Protein 7PLD (pdb70)

Foldseek 3Di:
DDKDQLFLPQAAAWAAWEQDPQWIWTFRQVQQKIKIAHVVVRDIDIDHAPAGWAYWFAAPPDDFTFTWGQQATWTQDRVPGTGHDDGDDDCVQCKTKHYWAADPVQKIWTKIANPVLPFQAMFIWIAAQVGIDTQGGRAHDKEAWEAFPVRQKIWIFRWVQQWIWIWGADPVGHTDDIDTQEHDDQDPQWTWAYWYAFNQRWIWTWIQQCQWIFTADSSRHTDDTDGHLARFWHYWYQGDPQSQKIKTAFHPHPPDPVSCVSRVSGRTIMIDGHDTHGDHGDHHNHD/DPDAKDFLFLPQAAAWAAWEADPQWIWTFRQQQQKIKIAHVVVRDIDIDHHPAGWAYWFAAPPRPATFIWGQQATWGADPVPGTGHDDRPDDNVQCKTKHYWAADPVQKIKTKIARPVLPWQAMFIWIAAPVGIDTQGGRAHDKEAWEAFLVRQKIWIDRWVQQWIWIFGADPVGHTHDIDTQEHDDPDDPKTWAYWYAFNQRWIWTWIQQCQWIFTADNNRHTDDTHGHLARFWHYWYQHDPQSQKIKTAFHPHPPDPVSCVSRVSGRGIIIDGHDGHGDHGDHHYPD

Secondary structure (DSSP, 8-state):
---EEEE----SBEEEEEEETTEEEEEETTTTEEEEE-TTT--EEEEE-SS-EEEEEEBTTSSSEEEEETTEEEEEETTTEEEEEE--S-GGG-EEEEEEEE-TTSPEEEEEEETTS-SS-EEEEEEETTEEEEEEEEESBEEEEEE-TTS-EEEEEETTTTEEEEEEE-TTS-EEEEEEEEE--S-TT-EEEEEEEBTTSPEEEEEETTTEEEEE-TTS-EEEEEE-S-SEEEEEEEESTTS-EEEEEEE-TT--HHHHHHSTTTT-EEEEE-SS-BPPPP-B---/--S--EEEE----SSEEEEEEETTEEEEEETTTTEEEEE-TTT--EEEEE-SS-EEEEEEBTTS--EEEEETTEEEEEETTTEEEEEE--S-GGG-EEEEEEEE-TTS-EEEEEEETTS-SS-EEEEEEETTEEEEEEEEESBEEEEEE-TTS-EEEEEETTTTEEEEEEE-TTS-EEEEEEEEEPPSSSS-EEEEEEEBTTSPEEEEEETTTEEEEE-TTS-EEEEEE-SSS-EEEEEEESTTS-EEEEEE--TT--HHHHHHSTTTT-EEEEE-SS-BPPPP-B---

Solvent-accessible surface area: 22977 Å² total; per-residue (Å²): 106,98,49,66,40,38,18,72,39,82,1,41,10,2,7,3,4,17,34,58,59,117,18,0,30,1,0,1,0,63,70,107,62,0,5,6,19,44,46,106,96,34,82,140,83,65,51,116,10,86,21,18,0,2,2,6,1,2,12,44,21,29,77,20,9,0,0,0,0,63,69,4,0,16,20,3,28,74,101,113,25,46,41,99,54,32,108,34,35,102,84,91,79,70,12,6,4,7,3,11,28,8,3,63,115,6,20,0,0,0,0,1,4,19,24,42,52,137,79,102,27,0,1,0,16,30,16,17,52,102,11,52,29,121,38,25,132,88,12,8,18,0,4,0,1,6,10,12,65,96,27,132,26,0,8,5,0,17,10,72,112,44,9,0,57,1,9,54,14,48,169,104,0,104,32,59,102,100,100,88,31,15,130,9,97,73,35,126,102,14,54,0,8,0,1,29,7,0,54,99,8,52,0,7,0,0,0,59,23,3,63,0,0,4,30,10,10,59,142,15,93,68,78,59,100,32,109,6,60,0,6,3,0,0,11,0,7,14,0,8,138,95,32,94,36,0,10,0,1,1,0,53,60,75,36,56,114,133,38,28,81,120,57,66,53,0,1,0,1,2,9,1,80,25,135,32,24,4,44,87,65,53,73,0,52,39,36,119,146,42,142,20,79,34,42,14,71,40,82,1,42,9,2,8,3,5,16,36,52,59,111,14,0,26,1,0,1,1,62,80,104,56,0,4,9,26,44,50,101,95,38,83,136,92,63,55,108,11,89,22,17,0,2,3,7,1,2,5,71,58,88,66,9,13,0,0,0,0,60,79,5,0,16,68,3,56,67,86,108,27,43,56,104,69,60,102,34,30,91,82,89,76,64,11,8,5,7,3,10,28,8,4,70,117,5,23,0,0,0,1,1,4,16,22,38,54,139,78,99,25,0,0,0,13,18,15,23,93,120,33,62,30,141,40,30,144,80,15,7,15,1,5,1,2,5,13,11,64,104,29,105,26,0,11,5,1,15,10,68,102,5,6,0,48,2,9,52,7,43,153,98,0,101,32,59,100,99,101,88,29,8,77,10,24,118,63,43,109,32,54,0,10,0,0,30,6,0,52,94,9,54,1,13,0,0,6,57,24,5,50,0,0,2,30,0,9,54,143,15,82,9,60,54,60,22,52,6,54,0,6,4,0,0,9,0,8,13,0,7,137,98,32,95,34,0,9,0,1,1,0,52,60,76,36,62,125,102,40,27,80,130,53,67,58,0,1,0,1,1,7,7,92,24,132,36,24,4,46,85,58,52,63,0,104,68,156

Radius of gyration: 27.48 Å; Cα contacts (8 Å, |Δi|>4): 1736; chains: 2; bounding box: 44×86×48 Å

B-factor: mean 27.46, std 8.26, range [12.68, 69.6]

Organism: Caulobacter vibrioides (strain ATCC 19089 / CIP 103742 / CB 15) (NCBI:txid190650)

InterPro domains:
  IPR005511 Senescence marker protein-30 (SMP-30) [PR01790] (16-33)
  IPR005511 Senescence marker protein-30 (SMP-30) [PR01790] (90-111)
  IPR005511 Senescence marker protein-30 (SMP-30) [PR01790] (153-173)
  IPR005511 Senescence marker protein-30 (SMP-30) [PR01790] (193-210)
  IPR005511 Senescence marker protein-30 (SMP-30) [PR01790] (235-253)
  IPR011042 Six-bladed beta-propeller, TolB-like [G3DSA:2.120.10.30] (1-288)
  IPR013658 SMP-30/Gluconolactonase/LRE-like region [PF08450] (15-254)

Sequence (576 aa):
AQVTCVWDLKATLGEGPIWHGDTLWFVDIKQRKIHNYHPATGERFSFDAPDQVTFLAPIVGATGFVVVVGLKTGIHRFHPATGFSLLLEVVEDAALNNRPNDATVDAQGRLWFGTMHDGEENNSGSLYRMDLTGVARMDRDICITNGPCVSPDGKTFYHTDTLEKTIYAFDLAEDGLLSNKRVFVQFALGDDVYPDGSVVDSEGYLWTALWGGFGAVRFSPQGDAVTTRIELPAPNVTKPCFGGPDLKTLYFTTARKGLSDETLAQYPLAGGVFAVPVDVAGQPQHEVRLVATAQVTCVWDLKATLGEGPIWHGDTLWFVDIKQRKIHNYHPATGERFSFDAPDQVTFLAPIVGATGFVVGLKTGIHRFHPATGFSLLLEVEDAALNNRPNDATVDAQGRLWFGTMHDGEENNSGSLYRMDLTGVARMDRDICITNGPCVVSPDGKTFYHTDTLEKTIYAFDLAEDGLLSNNKRVFVQFALGDDVYPDGSVVDSEGYLWTALWGGFGAVRFSPQGDAVTRIELPAPNVTKPCFGGPDLKTLYFTTARKGLSDETLAQYPLAGGVFAVPVDVAGQPQHEVRLV

Structure (mmCIF, N/CA/C/O backbone):
data_7PLD
#
_entry.id   7PLD
#
_cell.length_a   87.747
_cell.length_b   171.729
_cell.length_c   79.254
_cell.angle_alpha   90.000
_cell.angle_beta   90.000
_cell.angle_gamma   90.000
#
_symmetry.space_group_name_H-M   'C 2 2 21'
#
loop_
_entity.id
_entity.type
_entity.pdbx_description
1 polymer 'Smp-30/Cgr1 family protein'
2 non-polymer (R)-4-hydroxy-2-pyrrolidone
3 non-polymer 'FE (II) ION'
4 water water
#
loop_
_atom_site.group_PDB
_atom_site.id
_atom_site.type_symbol
_atom_site.label_atom_id
_atom_site.label_alt_id
_atom_site.label_comp_id
_atom_site.label_asym_id
_atom_site.label_entity_id
_atom_site.label_seq_id
_atom_site.pdbx_PDB_ins_code
_atom_site.Cartn_x
_atom_site.Cartn_y
_atom_site.Cartn_z
_atom_site.occupancy
_atom_site.B_iso_or_equiv
_atom_site.auth_seq_id
_atom_site.auth_comp_id
_atom_site.auth_asym_id
_atom_site.auth_atom_id
_atom_site.pdbx_PDB_model_num
ATOM 1 N N . ALA A 1 4 ? 11.92436 51.73506 28.09737 1.000 53.68934 4 ALA A N 1
ATOM 2 C CA . ALA A 1 4 ? 12.21159 50.75536 29.14283 1.000 43.62682 4 ALA A CA 1
ATOM 3 C C . ALA A 1 4 ? 13.62900 50.93546 29.65618 1.000 44.73535 4 ALA A C 1
ATOM 4 O O . ALA A 1 4 ? 14.51461 51.35785 28.91071 1.000 41.76612 4 ALA A O 1
ATOM 6 N N . GLN A 1 5 ? 13.86688 50.57037 30.91250 1.000 49.61815 5 GLN A N 1
ATOM 7 C CA . GLN A 1 5 ? 15.20173 50.68926 31.47579 1.000 37.87815 5 GLN A CA 1
ATOM 8 C C . GLN A 1 5 ? 15.98315 49.40395 31.22047 1.000 32.56630 5 GLN A C 1
ATOM 9 O O . GLN A 1 5 ? 15.44032 48.29986 31.32421 1.000 32.78124 5 GLN A O 1
ATOM 12 N N . VAL A 1 6 ? 17.22936 49.56480 30.81362 1.000 27.77896 6 VAL A N 1
ATOM 13 C CA . VAL A 1 6 ? 18.13612 48.44777 30.61235 1.000 28.06367 6 VAL A CA 1
ATOM 14 C C . VAL A 1 6 ? 18.74194 48.06962 31.95251 1.000 26.95254 6 VAL A C 1
ATOM 15 O O . VAL A 1 6 ? 19.10414 48.93929 32.75220 1.000 29.14385 6 VAL A O 1
ATOM 19 N N . THR A 1 7 ? 18.86099 46.77316 32.22137 1.000 24.69261 7 THR A N 1
ATOM 20 C CA . THR A 1 7 ? 19.50934 46.32499 33.44446 1.000 21.96634 7 THR A CA 1
ATOM 21 C C . THR A 1 7 ? 20.74088 45.50362 33.09879 1.000 22.14749 7 THR A C 1
ATOM 22 O O . THR A 1 7 ? 20.68083 44.61712 32.24249 1.000 19.74426 7 THR A O 1
ATOM 26 N N . CYS A 1 8 ? 21.84672 45.77105 33.78620 1.000 19.96812 8 CYS A N 1
ATOM 27 C CA . CYS A 1 8 ? 22.99579 44.87993 33.70276 1.000 18.18373 8 CYS A CA 1
ATOM 28 C C . CYS A 1 8 ? 22.73999 43.81652 34.76195 1.000 20.40788 8 CYS A C 1
ATOM 29 O O . CYS A 1 8 ? 22.94228 44.05256 35.95722 1.000 19.70187 8 CYS A O 1
ATOM 32 N N . VAL A 1 9 ? 22.29056 42.63565 34.32430 1.000 15.79599 9 VAL A N 1
ATOM 33 C CA . VAL A 1 9 ? 21.92892 41.58319 35.27249 1.000 18.34999 9 VAL A CA 1
ATOM 34 C C . VAL A 1 9 ? 23.10968 40.72315 35.68310 1.000 21.10608 9 VAL A C 1
ATOM 35 O O . VAL A 1 9 ? 23.00643 39.98900 36.68183 1.000 20.36376 9 VAL A O 1
ATOM 39 N N . TRP A 1 10 ? 24.24297 40.82245 34.98605 1.000 19.73403 10 TRP A N 1
ATOM 40 C CA . TRP A 1 10 ? 25.43330 40.05930 35.35612 1.000 19.25407 10 TRP A CA 1
ATOM 41 C C . TRP A 1 10 ? 26.65205 40.83055 34.85809 1.000 21.53557 10 TRP A C 1
ATOM 42 O O . TRP A 1 10 ? 26.93916 40.84838 33.65466 1.000 22.05313 10 TRP A O 1
ATOM 53 N N . ASP A 1 11 ? 27.34890 41.48072 35.79638 1.000 18.42093 11 ASP A N 1
ATOM 54 C CA . ASP A 1 11 ? 28.56444 42.24297 35.51434 1.000 20.25612 11 ASP A CA 1
ATOM 55 C C . ASP A 1 11 ? 29.73349 41.26916 35.33459 1.000 22.47615 11 ASP A C 1
ATOM 56 O O . ASP A 1 11 ? 30.70228 41.24048 36.09419 1.000 20.61402 11 ASP A O 1
ATOM 61 N N . LEU A 1 12 ? 29.60205 40.44187 34.29142 1.000 18.03675 12 LEU A N 1
ATOM 62 C CA . LEU A 1 12 ? 30.48675 39.30366 34.06595 1.000 19.13081 12 LEU A CA 1
ATOM 63 C C . LEU A 1 12 ? 31.84407 39.70908 33.50370 1.000 19.03967 12 LEU A C 1
ATOM 64 O O . LEU A 1 12 ? 32.83386 38.99005 33.70195 1.000 19.00088 12 LEU A O 1
ATOM 69 N N . LYS A 1 13 ? 31.90147 40.82323 32.76849 1.000 19.45299 13 LYS A N 1
ATOM 70 C CA . LYS A 1 13 ? 33.13356 41.27210 32.12561 1.000 19.71929 13 LYS A CA 1
ATOM 71 C C . LYS A 1 13 ? 33.70898 40.16471 31.23528 1.000 20.79580 13 LYS A C 1
ATOM 72 O O . LYS A 1 13 ? 34.90440 39.87020 31.25651 1.000 19.37360 13 LYS A O 1
ATOM 78 N N . ALA A 1 14 ? 32.83062 39.51772 30.47347 1.000 19.51779 14 ALA A N 1
ATOM 79 C CA . ALA A 1 14 ? 33.25296 38.48735 29.52907 1.000 18.56857 14 ALA A CA 1
ATOM 80 C C . ALA A 1 14 ? 34.15116 39.07087 28.44387 1.000 22.74012 14 ALA A C 1
ATOM 81 O O . ALA A 1 14 ? 33.95616 40.19782 27.98702 1.000 22.39087 14 ALA A O 1
ATOM 83 N N . THR A 1 15 ? 35.13406 38.27894 28.00359 1.000 20.99628 15 THR A N 1
ATOM 84 C CA . THR A 1 15 ? 35.96218 38.69873 26.87273 1.000 22.95496 15 THR A CA 1
ATOM 85 C C . THR A 1 15 ? 35.15579 38.74971 25.57617 1.000 22.89004 15 THR A C 1
ATOM 86 O O . THR A 1 15 ? 35.20934 39.74052 24.82977 1.000 22.01274 15 THR A O 1
ATOM 90 N N . LEU A 1 16 ? 34.38793 37.68948 25.29612 1.000 20.06125 16 LEU A N 1
ATOM 91 C CA . LEU A 1 16 ? 33.60544 37.57843 24.08196 1.000 19.30604 16 LEU A CA 1
ATOM 92 C C . LEU A 1 16 ? 32.33945 36.79368 24.43091 1.000 21.69513 16 LEU A C 1
ATOM 93 O O . LEU A 1 16 ? 32.14684 35.63531 24.04798 1.000 21.23980 16 LEU A O 1
ATOM 98 N N . GLY A 1 17 ? 31.46718 37.42940 25.20870 1.000 21.44148 17 GLY A N 1
ATOM 99 C CA . GLY A 1 17 ? 30.16153 36.84549 25.45132 1.000 16.59967 17 GLY A CA 1
ATOM 100 C C . GLY A 1 17 ? 29.40563 36.71078 24.14319 1.000 22.69770 17 GLY A C 1
ATOM 101 O O . GLY A 1 17 ? 29.38051 37.62967 23.32331 1.000 21.34672 17 GLY A O 1
ATOM 102 N N . GLU A 1 18 ? 28.78477 35.55250 23.95009 1.000 17.59143 18 GLU A N 1
ATOM 103 C CA . GLU A 1 18 ? 28.19573 35.21689 22.66103 1.000 20.01482 18 GLU A CA 1
ATOM 104 C C . GLU A 1 18 ? 27.18133 34.09411 22.85323 1.000 21.26084 18 GLU A C 1
ATOM 105 O O . GLU A 1 18 ? 27.06007 33.51459 23.93109 1.000 20.26583 18 GLU A O 1
ATOM 111 N N . GLY A 1 19 ? 26.44701 33.80318 21.77437 1.000 22.18553 19 GLY A N 1
ATOM 112 C CA . GLY A 1 19 ? 25.62568 32.61934 21.66082 1.000 24.09148 19 GLY A CA 1
ATOM 113 C C . GLY A 1 19 ? 24.56506 32.39599 22.72162 1.000 20.53582 19 GLY A C 1
ATOM 114 O O . GLY A 1 19 ? 24.32546 31.25242 23.13094 1.000 19.59320 19 GLY A O 1
ATOM 115 N N . PRO A 1 20 ? 23.87045 33.45111 23.15856 1.000 21.23403 20 PRO A N 1
ATOM 116 C CA . PRO A 1 20 ? 22.83438 33.25579 24.18355 1.000 20.35326 20 PRO A CA 1
ATOM 117 C C . PRO A 1 20 ? 21.63608 32.50098 23.62857 1.000 21.30470 20 PRO A C 1
ATOM 118 O O . PRO A 1 20 ? 21.20462 32.73157 22.49601 1.000 18.70076 20 PRO A O 1
ATOM 122 N N . ILE A 1 21 ? 21.10135 31.58900 24.44907 1.000 16.57660 21 ILE A N 1
ATOM 123 C CA . ILE A 1 21 ? 19.83878 30.90709 24.18494 1.000 18.92747 21 ILE A CA 1
ATOM 124 C C . ILE A 1 21 ? 19.01319 30.87675 25.46565 1.000 18.53193 21 ILE A C 1
ATOM 125 O O . ILE A 1 21 ? 19.54167 30.95201 26.57463 1.000 19.00959 21 ILE A O 1
ATOM 130 N N . TRP A 1 22 ? 17.69619 30.75502 25.29524 1.000 17.42328 22 TRP A N 1
ATOM 131 C CA . TRP A 1 22 ? 16.76495 30.61105 26.40740 1.000 20.01380 22 TRP A CA 1
ATOM 132 C C . TRP A 1 22 ? 16.33071 29.15277 26.46797 1.000 23.31328 22 TRP A C 1
ATOM 133 O O . TRP A 1 22 ? 15.70858 28.64557 25.52350 1.000 24.29964 22 TRP A O 1
ATOM 144 N N . HIS A 1 23 ? 16.68145 28.47146 27.55913 1.000 21.62479 23 HIS A N 1
ATOM 145 C CA . HIS A 1 23 ? 16.42480 27.04138 27.64592 1.000 28.03430 23 HIS A CA 1
ATOM 146 C C . HIS A 1 23 ? 16.18633 26.64802 29.09369 1.000 27.21263 23 HIS A C 1
ATOM 147 O O . HIS A 1 23 ? 16.90499 27.09585 29.98890 1.000 28.46849 23 HIS A O 1
ATOM 154 N N . GLY A 1 24 ? 15.19648 25.78917 29.31084 1.000 27.73232 24 GLY A N 1
ATOM 155 C CA . GLY A 1 24 ? 14.86000 25.41274 30.66968 1.000 29.67266 24 GLY A CA 1
ATOM 156 C C . GLY A 1 24 ? 14.53512 26.60706 31.53150 1.000 30.12649 24 GLY A C 1
ATOM 157 O O . GLY A 1 24 ? 14.84454 26.60739 32.72917 1.000 30.28362 24 GLY A O 1
ATOM 158 N N . ASP A 1 25 ? 13.94590 27.64822 30.94119 1.000 28.42460 25 ASP A N 1
ATOM 159 C CA . ASP A 1 25 ? 13.55099 28.84451 31.67557 1.000 30.75900 25 ASP A CA 1
ATOM 160 C C . ASP A 1 25 ? 14.75148 29.57516 32.27063 1.000 27.30960 25 ASP A C 1
ATOM 161 O O . ASP A 1 25 ? 14.62750 30.26917 33.28409 1.000 26.00437 25 ASP A O 1
ATOM 166 N N . THR A 1 26 ? 15.92748 29.40747 31.66728 1.000 22.70836 26 THR A N 1
ATOM 167 C CA . THR A 1 26 ? 17.12390 30.12085 32.08928 1.000 24.36623 26 THR A CA 1
ATOM 168 C C . THR A 1 26 ? 17.94015 30.49182 30.85766 1.000 20.40022 26 THR A C 1
ATOM 169 O O . THR A 1 26 ? 17.68600 30.01353 29.74912 1.000 20.41232 26 THR A O 1
ATOM 173 N N . LEU A 1 27 ? 18.93586 31.35118 31.07285 1.000 18.87267 27 LEU A N 1
ATOM 174 C CA . LEU A 1 27 ? 19.77482 31.88724 30.00548 1.000 15.85493 27 LEU A CA 1
ATOM 175 C C . LEU A 1 27 ? 21.08996 31.12281 29.97605 1.000 18.54961 27 LEU A C 1
ATOM 176 O O . LEU A 1 27 ? 21.78929 31.04510 30.99327 1.000 17.93210 27 LEU A O 1
ATOM 181 N N . TRP A 1 28 ? 21.40011 30.52957 28.82903 1.000 17.49655 28 TRP A N 1
ATOM 182 C CA . TRP A 1 28 ? 22.67642 29.87583 28.58297 1.000 16.88099 28 TRP A CA 1
ATOM 183 C C . TRP A 1 28 ? 23.43779 30.67447 27.54335 1.000 17.21544 28 TRP A C 1
ATOM 184 O O . TRP A 1 28 ? 22.84096 31.19523 26.59891 1.000 20.40278 28 TRP A O 1
ATOM 195 N N . PHE A 1 29 ? 24.74984 30.78787 27.71388 1.000 17.35069 29 PHE A N 1
ATOM 196 C CA . PHE A 1 29 ? 25.55184 31.49047 26.72074 1.000 15.11527 29 PHE A CA 1
ATOM 197 C C . PHE A 1 29 ? 27.00027 31.08394 26.92662 1.000 17.03730 29 PHE A C 1
ATOM 198 O O . PHE A 1 29 ? 27.31572 30.25208 27.77749 1.000 16.66791 29 PHE A O 1
ATOM 206 N N . VAL A 1 30 ? 27.88245 31.66299 26.12489 1.000 16.59078 30 VAL A N 1
ATOM 207 C CA . VAL A 1 30 ? 29.29165 31.30228 26.12453 1.000 17.22670 30 VAL A CA 1
ATOM 208 C C . VAL A 1 30 ? 30.13380 32.55785 26.28630 1.000 20.42274 30 VAL A C 1
ATOM 209 O O . VAL A 1 30 ? 29.69320 33.67788 26.01920 1.000 18.61101 30 VAL A O 1
ATOM 213 N N . ASP A 1 31 ? 31.36266 32.34643 26.73222 1.000 21.55835 31 ASP A N 1
ATOM 214 C CA . ASP A 1 31 ? 32.45252 33.29317 26.53835 1.000 21.33051 31 ASP A CA 1
ATOM 215 C C . ASP A 1 31 ? 33.46339 32.57524 25.65890 1.000 22.39545 31 ASP A C 1
ATOM 216 O O . ASP A 1 31 ? 34.15315 31.66464 26.12640 1.000 20.27977 31 ASP A O 1
ATOM 221 N N . ILE A 1 32 ? 33.51934 32.96148 24.37864 1.000 17.59483 32 ILE A N 1
ATOM 222 C CA . ILE A 1 32 ? 34.30124 32.21164 23.39878 1.000 20.30813 32 ILE A CA 1
ATOM 223 C C . ILE A 1 32 ? 35.76767 32.16015 23.80024 1.000 24.27775 32 ILE A C 1
ATOM 224 O O . ILE A 1 32 ? 36.40097 31.09383 23.78383 1.000 22.34775 32 ILE A O 1
ATOM 229 N N . LYS A 1 33 ? 36.34113 33.32315 24.12381 1.000 21.27005 33 LYS A N 1
ATOM 230 C CA . LYS A 1 33 ? 37.78335 33.42994 24.31961 1.000 23.13433 33 LYS A CA 1
ATOM 231 C C . LYS A 1 33 ? 38.22766 32.95638 25.69972 1.000 26.15904 33 LYS A C 1
ATOM 232 O O . LYS A 1 33 ? 39.37455 32.52857 25.85999 1.000 29.92415 33 LYS A O 1
ATOM 238 N N . GLN A 1 34 ? 37.36546 33.04794 26.70906 1.000 24.48989 34 GLN A N 1
ATOM 239 C CA . GLN A 1 34 ? 37.68523 32.47200 28.00487 1.000 24.41197 34 GLN A CA 1
ATOM 240 C C . GLN A 1 34 ? 37.32400 30.99480 28.07466 1.000 23.58613 34 GLN A C 1
ATOM 241 O O . GLN A 1 34 ? 37.55721 30.35425 29.10646 1.000 23.72028 34 GLN A O 1
ATOM 247 N N . ARG A 1 35 ? 36.73712 30.45225 27.00994 1.000 24.25332 35 ARG A N 1
ATOM 248 C CA . ARG A 1 35 ? 36.44971 29.02330 26.90423 1.000 22.69614 35 ARG A CA 1
ATOM 249 C C . ARG A 1 35 ? 35.51338 28.58428 28.02968 1.000 23.50560 35 ARG A C 1
ATOM 250 O O . ARG A 1 35 ? 35.81177 27.67927 28.81140 1.000 26.07099 35 ARG A O 1
ATOM 258 N N . LYS A 1 36 ? 34.36778 29.25392 28.10958 1.000 21.76281 36 LYS A N 1
ATOM 259 C CA . LYS A 1 36 ? 33.41956 28.98128 29.17088 1.000 19.91877 36 LYS A CA 1
ATOM 260 C C . LYS A 1 36 ? 32.00007 28.91878 28.63431 1.000 18.03027 36 LYS A C 1
ATOM 261 O O . LYS A 1 36 ? 31.62145 29.66547 27.72801 1.000 19.64180 36 LYS A O 1
ATOM 267 N N . ILE A 1 37 ? 31.22071 28.01207 29.20155 1.000 19.22117 37 ILE A N 1
ATOM 268 C CA . ILE A 1 37 ? 29.77190 28.02303 29.08071 1.000 16.79035 37 ILE A CA 1
ATOM 269 C C . ILE A 1 37 ? 29.21256 28.61725 30.36522 1.000 21.95573 37 ILE A C 1
ATOM 270 O O . ILE A 1 37 ? 29.62663 28.22694 31.46633 1.000 21.87305 37 ILE A O 1
ATOM 275 N N . HIS A 1 38 ? 28.27470 29.55491 30.23312 1.000 19.00812 38 HIS A N 1
ATOM 276 C CA . HIS A 1 38 ? 27.66971 30.21013 31.37904 1.000 18.25524 38 HIS A CA 1
ATOM 277 C C . HIS A 1 38 ? 26.16719 29.96229 31.37025 1.000 19.23107 38 HIS A C 1
ATOM 278 O O . HIS A 1 38 ? 25.55675 29.76325 30.31863 1.000 18.37959 38 HIS A O 1
ATOM 285 N N . ASN A 1 39 ? 25.57685 29.99543 32.55924 1.000 18.40170 39 ASN A N 1
ATOM 286 C CA . ASN A 1 39 ? 24.14415 29.81079 32.77075 1.000 19.94103 39 ASN A CA 1
ATOM 287 C C . ASN A 1 39 ? 23.71346 30.81155 33.83096 1.000 22.85401 39 ASN A C 1
ATOM 288 O O . ASN A 1 39 ? 24.33914 30.88487 34.89245 1.000 22.20035 39 ASN A O 1
ATOM 293 N N . TYR A 1 40 ? 22.66978 31.58202 33.53835 1.000 20.64112 40 TYR A N 1
ATOM 294 C CA . TYR A 1 40 ? 22.14056 32.58902 34.45126 1.000 18.85812 40 TYR A CA 1
ATOM 295 C C . TYR A 1 40 ? 20.66705 32.30577 34.69831 1.000 19.88450 40 TYR A C 1
ATOM 296 O O . TYR A 1 40 ? 19.90023 32.12870 33.75062 1.000 17.94968 40 TYR A O 1
ATOM 305 N N . HIS A 1 41 ? 20.27340 32.23907 35.97232 1.000 17.98573 41 HIS A N 1
ATOM 306 C CA . HIS A 1 41 ? 18.88126 31.99892 36.33831 1.000 21.56232 41 HIS A CA 1
ATOM 307 C C . HIS A 1 41 ? 18.25265 33.31652 36.76158 1.000 24.16710 41 HIS A C 1
ATOM 308 O O . HIS A 1 41 ? 18.51676 33.78560 37.87828 1.000 24.31194 41 HIS A O 1
ATOM 315 N N . PRO A 1 42 ? 17.41617 33.95228 35.93359 1.000 23.39780 42 PRO A N 1
ATOM 316 C CA . PRO A 1 42 ? 16.89845 35.27659 36.31553 1.000 21.82083 42 PRO A CA 1
ATOM 317 C C . PRO A 1 42 ? 16.00434 35.26907 37.54671 1.000 24.20580 42 PRO A C 1
ATOM 318 O O . PRO A 1 42 ? 15.91798 36.28997 38.24432 1.000 24.01465 42 PRO A O 1
ATOM 322 N N . ALA A 1 43 ? 15.31253 34.16223 37.82054 1.000 26.28902 43 ALA A N 1
ATOM 323 C CA . ALA A 1 43 ? 14.36523 34.14620 38.93155 1.000 25.35426 43 ALA A CA 1
ATOM 324 C C . ALA A 1 43 ? 15.07058 34.21245 40.27970 1.000 29.80617 43 ALA A C 1
ATOM 325 O O . ALA A 1 43 ? 14.50995 34.73541 41.25287 1.000 29.16135 43 ALA A O 1
ATOM 327 N N . THR A 1 44 ? 16.30201 33.72018 40.35034 1.000 24.08117 44 THR A N 1
ATOM 328 C CA . THR A 1 44 ? 17.04986 33.66151 41.59674 1.000 28.23078 44 THR A CA 1
ATOM 329 C C . THR A 1 44 ? 18.37289 34.39119 41.53866 1.000 25.43445 44 THR A C 1
ATOM 330 O O . THR A 1 44 ? 18.96279 34.64942 42.59776 1.000 23.75037 44 THR A O 1
ATOM 334 N N . GLY A 1 45 ? 18.87570 34.68892 40.34207 1.000 20.37820 45 GLY A N 1
ATOM 335 C CA . GLY A 1 45 ? 20.18289 35.28104 40.18144 1.000 20.67760 45 GLY A CA 1
ATOM 336 C C . GLY A 1 45 ? 21.32354 34.29748 40.20519 1.000 18.87296 45 GLY A C 1
ATOM 337 O O . GLY A 1 45 ? 22.48151 34.72285 40.12210 1.000 20.85578 45 GLY A O 1
ATOM 338 N N . GLU A 1 46 ? 21.04140 32.99791 40.31836 1.000 21.51119 46 GLU A N 1
ATOM 339 C CA . GLU A 1 46 ? 22.11502 32.02025 40.38387 1.000 24.24460 46 GLU A CA 1
ATOM 340 C C . GLU A 1 46 ? 22.90256 31.99348 39.08999 1.000 21.47375 46 GLU A C 1
ATOM 341 O O . GLU A 1 46 ? 22.34052 32.08897 37.99583 1.000 22.58169 46 GLU A O 1
ATOM 347 N N . ARG A 1 47 ? 24.21282 31.84027 39.22658 1.000 22.76220 47 ARG A N 1
ATOM 348 C CA . ARG A 1 47 ? 25.13025 31.80326 38.09776 1.000 21.64337 47 ARG A CA 1
ATOM 349 C C . ARG A 1 47 ? 25.93297 30.51317 38.13728 1.000 23.89687 47 ARG A C 1
ATOM 350 O O . ARG A 1 47 ? 26.36735 30.07035 39.20615 1.000 22.69354 47 ARG A O 1
ATOM 358 N N . PHE A 1 48 ? 26.13151 29.91483 36.96430 1.000 22.08587 48 PHE A N 1
ATOM 359 C CA . PHE A 1 48 ? 26.92044 28.70107 36.82770 1.000 23.66875 48 PHE A CA 1
ATOM 360 C C . PHE A 1 48 ? 27.86996 28.87537 35.65345 1.000 26.67938 48 PHE A C 1
ATOM 361 O O . PHE A 1 48 ? 27.55624 29.57424 34.69140 1.000 25.48294 48 PHE A O 1
ATOM 369 N N . SER A 1 49 ? 29.03961 28.24687 35.74474 1.000 26.72271 49 SER A N 1
ATOM 370 C CA . SER A 1 49 ? 30.03957 28.34728 34.69367 1.000 22.94959 49 SER A CA 1
ATOM 371 C C . SER A 1 49 ? 30.71922 26.99787 34.51254 1.000 26.56576 49 SER A C 1
ATOM 372 O O . SER A 1 49 ? 30.95517 26.27511 35.48637 1.000 26.70759 49 SER A O 1
ATOM 375 N N . PHE A 1 50 ? 31.01661 26.66133 33.25804 1.000 24.78061 50 PHE A N 1
ATOM 376 C CA . PHE A 1 50 ? 31.65560 25.40452 32.88880 1.000 22.48701 50 PHE A CA 1
ATOM 377 C C . PHE A 1 50 ? 32.82969 25.68428 31.96223 1.000 28.33809 50 PHE A C 1
ATOM 378 O O . PHE A 1 50 ? 32.69507 26.44984 31.00232 1.000 26.33957 50 PHE A O 1
ATOM 386 N N . ASP A 1 51 ? 33.97478 25.07181 32.25257 1.000 25.62826 51 ASP A N 1
ATOM 387 C CA . ASP A 1 51 ? 35.16314 25.22481 31.42619 1.000 25.24137 51 ASP A CA 1
ATOM 388 C C . ASP A 1 51 ? 35.09681 24.31776 30.20414 1.000 25.81838 51 ASP A C 1
ATOM 389 O O . ASP A 1 51 ? 34.76324 23.13410 30.31251 1.000 28.01811 51 ASP A O 1
ATOM 394 N N . ALA A 1 52 ? 35.42863 24.87249 29.04613 1.000 23.07455 52 ALA A N 1
ATOM 395 C CA . ALA A 1 52 ? 35.48603 24.10982 27.81175 1.000 22.97497 52 ALA A CA 1
ATOM 396 C C . ALA A 1 52 ? 36.93468 23.87390 27.40775 1.000 25.87006 52 ALA A C 1
ATOM 397 O O . ALA A 1 52 ? 37.80754 24.70834 27.67783 1.000 26.37257 52 ALA A O 1
ATOM 399 N N . PRO A 1 53 ? 37.21871 22.74626 26.75083 1.000 22.96950 53 PRO A N 1
ATOM 400 C CA . PRO A 1 53 ? 38.60161 22.42824 26.37171 1.000 23.56142 53 PRO A CA 1
ATOM 401 C C . PRO A 1 53 ? 39.10731 23.22848 25.18524 1.000 27.77825 53 PRO A C 1
ATOM 402 O O . PRO A 1 53 ? 40.29799 23.14322 24.85462 1.000 29.78240 53 PRO A O 1
ATOM 406 N N . ASP A 1 54 ? 38.24246 23.98911 24.53125 1.000 24.14632 54 ASP A N 1
ATOM 407 C CA . ASP A 1 54 ? 38.65200 24.87334 23.45288 1.000 28.27607 54 ASP A CA 1
ATOM 408 C C . ASP A 1 54 ? 37.66388 26.02681 23.40526 1.000 24.85030 54 ASP A C 1
ATOM 409 O O . ASP A 1 54 ? 36.71788 26.09188 24.19634 1.000 25.11648 54 ASP A O 1
ATOM 414 N N . GLN A 1 55 ? 37.89468 26.95852 22.48983 1.000 23.47918 55 GLN A N 1
ATOM 415 C CA . GLN A 1 55 ? 36.89833 27.99048 22.26756 1.000 21.37801 55 GLN A CA 1
ATOM 416 C C . GLN A 1 55 ? 35.55606 27.32504 22.01083 1.000 22.37502 55 GLN A C 1
ATOM 417 O O . GLN A 1 55 ? 35.47653 26.33098 21.28148 1.000 23.46290 55 GLN A O 1
ATOM 423 N N . VAL A 1 56 ? 34.51637 27.83747 22.66708 1.000 20.12131 56 VAL A N 1
ATOM 424 C CA . VAL A 1 56 ? 33.15243 27.33518 22.54364 1.000 23.19554 56 VAL A CA 1
ATOM 425 C C . VAL A 1 56 ? 32.27615 28.49127 22.07657 1.000 21.37519 56 VAL A C 1
ATOM 426 O O . VAL A 1 56 ? 32.35742 29.59649 22.62578 1.000 20.57828 56 VAL A O 1
ATOM 430 N N . THR A 1 57 ? 31.46806 28.25819 21.03287 1.000 17.48731 57 THR A N 1
ATOM 431 C CA . THR A 1 57 ? 30.91154 29.37525 20.27900 1.000 21.57902 57 THR A CA 1
ATOM 432 C C . THR A 1 57 ? 29.39589 29.38345 20.14776 1.000 21.47635 57 THR A C 1
ATOM 433 O O . THR A 1 57 ? 28.84153 30.44414 19.83380 1.000 24.06586 57 THR A O 1
ATOM 437 N N . PHE A 1 58 ? 28.71806 28.24580 20.30533 1.000 17.89453 58 PHE A N 1
ATOM 438 C CA . PHE A 1 58 ? 27.26099 28.21550 20.27332 1.000 16.15574 58 PHE A CA 1
ATOM 439 C C . PHE A 1 58 ? 26.75585 27.02603 21.08263 1.000 18.11901 58 PHE A C 1
ATOM 440 O O . PHE A 1 58 ? 27.47728 26.05186 21.31571 1.000 18.28079 58 PHE A O 1
ATOM 448 N N . LEU A 1 59 ? 25.48380 27.11158 21.47582 1.000 17.98890 59 LEU A N 1
ATOM 449 C CA . LEU A 1 59 ? 24.78902 26.08189 22.23527 1.000 21.05380 59 LEU A CA 1
ATOM 450 C C . LEU A 1 59 ? 23.41437 25.83488 21.63809 1.000 19.00404 59 LEU A C 1
ATOM 451 O O . LEU A 1 59 ? 22.74305 26.77298 21.19770 1.000 21.03570 59 LEU A O 1
ATOM 456 N N . ALA A 1 60 ? 22.99986 24.56599 21.61688 1.000 20.51862 60 ALA A N 1
ATOM 457 C CA . ALA A 1 60 ? 21.68098 24.19691 21.13071 1.000 20.95252 60 ALA A CA 1
ATOM 458 C C . ALA A 1 60 ? 21.14523 22.94039 21.81468 1.000 20.93582 60 ALA A C 1
ATOM 459 O O . ALA A 1 60 ? 21.87378 21.94035 21.90364 1.000 24.19431 60 ALA A O 1
ATOM 461 N N . PRO A 1 61 ? 19.91802 22.96663 22.32240 1.000 24.11033 61 PRO A N 1
ATOM 462 C CA . PRO A 1 61 ? 19.33515 21.76575 22.94100 1.000 24.37534 61 PRO A CA 1
ATOM 463 C C . PRO A 1 61 ? 18.96386 20.73271 21.88003 1.000 27.92522 61 PRO A C 1
ATOM 464 O O . PRO A 1 61 ? 18.85922 21.03949 20.69085 1.000 23.62643 61 PRO A O 1
ATOM 468 N N . ILE A 1 62 ? 18.86520 19.47015 22.31015 1.000 22.60785 62 ILE A N 1
ATOM 469 C CA . ILE A 1 62 ? 18.66680 18.33070 21.41452 1.000 26.81683 62 ILE A CA 1
ATOM 470 C C . ILE A 1 62 ? 17.27817 17.72091 21.59357 1.000 25.67849 62 ILE A C 1
ATOM 471 O O . ILE A 1 62 ? 16.79532 17.56934 22.72133 1.000 30.49840 62 ILE A O 1
ATOM 476 N N . VAL A 1 63 ? 16.64289 17.35407 20.47557 1.000 31.16312 63 VAL A N 1
ATOM 477 C CA . VAL A 1 63 ? 15.37084 16.64033 20.53094 1.000 26.71946 63 VAL A CA 1
ATOM 478 C C . VAL A 1 63 ? 15.57032 15.25708 21.13678 1.000 33.33351 63 VAL A C 1
ATOM 479 O O . VAL A 1 63 ? 16.44548 14.49529 20.70662 1.000 31.01849 63 VAL A O 1
ATOM 483 N N . GLY A 1 64 ? 14.72726 14.90135 22.09712 1.000 29.96272 64 GLY A N 1
ATOM 484 C CA . GLY A 1 64 ? 14.77169 13.53373 22.58489 1.000 35.65351 64 GLY A CA 1
ATOM 485 C C . GLY A 1 64 ? 16.02156 13.16570 23.34971 1.000 36.95553 64 GLY A C 1
ATOM 486 O O . GLY A 1 64 ? 16.34608 11.97816 23.44382 1.000 34.52397 64 GLY A O 1
ATOM 487 N N . ALA A 1 65 ? 16.76084 14.14491 23.86559 1.000 34.59779 65 ALA A N 1
ATOM 488 C CA . ALA A 1 65 ? 17.97196 13.83705 24.60788 1.000 33.29045 65 ALA A CA 1
ATOM 489 C C . ALA A 1 65 ? 18.33588 15.00433 25.50579 1.000 30.48407 65 ALA A C 1
ATOM 490 O O . ALA A 1 65 ? 17.84762 16.12359 25.33249 1.000 35.11596 65 ALA A O 1
ATOM 492 N N . THR A 1 66 ? 19.19572 14.72402 26.47837 1.000 31.04632 66 THR A N 1
ATOM 493 C CA . THR A 1 66 ? 19.69128 15.75905 27.37104 1.000 29.85470 66 THR A CA 1
ATOM 494 C C . THR A 1 66 ? 20.98517 16.35027 26.81918 1.000 31.41315 66 THR A C 1
ATOM 495 O O . THR A 1 66 ? 21.59519 15.82416 25.88000 1.000 35.00874 66 THR A O 1
ATOM 499 N N . GLY A 1 67 ? 21.35367 17.49540 27.36079 1.000 28.37029 67 GLY A N 1
ATOM 500 C CA . GLY A 1 67 ? 22.60894 18.11722 27.00448 1.000 32.37433 67 GLY A CA 1
ATOM 501 C C . GLY A 1 67 ? 22.44889 19.11986 25.88248 1.000 27.20261 67 GLY A C 1
ATOM 502 O O . GLY A 1 67 ? 21.35318 19.40936 25.39577 1.000 27.95781 67 GLY A O 1
ATOM 503 N N . PHE A 1 68 ? 23.58768 19.61494 25.42705 1.000 18.35150 68 PHE A N 1
ATOM 504 C CA . PHE A 1 68 ? 23.62913 20.53213 24.29494 1.000 23.21874 68 PHE A CA 1
ATOM 505 C C . PHE A 1 68 ? 24.55451 20.02176 23.20477 1.000 22.84093 68 PHE A C 1
ATOM 506 O O . PHE A 1 68 ? 25.52503 19.30981 23.47198 1.000 24.61232 68 PHE A O 1
ATOM 514 N N . VAL A 1 69 ? 24.25225 20.40560 21.96934 1.000 19.06624 69 VAL A N 1
ATOM 515 C CA A VAL A 1 69 ? 25.22096 20.35682 20.88251 0.353 21.17324 69 VAL A CA 1
ATOM 516 C CA B VAL A 1 69 ? 25.22392 20.35504 20.88649 0.223 21.09118 69 VAL A CA 1
ATOM 517 C CA C VAL A 1 69 ? 25.23308 20.34939 20.89679 0.423 21.30769 69 VAL A CA 1
ATOM 518 C C . VAL A 1 69 ? 25.93554 21.69863 20.85239 1.000 19.40617 69 VAL A C 1
ATOM 519 O O . VAL A 1 69 ? 25.29072 22.75316 20.87841 1.000 21.89045 69 VAL A O 1
ATOM 529 N N . VAL A 1 70 ? 27.25641 21.67132 20.82603 1.000 19.86255 70 VAL A N 1
ATOM 530 C CA . VAL A 1 70 ? 28.00340 22.91260 20.93799 1.000 18.78126 70 VAL A CA 1
ATOM 531 C C . VAL A 1 70 ? 29.08180 22.97691 19.87079 1.000 22.74271 70 VAL A C 1
ATOM 532 O O . VAL A 1 70 ? 29.58459 21.95354 19.39336 1.000 23.13457 70 VAL A O 1
ATOM 536 N N . GLY A 1 71 ? 29.43456 24.20200 19.50306 1.000 16.28654 71 GLY A N 1
ATOM 537 C CA . GLY A 1 71 ? 30.54073 24.41268 18.59873 1.000 19.92575 71 GLY A CA 1
ATOM 538 C C . GLY A 1 71 ? 31.82474 24.66868 19.35776 1.000 19.77514 71 GLY A C 1
ATOM 539 O O . GLY A 1 71 ? 31.92815 25.63737 20.11502 1.000 24.10567 71 GLY A O 1
ATOM 540 N N . LEU A 1 72 ? 32.79356 23.77892 19.19597 1.000 19.56471 72 LEU A N 1
ATOM 541 C CA . LEU A 1 72 ? 34.15449 23.98771 19.65875 1.000 22.85087 72 LEU A CA 1
ATOM 542 C C . LEU A 1 72 ? 35.04546 24.21291 18.45095 1.000 25.22017 72 LEU A C 1
ATOM 543 O O . LEU A 1 72 ? 34.72092 23.79840 17.33421 1.000 23.10574 72 LEU A O 1
ATOM 548 N N . LYS A 1 73 ? 36.18164 24.87439 18.67661 1.000 22.52794 73 LYS A N 1
ATOM 549 C CA . LYS A 1 73 ? 37.10141 25.07450 17.56301 1.000 25.78326 73 LYS A CA 1
ATOM 550 C C . LYS A 1 73 ? 37.47903 23.74556 16.91264 1.000 28.50952 73 LYS A C 1
ATOM 551 O O . LYS A 1 73 ? 37.71437 23.68512 15.69788 1.000 25.53306 73 LYS A O 1
ATOM 557 N N . THR A 1 74 ? 37.50867 22.67420 17.69153 1.000 26.22597 74 THR A N 1
ATOM 558 C CA . THR A 1 74 ? 37.92016 21.36407 17.21384 1.000 27.81191 74 THR A CA 1
ATOM 559 C C . THR A 1 74 ? 36.77722 20.56695 16.60065 1.000 27.31868 74 THR A C 1
ATOM 560 O O . THR A 1 74 ? 36.99341 19.42199 16.18704 1.000 32.49231 74 THR A O 1
ATOM 564 N N . GLY A 1 75 ? 35.56749 21.12035 16.55420 1.000 26.17765 75 GLY A N 1
ATOM 565 C CA . GLY A 1 75 ? 34.46077 20.41325 15.93842 1.000 26.00257 75 GLY A CA 1
ATOM 566 C C . GLY A 1 75 ? 33.16627 20.51736 16.71296 1.000 26.65801 75 GLY A C 1
ATOM 567 O O . GLY A 1 75 ? 33.11506 21.13007 17.78464 1.000 23.81551 75 GLY A O 1
ATOM 568 N N . ILE A 1 76 ? 32.10853 19.92878 16.17975 1.000 18.79217 76 ILE A N 1
ATOM 569 C CA . ILE A 1 76 ? 30.82494 19.94090 16.86338 1.000 21.34525 76 ILE A CA 1
ATOM 570 C C . ILE A 1 76 ? 30.81505 18.83892 17.91444 1.000 21.82817 76 ILE A C 1
ATOM 571 O O . ILE A 1 76 ? 31.09896 17.67247 17.61485 1.000 21.49247 76 ILE A O 1
ATOM 576 N N . HIS A 1 77 ? 30.52597 19.21376 19.15846 1.000 21.06645 77 HIS A N 1
ATOM 577 C CA . HIS A 1 77 ? 30.57636 18.30472 20.29488 1.000 22.72126 77 HIS A CA 1
ATOM 578 C C . HIS A 1 77 ? 29.21843 18.23267 20.97970 1.000 23.05994 77 HIS A C 1
ATOM 579 O O . HIS A 1 77 ? 28.39556 19.13740 20.86242 1.000 22.64982 77 HIS A O 1
ATOM 586 N N . ARG A 1 78 ? 29.00755 17.15858 21.73536 1.000 23.21354 78 ARG A N 1
ATOM 587 C CA . ARG A 1 78 ? 27.95293 17.10499 22.74016 1.000 26.64973 78 ARG A CA 1
ATOM 588 C C . ARG A 1 78 ? 28.51274 17.55930 24.08920 1.000 29.75307 78 ARG A C 1
ATOM 589 O O . ARG A 1 78 ? 29.64488 17.22168 24.45067 1.000 30.15067 78 ARG A O 1
ATOM 592 N N . PHE A 1 79 ? 27.72262 18.33842 24.82741 1.000 26.99653 79 PHE A N 1
ATOM 593 C CA . PHE A 1 79 ? 28.09337 18.79270 26.16390 1.000 24.45334 79 PHE A CA 1
ATOM 594 C C . PHE A 1 79 ? 27.03852 18.38489 27.17973 1.000 27.61699 79 PHE A C 1
ATOM 595 O O . PHE A 1 79 ? 25.83812 18.52802 26.92300 1.000 21.12292 79 PHE A O 1
ATOM 603 N N . HIS A 1 80 ? 27.49730 17.83123 28.31154 1.000 23.12070 80 HIS A N 1
ATOM 604 C CA . HIS A 1 80 ? 26.69103 17.59841 29.49846 1.000 27.31257 80 HIS A CA 1
ATOM 605 C C . HIS A 1 80 ? 27.48550 18.14837 30.67674 1.000 26.76005 80 HIS A C 1
ATOM 606 O O . HIS A 1 80 ? 28.68308 17.84075 30.80724 1.000 25.41766 80 HIS A O 1
ATOM 613 N N . PRO A 1 81 ? 26.87525 18.95303 31.55116 1.000 28.68374 81 PRO A N 1
ATOM 614 C CA . PRO A 1 81 ? 27.60771 19.42073 32.74116 1.000 28.81684 81 PRO A CA 1
ATOM 615 C C . PRO A 1 81 ? 28.28457 18.29968 33.51704 1.000 28.51677 81 PRO A C 1
ATOM 616 O O . PRO A 1 81 ? 29.40210 18.48226 34.00772 1.000 33.66778 81 PRO A O 1
ATOM 620 N N . ALA A 1 82 ? 27.65827 17.12948 33.61481 1.000 30.80710 82 ALA A N 1
ATOM 621 C CA . ALA A 1 82 ? 28.23167 16.07788 34.44960 1.000 29.20191 82 ALA A CA 1
ATOM 622 C C . ALA A 1 82 ? 29.42404 15.39795 33.79642 1.000 35.56684 82 ALA A C 1
ATOM 623 O O . ALA A 1 82 ? 30.36761 15.01888 34.50042 1.000 38.01172 82 ALA A O 1
ATOM 625 N N . THR A 1 83 ? 29.41528 15.24314 32.46695 1.000 30.72721 83 THR A N 1
ATOM 626 C CA . THR A 1 83 ? 30.40455 14.42106 31.78314 1.000 30.02793 83 THR A CA 1
ATOM 627 C C . THR A 1 83 ? 31.29695 15.18506 30.81450 1.000 32.36718 83 THR A C 1
ATOM 628 O O . THR A 1 83 ? 32.21302 14.58636 30.23855 1.000 32.91009 83 THR A O 1
ATOM 632 N N . GLY A 1 84 ? 31.06831 16.47180 30.61259 1.000 27.32403 84 GLY A N 1
ATOM 633 C CA . GLY A 1 84 ? 31.94220 17.23327 29.74693 1.000 29.02207 84 GLY A CA 1
ATOM 634 C C . GLY A 1 84 ? 31.62127 17.13156 28.27232 1.000 24.70049 84 GLY A C 1
ATOM 635 O O . GLY A 1 84 ? 30.44988 17.10382 27.88304 1.000 25.42306 84 GLY A O 1
ATOM 636 N N . PHE A 1 85 ? 32.65775 17.07300 27.44368 1.000 24.15424 85 PHE A N 1
ATOM 637 C CA . PHE A 1 85 ? 32.52263 17.24531 26.00271 1.000 27.35354 85 PHE A CA 1
ATOM 638 C C . PHE A 1 85 ? 32.90032 15.97990 25.25456 1.000 27.02459 85 PHE A C 1
ATOM 639 O O . PHE A 1 85 ? 33.89688 15.32732 25.57989 1.000 32.71182 85 PHE A O 1
ATOM 647 N N . SER A 1 86 ? 32.11429 15.65956 24.22803 1.000 22.89601 86 SER A N 1
ATOM 648 C CA . SER A 1 86 ? 32.34009 14.48015 23.40900 1.000 26.35885 86 SER A CA 1
ATOM 649 C C . SER A 1 86 ? 32.14561 14.86734 21.95003 1.000 24.07484 86 SER A C 1
ATOM 650 O O . SER A 1 86 ? 31.15173 15.51228 21.60299 1.000 26.81008 86 SER A O 1
ATOM 653 N N . LEU A 1 87 ? 33.09847 14.48373 21.10687 1.000 24.23246 87 LEU A N 1
ATOM 654 C CA . LEU A 1 87 ? 33.08255 14.89906 19.70813 1.000 25.49809 87 LEU A CA 1
ATOM 655 C C . LEU A 1 87 ? 31.94092 14.23418 18.95632 1.000 28.69265 87 LEU A C 1
ATOM 656 O O . LEU A 1 87 ? 31.78281 13.01201 19.00911 1.000 29.82707 87 LEU A O 1
ATOM 661 N N . LEU A 1 88 ? 31.11892 15.04272 18.28333 1.000 23.68018 88 LEU A N 1
ATOM 662 C CA . LEU A 1 88 ? 30.11804 14.49223 17.37976 1.000 25.76214 88 LEU A CA 1
ATOM 663 C C . LEU A 1 88 ? 30.62007 14.45724 15.94502 1.000 32.85465 88 LEU A C 1
ATOM 664 O O . LEU A 1 88 ? 30.48772 13.44088 15.26205 1.000 33.37888 88 LEU A O 1
ATOM 669 N N . LEU A 1 89 ? 31.19311 15.55837 15.47552 1.000 27.25423 89 LEU A N 1
ATOM 670 C CA . LEU A 1 89 ? 31.56220 15.63980 14.07647 1.000 32.23065 89 LEU A CA 1
ATOM 671 C C . LEU A 1 89 ? 32.56920 16.75742 13.88771 1.000 32.90968 89 LEU A C 1
ATOM 672 O O . LEU A 1 89 ? 32.41863 17.83928 14.45709 1.000 30.77917 89 LEU A O 1
ATOM 677 N N . GLU A 1 90 ? 33.60155 16.47052 13.10924 1.000 27.16240 90 GLU A N 1
ATOM 678 C CA . GLU A 1 90 ? 34.54636 17.47326 12.64528 1.000 30.56776 90 GLU A CA 1
ATOM 679 C C . GLU A 1 90 ? 34.05411 17.93997 11.28096 1.000 28.18192 90 GLU A C 1
ATOM 680 O O . GLU A 1 90 ? 33.86353 17.12102 10.37954 1.000 32.45062 90 GLU A O 1
ATOM 686 N N . VAL A 1 91 ? 33.80267 19.23946 11.13633 1.000 29.03504 91 VAL A N 1
ATOM 687 C CA A VAL A 1 91 ? 33.15825 19.76284 9.93711 0.584 31.62981 91 VAL A CA 1
ATOM 688 C CA B VAL A 1 91 ? 33.16553 19.73285 9.92265 0.416 31.62115 91 VAL A CA 1
ATOM 689 C C . VAL A 1 91 ? 34.14681 20.35828 8.93759 1.000 31.17687 91 VAL A C 1
ATOM 690 O O . VAL A 1 91 ? 33.81882 20.46161 7.74658 1.000 34.48429 91 VAL A O 1
ATOM 697 N N . GLU A 1 92 ? 35.33667 20.75399 9.38334 1.000 29.45618 92 GLU A N 1
ATOM 698 C CA . GLU A 1 92 ? 36.31049 21.40822 8.52731 1.000 32.79382 92 GLU A CA 1
ATOM 699 C C . GLU A 1 92 ? 37.70894 20.90021 8.83840 1.000 33.59893 92 GLU A C 1
ATOM 700 O O . GLU A 1 92 ? 37.99590 20.41026 9.93310 1.000 36.70748 92 GLU A O 1
ATOM 706 N N . ASP A 1 93 ? 38.57385 21.02342 7.84038 1.000 39.05553 93 ASP A N 1
ATOM 707 C CA . ASP A 1 93 ? 39.98222 20.70580 8.00620 1.000 42.46237 93 ASP A CA 1
ATOM 708 C C . ASP A 1 93 ? 40.63709 21.68505 8.97541 1.000 39.41405 93 ASP A C 1
ATOM 709 O O . ASP A 1 93 ? 40.56589 22.90715 8.79229 1.000 35.89344 93 ASP A O 1
ATOM 714 N N . ALA A 1 94 ? 41.30320 21.14076 9.99420 1.000 39.23427 94 ALA A N 1
ATOM 715 C CA . ALA A 1 94 ? 41.91686 21.97118 11.02345 1.000 37.89430 94 ALA A CA 1
ATOM 716 C C . ALA A 1 94 ? 42.94351 22.94887 10.46042 1.000 42.07701 94 ALA A C 1
ATOM 717 O O . ALA A 1 94 ? 43.24018 23.95926 11.10889 1.000 36.26260 94 ALA A O 1
ATOM 719 N N . ALA A 1 95 ? 43.50582 22.67196 9.27997 1.000 35.44389 95 ALA A N 1
ATOM 720 C CA . ALA A 1 95 ? 44.56724 23.52224 8.75167 1.000 33.76812 95 ALA A CA 1
ATOM 721 C C . ALA A 1 95 ? 44.08641 24.91983 8.39084 1.000 35.89032 95 ALA A C 1
ATOM 722 O O . ALA A 1 95 ? 44.90934 25.83787 8.30273 1.000 40.19680 95 ALA A O 1
ATOM 724 N N . LEU A 1 96 ? 42.78059 25.10845 8.19078 1.000 28.09105 96 LEU A N 1
ATOM 725 C CA . LEU A 1 96 ? 42.25381 26.43514 7.89450 1.000 32.59861 96 LEU A CA 1
ATOM 726 C C . LEU A 1 96 ? 42.38721 27.40425 9.06570 1.000 29.90889 96 LEU A C 1
ATOM 727 O O . LEU A 1 96 ? 42.26386 28.61648 8.86298 1.000 35.84731 96 LEU A O 1
ATOM 732 N N . ASN A 1 97 ? 42.63218 26.90646 10.27695 1.000 31.52204 97 ASN A N 1
ATOM 733 C CA . ASN A 1 97 ? 42.56412 27.73580 11.48646 1.000 33.92791 97 ASN A CA 1
ATOM 734 C C . ASN A 1 97 ? 41.20183 28.41393 11.59661 1.000 25.12534 97 ASN A C 1
ATOM 735 O O . ASN A 1 97 ? 41.09381 29.58524 11.97489 1.000 31.48253 97 ASN A O 1
ATOM 740 N N . ASN A 1 98 ? 40.15795 27.68362 11.22505 1.000 30.10207 98 ASN A N 1
ATOM 741 C CA . ASN A 1 98 ? 38.78835 28.13621 11.39915 1.000 27.22512 98 ASN A CA 1
ATOM 742 C C . ASN A 1 98 ? 38.24864 27.72265 12.76857 1.000 26.91205 98 ASN A C 1
ATOM 743 O O . ASN A 1 98 ? 38.78576 26.83972 13.44502 1.000 27.18486 98 ASN A O 1
ATOM 748 N N . ARG A 1 99 ? 37.14481 28.34794 13.14730 1.000 23.98303 99 ARG A N 1
ATOM 749 C CA . ARG A 1 99 ? 36.34271 27.88810 14.26910 1.000 22.93572 99 ARG A CA 1
ATOM 750 C C . ARG A 1 99 ? 34.88290 28.11461 13.92042 1.000 23.68430 99 ARG A C 1
ATOM 751 O O . ARG A 1 99 ? 34.56821 28.94040 13.05716 1.000 23.06715 99 ARG A O 1
ATOM 759 N N . PRO A 1 100 ? 33.97333 27.35543 14.52253 1.000 20.61791 100 PRO A N 1
ATOM 760 C CA . PRO A 1 100 ? 32.55432 27.70142 14.41167 1.000 18.10098 100 PRO A CA 1
ATOM 761 C C . PRO A 1 100 ? 32.30440 29.07400 15.01636 1.000 20.40742 100 PRO A C 1
ATOM 762 O O . PRO A 1 100 ? 33.12747 29.61578 15.75794 1.000 26.36549 100 PRO A O 1
ATOM 766 N N . ASN A 1 101 ? 31.14987 29.63674 14.69011 1.000 21.38238 101 ASN A N 1
ATOM 767 C CA . ASN A 1 101 ? 30.74163 30.87903 15.33308 1.000 18.57157 101 ASN A CA 1
ATOM 768 C C . ASN A 1 101 ? 29.27763 30.77960 15.73385 1.000 21.14548 101 ASN A C 1
ATOM 769 O O . ASN A 1 101 ? 28.94091 30.02442 16.65326 1.000 25.30567 101 ASN A O 1
ATOM 774 N N . ASP A 1 102 ? 28.39606 31.48826 15.03783 1.000 18.75429 102 ASP A N 1
ATOM 775 C CA . ASP A 1 102 ? 27.01371 31.60906 15.47465 1.000 21.56479 102 ASP A CA 1
ATOM 776 C C . ASP A 1 102 ? 26.17673 30.44106 14.95641 1.000 23.11511 102 ASP A C 1
ATOM 777 O O . ASP A 1 102 ? 26.57070 29.71676 14.03606 1.000 21.49366 102 ASP A O 1
ATOM 782 N N . ALA A 1 103 ? 25.01689 30.24535 15.58418 1.000 21.55717 103 ALA A N 1
ATOM 783 C CA . ALA A 1 103 ? 24.14469 29.14819 15.19533 1.000 16.04692 103 ALA A CA 1
ATOM 784 C C . ALA A 1 103 ? 22.69850 29.47381 15.54411 1.000 19.50708 103 ALA A C 1
ATOM 785 O O . ALA A 1 103 ? 22.41225 30.33273 16.38242 1.000 23.34043 103 ALA A O 1
ATOM 787 N N . THR A 1 104 ? 21.78357 28.76782 14.88231 1.000 16.27722 104 THR A N 1
ATOM 788 C CA . THR A 1 104 ? 20.36592 28.81239 15.20708 1.000 16.50381 104 THR A CA 1
ATOM 789 C C . THR A 1 104 ? 19.77810 27.43931 14.94253 1.000 18.13331 104 THR A C 1
ATOM 790 O O . THR A 1 104 ? 20.37343 26.61600 14.24280 1.000 20.80070 104 THR A O 1
ATOM 794 N N . VAL A 1 105 ? 18.58839 27.20374 15.49133 1.000 19.72189 105 VAL A N 1
ATOM 795 C CA . VAL A 1 105 ? 17.84594 25.97467 15.23356 1.000 21.51328 105 VAL A CA 1
ATOM 796 C C . VAL A 1 105 ? 16.51735 26.36567 14.60883 1.000 21.87095 105 VAL A C 1
ATOM 797 O O . VAL A 1 105 ? 15.75796 27.13790 15.20310 1.000 22.12535 105 VAL A O 1
ATOM 801 N N . ASP A 1 106 ? 16.22513 25.82310 13.42482 1.000 21.97064 106 ASP A N 1
ATOM 802 C CA . ASP A 1 106 ? 14.97461 26.17388 12.77192 1.000 20.84883 106 ASP A CA 1
ATOM 803 C C . ASP A 1 106 ? 13.84918 25.27565 13.28171 1.000 27.47247 106 ASP A C 1
ATOM 804 O O . ASP A 1 106 ? 14.05916 24.35336 14.07172 1.000 27.13836 106 ASP A O 1
ATOM 809 N N . ALA A 1 107 ? 12.62984 25.58224 12.84636 1.000 28.16322 107 ALA A N 1
ATOM 810 C CA . ALA A 1 107 ? 11.46190 24.89663 13.37610 1.000 27.24010 107 ALA A CA 1
ATOM 811 C C . ALA A 1 107 ? 11.40091 23.42383 12.97450 1.000 29.42802 107 ALA A C 1
ATOM 812 O O . ALA A 1 107 ? 10.60009 22.68640 13.55281 1.000 30.27645 107 ALA A O 1
ATOM 814 N N . GLN A 1 108 ? 12.21773 22.97995 12.01870 1.000 26.19832 108 GLN A N 1
ATOM 815 C CA . GLN A 1 108 ? 12.29356 21.56913 11.66436 1.000 30.62153 108 GLN A CA 1
ATOM 816 C C . GLN A 1 108 ? 13.38073 20.83811 12.42952 1.000 29.15057 108 GLN A C 1
ATOM 817 O O . GLN A 1 108 ? 13.66401 19.67693 12.12247 1.000 29.95308 108 GLN A O 1
ATOM 823 N N . GLY A 1 109 ? 14.01774 21.49816 13.38881 1.000 27.01294 109 GLY A N 1
ATOM 824 C CA . GLY A 1 109 ? 15.08893 20.87607 14.13283 1.000 24.91389 109 GLY A CA 1
ATOM 825 C C . GLY A 1 109 ? 16.43108 20.87218 13.44674 1.000 22.99794 109 GLY A C 1
ATOM 826 O O . GLY A 1 109 ? 17.31658 20.13095 13.86966 1.000 26.43202 109 GLY A O 1
ATOM 827 N N . ARG A 1 110 ? 16.62364 21.67507 12.39952 1.000 19.75313 110 ARG A N 1
ATOM 828 C CA . ARG A 1 110 ? 17.92566 21.75473 11.76214 1.000 17.58233 110 ARG A CA 1
ATOM 829 C C . ARG A 1 110 ? 18.80796 22.77967 12.46588 1.000 21.87704 110 ARG A C 1
ATOM 830 O O . ARG A 1 110 ? 18.34717 23.85513 12.85822 1.000 22.78282 110 ARG A O 1
ATOM 838 N N . LEU A 1 111 ? 20.08443 22.44594 12.60480 1.000 18.67544 111 LEU A N 1
ATOM 839 C CA . LEU A 1 111 ? 21.06464 23.34365 13.19331 1.000 19.74053 111 LEU A CA 1
ATOM 840 C C . LEU A 1 111 ? 21.79791 24.04330 12.05951 1.000 19.17992 111 LEU A C 1
ATOM 841 O O . LEU A 1 111 ? 22.47263 23.39467 11.24741 1.000 20.33496 111 LEU A O 1
ATOM 846 N N . TRP A 1 112 ? 21.66259 25.35700 12.00207 1.000 18.45327 112 TRP A N 1
ATOM 847 C CA . TRP A 1 112 ? 22.38678 26.17463 11.04209 1.000 20.25982 112 TRP A CA 1
ATOM 848 C C . TRP A 1 112 ? 23.50677 26.85040 11.81311 1.000 19.68004 112 TRP A C 1
ATOM 849 O O . TRP A 1 112 ? 23.24927 27.48837 12.83991 1.000 20.54609 112 TRP A O 1
ATOM 860 N N . PHE A 1 113 ? 24.74652 26.66456 11.36959 1.000 19.21971 113 PHE A N 1
ATOM 861 C CA . PHE A 1 113 ? 25.85677 27.30570 12.06130 1.000 21.12301 113 PHE A CA 1
ATOM 862 C C . PHE A 1 113 ? 26.89500 27.73726 11.04503 1.000 22.83229 113 PHE A C 1
ATOM 863 O O . PHE A 1 113 ? 27.03133 27.13803 9.97567 1.000 18.15552 113 PHE A O 1
ATOM 871 N N . GLY A 1 114 ? 27.62478 28.79166 11.38632 1.000 20.88665 114 GLY A N 1
ATOM 872 C CA . GLY A 1 114 ? 28.68679 29.24910 10.52419 1.000 17.78234 114 GLY A CA 1
ATOM 873 C C . GLY A 1 114 ? 30.06103 28.94834 11.08072 1.000 24.27776 114 GLY A C 1
ATOM 874 O O . GLY A 1 114 ? 30.20665 28.59479 12.25811 1.000 21.47779 114 GLY A O 1
ATOM 875 N N . THR A 1 115 ? 31.07168 29.02210 10.22139 1.000 19.01225 115 THR A N 1
ATOM 876 C CA . THR A 1 115 ? 32.46175 28.97902 10.63943 1.000 20.23429 115 THR A CA 1
ATOM 877 C C . THR A 1 115 ? 33.13322 30.26196 10.18588 1.000 21.39270 115 THR A C 1
ATOM 878 O O . THR A 1 115 ? 32.56535 31.06592 9.43884 1.000 25.00489 115 THR A O 1
ATOM 882 N N . MET A 1 116 ? 34.35716 30.44585 10.65878 1.000 17.24337 116 MET A N 1
ATOM 883 C CA . MET A 1 116 ? 35.06501 31.69612 10.44322 1.000 18.32405 116 MET A CA 1
ATOM 884 C C . MET A 1 116 ? 36.55281 31.45294 10.60481 1.000 23.05425 116 MET A C 1
ATOM 885 O O . MET A 1 116 ? 36.97777 30.51097 11.27386 1.000 26.91884 116 MET A O 1
ATOM 890 N N . HIS A 1 117 ? 37.34170 32.30781 9.97177 1.000 26.55353 117 HIS A N 1
ATOM 891 C CA . HIS A 1 117 ? 38.76572 32.29682 10.24846 1.000 26.22810 117 HIS A CA 1
ATOM 892 C C . HIS A 1 117 ? 38.97549 32.83743 11.65633 1.000 25.32281 117 HIS A C 1
ATOM 893 O O . HIS A 1 117 ? 38.56096 33.96208 11.95398 1.000 28.94218 117 HIS A O 1
ATOM 900 N N . ASP A 1 118 ? 39.58160 32.03172 12.52779 1.000 26.29381 118 ASP A N 1
ATOM 901 C CA . ASP A 1 118 ? 39.80332 32.49299 13.89548 1.000 31.19597 118 ASP A CA 1
ATOM 902 C C . ASP A 1 118 ? 40.69197 33.72565 13.92296 1.000 28.67635 118 ASP A C 1
ATOM 903 O O . ASP A 1 118 ? 40.55390 34.57264 14.81497 1.000 28.60436 118 ASP A O 1
ATOM 908 N N . GLY A 1 119 ? 41.59324 33.85275 12.94712 1.000 34.66090 119 GLY A N 1
ATOM 909 C CA . GLY A 1 119 ? 42.38958 35.05296 12.77066 1.000 31.09032 119 GLY A CA 1
ATOM 910 C C . GLY A 1 119 ? 41.65807 36.23373 12.16331 1.000 36.12369 119 GLY A C 1
ATOM 911 O O . GLY A 1 119 ? 42.24815 37.31106 12.04582 1.000 35.49408 119 GLY A O 1
ATOM 912 N N . GLU A 1 120 ? 40.40546 36.04903 11.74005 1.000 38.49949 120 GLU A N 1
ATOM 913 C CA . GLU A 1 120 ? 39.55331 37.14595 11.26967 1.000 32.89538 120 GLU A CA 1
ATOM 914 C C . GLU A 1 120 ? 40.18353 37.88829 10.09174 1.000 40.21030 120 GLU A C 1
ATOM 915 O O . GLU A 1 120 ? 40.04082 39.10765 9.95439 1.000 36.65198 120 GLU A O 1
ATOM 921 N N . GLU A 1 121 ? 40.86123 37.14439 9.21716 1.000 35.72153 121 GLU A N 1
ATOM 922 C CA . GLU A 1 121 ? 41.51682 37.74238 8.05854 1.000 37.21360 121 GLU A CA 1
ATOM 923 C C . GLU A 1 121 ? 41.12389 37.06824 6.74622 1.000 36.03605 121 GLU A C 1
ATOM 924 O O . GLU A 1 121 ? 40.84512 37.75170 5.75414 1.000 36.81576 121 GLU A O 1
ATOM 930 N N . ASN A 1 122 ? 41.11059 35.73844 6.71822 1.000 30.64653 122 ASN A N 1
ATOM 931 C CA . ASN A 1 122 ? 40.84714 34.98899 5.49526 1.000 31.24313 122 ASN A CA 1
ATOM 932 C C . ASN A 1 122 ? 39.35195 34.80853 5.26865 1.000 32.96536 122 ASN A C 1
ATOM 933 O O . ASN A 1 122 ? 38.56491 34.72495 6.21181 1.000 28.56288 122 ASN A O 1
ATOM 938 N N . ASN A 1 123 ? 38.96225 34.75043 3.99937 1.000 26.36490 123 ASN A N 1
ATOM 939 C CA . ASN A 1 123 ? 37.56190 34.51539 3.64002 1.000 27.49736 123 ASN A CA 1
ATOM 940 C C . ASN A 1 123 ? 37.26563 33.01011 3.57080 1.000 28.76646 123 ASN A C 1
ATOM 941 O O . ASN A 1 123 ? 36.75774 32.49221 2.57519 1.000 32.19250 123 ASN A O 1
ATOM 946 N N . SER A 1 124 ? 37.54876 32.30528 4.67550 1.000 29.10900 124 SER A N 1
ATOM 947 C CA . SER A 1 124 ? 37.49525 30.84526 4.67928 1.000 25.50991 124 SER A CA 1
ATOM 948 C C . SER A 1 124 ? 36.26208 30.27593 5.35936 1.000 27.48698 124 SER A C 1
ATOM 949 O O . SER A 1 124 ? 36.10541 29.04937 5.38223 1.000 29.21390 124 SER A O 1
ATOM 952 N N . GLY A 1 125 ? 35.37823 31.11916 5.89940 1.000 23.66324 125 GLY A N 1
ATOM 953 C CA . GLY A 1 125 ? 34.24058 30.61816 6.63849 1.000 19.41153 125 GLY A CA 1
ATOM 954 C C . GLY A 1 125 ? 33.09324 30.21370 5.73958 1.000 26.08399 125 GLY A C 1
ATOM 955 O O . GLY A 1 125 ? 32.99007 30.64377 4.59273 1.000 23.50428 125 GLY A O 1
ATOM 956 N N . SER A 1 126 ? 32.21596 29.36500 6.27676 1.000 20.03167 126 SER A N 1
ATOM 957 C CA . SER A 1 126 ? 31.09077 28.85045 5.51286 1.000 19.81017 126 SER A CA 1
ATOM 958 C C . SER A 1 126 ? 29.84517 28.83499 6.37870 1.000 20.86872 126 SER A C 1
ATOM 959 O O . SER A 1 126 ? 29.90907 28.97528 7.60551 1.000 20.69451 126 SER A O 1
ATOM 962 N N . LEU A 1 127 ? 28.70361 28.63007 5.72545 1.000 18.90943 127 LEU A N 1
ATOM 963 C CA . LEU A 1 127 ? 27.44731 28.35695 6.40988 1.000 21.65157 127 LEU A CA 1
ATOM 964 C C . LEU A 1 127 ? 27.10750 26.88064 6.24634 1.000 20.85156 127 LEU A C 1
ATOM 965 O O . LEU A 1 127 ? 27.24477 26.32949 5.14940 1.000 19.14979 127 LEU A O 1
ATOM 970 N N . TYR A 1 128 ? 26.67216 26.24029 7.33616 1.000 19.68240 128 TYR A N 1
ATOM 971 C CA . TYR A 1 128 ? 26.36187 24.81743 7.34042 1.000 20.36828 128 TYR A CA 1
ATOM 972 C C . TYR A 1 128 ? 24.95225 24.55430 7.85369 1.000 21.06180 128 TYR A C 1
ATOM 973 O O . TYR A 1 128 ? 24.43423 25.26673 8.71285 1.000 18.32591 128 TYR A O 1
ATOM 982 N N . ARG A 1 129 ? 24.34086 23.50004 7.33004 1.000 19.96287 129 ARG A N 1
ATOM 983 C CA . ARG A 1 129 ? 23.04670 23.02497 7.79838 1.000 19.94264 129 ARG A CA 1
ATOM 984 C C . ARG A 1 129 ? 23.26827 21.59205 8.27061 1.000 21.15300 129 ARG A C 1
ATOM 985 O O . ARG A 1 129 ? 23.71940 20.74494 7.49613 1.000 21.38130 129 ARG A O 1
ATOM 993 N N . MET A 1 130 ? 23.04058 21.34573 9.55201 1.000 21.72574 130 MET A N 1
ATOM 994 C CA . MET A 1 130 ? 23.23930 20.03599 10.15530 1.000 20.44618 130 MET A CA 1
ATOM 995 C C . MET A 1 130 ? 21.89985 19.48114 10.61089 1.000 25.82386 130 MET A C 1
ATOM 996 O O . MET A 1 130 ? 21.18044 20.13783 11.36745 1.000 21.15689 130 MET A O 1
ATOM 1001 N N . ASP A 1 131 ? 21.54544 18.29157 10.14235 1.000 28.42815 131 ASP A N 1
ATOM 1002 C CA . ASP A 1 131 ? 20.41528 17.61099 10.76343 1.000 30.89261 131 ASP A CA 1
ATOM 1003 C C . ASP A 1 131 ? 20.61953 16.11024 10.57560 1.000 30.88787 131 ASP A C 1
ATOM 1004 O O . ASP A 1 131 ? 21.73237 15.65459 10.29373 1.000 26.21559 131 ASP A O 1
ATOM 1009 N N . LEU A 1 132 ? 19.53916 15.34629 10.71656 1.000 33.76358 132 LEU A N 1
ATOM 1010 C CA . LEU A 1 132 ? 19.64339 13.89134 10.66701 1.000 34.27881 132 LEU A CA 1
ATOM 1011 C C . LEU A 1 132 ? 19.94326 13.36955 9.26834 1.000 33.46605 132 LEU A C 1
ATOM 1012 O O . LEU A 1 132 ? 20.25691 12.18073 9.12532 1.000 31.95031 132 LEU A O 1
ATOM 1017 N N . THR A 1 133 ? 19.87509 14.21732 8.24176 1.000 27.91570 133 THR A N 1
ATOM 1018 C CA . THR A 1 133 ? 20.31915 13.82287 6.90786 1.000 33.52771 133 THR A CA 1
ATOM 1019 C C . THR A 1 133 ? 21.79100 14.13155 6.66971 1.000 33.39011 133 THR A C 1
ATOM 1020 O O . THR A 1 133 ? 22.32271 13.78686 5.61037 1.000 28.93311 133 THR A O 1
ATOM 1024 N N . GLY A 1 134 ? 22.46511 14.73271 7.64827 1.000 24.27414 134 GLY A N 1
ATOM 1025 C CA . GLY A 1 134 ? 23.88038 15.02653 7.56347 1.000 22.95537 134 GLY A CA 1
ATOM 1026 C C . GLY A 1 134 ? 24.20166 16.50451 7.64131 1.000 26.56083 134 GLY A C 1
ATOM 1027 O O . GLY A 1 134 ? 23.37271 17.30547 8.07875 1.000 28.68918 134 GLY A O 1
ATOM 1028 N N . VAL A 1 135 ? 25.40609 16.87909 7.22806 1.000 22.97870 135 VAL A N 1
ATOM 1029 C CA . VAL A 1 135 ? 25.85486 18.26366 7.26389 1.000 23.33661 135 VAL A CA 1
ATOM 1030 C C . VAL A 1 135 ? 26.05808 18.71438 5.83003 1.000 25.26173 135 VAL A C 1
ATOM 1031 O O . VAL A 1 135 ? 26.78181 18.06057 5.06907 1.000 25.77299 135 VAL A O 1
ATOM 1035 N N . ALA A 1 136 ? 25.42210 19.82345 5.46178 1.000 19.79136 136 ALA A N 1
ATOM 1036 C CA . ALA A 1 136 ? 25.53701 20.38597 4.12520 1.000 20.74267 136 ALA A CA 1
ATOM 1037 C C . ALA A 1 136 ? 26.11672 21.79008 4.20984 1.000 23.74302 136 ALA A C 1
ATOM 1038 O O . ALA A 1 136 ? 25.72488 22.58209 5.07067 1.000 22.08129 136 ALA A O 1
ATOM 1040 N N . ARG A 1 137 ? 27.06259 22.08037 3.32090 1.000 22.27298 137 ARG A N 1
ATOM 1041 C CA . ARG A 1 137 ? 27.60581 23.42426 3.17134 1.000 23.67385 137 ARG A CA 1
ATOM 1042 C C . ARG A 1 137 ? 26.66914 24.23911 2.28941 1.000 26.57286 137 ARG A C 1
ATOM 1043 O O . ARG A 1 137 ? 26.42989 23.88115 1.12823 1.000 23.95707 137 ARG A O 1
ATOM 1051 N N . MET A 1 138 ? 26.14400 25.33425 2.84010 1.000 22.18614 138 MET A N 1
ATOM 1052 C CA . MET A 1 138 ? 25.07319 26.11519 2.23182 1.000 22.17004 138 MET A CA 1
ATOM 1053 C C . MET A 1 138 ? 25.53596 27.43482 1.63666 1.000 27.38052 138 MET A C 1
ATOM 1054 O O . MET A 1 138 ? 24.87805 27.95058 0.73013 1.000 25.06900 138 MET A O 1
ATOM 1059 N N . ASP A 1 139 ? 26.63620 27.99743 2.13173 1.000 24.50580 139 ASP A N 1
ATOM 1060 C CA . ASP A 1 139 ? 27.22856 29.21526 1.59442 1.000 25.95786 139 ASP A CA 1
ATOM 1061 C C . ASP A 1 139 ? 28.69794 29.19376 1.97690 1.000 25.41191 139 ASP A C 1
ATOM 1062 O O . ASP A 1 139 ? 29.11496 28.43775 2.85883 1.000 28.70161 139 ASP A O 1
ATOM 1067 N N . ARG A 1 140 ? 29.48997 30.00340 1.28637 1.000 25.64277 140 ARG A N 1
ATOM 1068 C CA . ARG A 1 140 ? 30.93309 29.88040 1.41264 1.000 25.99889 140 ARG A CA 1
ATOM 1069 C C . ARG A 1 140 ? 31.59907 31.23372 1.20228 1.000 24.59787 140 ARG A C 1
ATOM 1070 O O . ARG A 1 140 ? 30.95548 32.22250 0.84126 1.000 26.52503 140 ARG A O 1
ATOM 1078 N N . ASP A 1 141 ? 32.90160 31.26762 1.49091 1.000 27.79018 141 ASP A N 1
ATOM 1079 C CA . ASP A 1 141 ? 33.77571 32.39763 1.16757 1.000 29.44233 141 ASP A CA 1
ATOM 1080 C C . ASP A 1 141 ? 33.44697 33.63407 2.00193 1.000 30.49750 141 ASP A C 1
ATOM 1081 O O . ASP A 1 141 ? 33.46165 34.75515 1.49788 1.000 24.17299 141 ASP A O 1
ATOM 1086 N N . ILE A 1 142 ? 33.19782 33.43865 3.29658 1.000 26.88650 142 ILE A N 1
ATOM 1087 C CA . ILE A 1 142 ? 32.85722 34.52273 4.21565 1.000 26.13511 142 ILE A CA 1
ATOM 1088 C C . ILE A 1 142 ? 33.89473 34.56763 5.32810 1.000 26.59467 142 ILE A C 1
ATOM 1089 O O . ILE A 1 142 ? 34.22711 33.52919 5.91014 1.000 25.87407 142 ILE A O 1
ATOM 1094 N N . CYS A 1 143 ? 34.41469 35.76386 5.62316 1.000 24.41853 143 CYS A N 1
ATOM 1095 C CA . CYS A 1 143 ? 35.42754 35.85858 6.66921 1.000 25.20509 143 CYS A CA 1
ATOM 1096 C C . CYS A 1 143 ? 34.81516 35.59152 8.03582 1.000 23.52684 143 CYS A C 1
ATOM 1097 O O . CYS A 1 143 ? 35.26871 34.71042 8.77386 1.000 23.21500 143 CYS A O 1
ATOM 1100 N N . ILE A 1 144 ? 33.77873 36.34591 8.39459 1.000 23.87944 144 ILE A N 1
ATOM 1101 C CA . ILE A 1 144 ? 33.11759 36.19205 9.68137 1.000 22.80244 144 ILE A CA 1
ATOM 1102 C C . ILE A 1 144 ? 31.63170 36.02506 9.41544 1.000 22.58417 144 ILE A C 1
ATOM 1103 O O . ILE A 1 144 ? 30.93815 36.99825 9.10008 1.000 20.22543 144 ILE A O 1
ATOM 1108 N N . THR A 1 145 ? 31.13847 34.80447 9.55839 1.000 19.47722 145 THR A N 1
ATOM 1109 C CA . THR A 1 145 ? 29.70859 34.55816 9.46553 1.000 19.86479 145 THR A CA 1
ATOM 1110 C C . THR A 1 145 ? 29.04522 34.94672 10.78049 1.000 19.29972 145 THR A C 1
ATOM 1111 O O . THR A 1 145 ? 29.70405 35.04258 11.81910 1.000 17.91273 145 THR A O 1
ATOM 1115 N N . ASN A 1 146 ? 27.73026 35.16792 10.73632 1.000 19.77989 146 ASN A N 1
ATOM 1116 C CA . ASN A 1 146 ? 27.02786 35.57159 11.95744 1.000 18.01683 146 ASN A CA 1
ATOM 1117 C C . ASN A 1 146 ? 25.52526 35.47491 11.74105 1.000 19.22699 146 ASN A C 1
ATOM 1118 O O . ASN A 1 146 ? 25.04224 35.51653 10.60463 1.000 17.50990 146 ASN A O 1
ATOM 1123 N N . GLY A 1 147 ? 24.80570 35.29977 12.84554 1.000 18.18473 147 GLY A N 1
ATOM 1124 C CA . GLY A 1 147 ? 23.38402 35.55287 12.92771 1.000 19.75438 147 GLY A CA 1
ATOM 1125 C C . GLY A 1 147 ? 22.47452 34.78477 11.97958 1.000 18.67129 147 GLY A C 1
ATOM 1126 O O . GLY A 1 147 ? 21.53336 35.35323 11.42245 1.000 20.11132 147 GLY A O 1
ATOM 1127 N N . PRO A 1 148 ? 22.67749 33.47736 11.81727 1.000 20.57573 148 PRO A N 1
ATOM 1128 C CA . PRO A 1 148 ? 21.68162 32.69928 11.06411 1.000 16.91309 148 PRO A CA 1
ATOM 1129 C C . PRO A 1 148 ? 20.36275 32.71923 11.82413 1.000 20.59754 148 PRO A C 1
ATOM 1130 O O . PRO A 1 148 ? 20.33208 32.55369 13.04555 1.000 20.68762 148 PRO A O 1
ATOM 1134 N N . CYS A 1 149 ? 19.26982 32.97359 11.11496 1.000 17.67736 149 CYS A N 1
ATOM 1135 C CA . CYS A 1 149 ? 17.97752 32.95202 11.79189 1.000 20.34574 149 CYS A CA 1
ATOM 1136 C C . CYS A 1 149 ? 16.87210 32.84000 10.75928 1.000 22.67476 149 CYS A C 1
ATOM 1137 O O . CYS A 1 149 ? 17.08777 33.07361 9.56497 1.000 22.44371 149 CYS A O 1
ATOM 1140 N N . VAL A 1 150 ? 15.68461 32.45384 11.22928 1.000 22.19007 150 VAL A N 1
ATOM 1141 C CA . VAL A 1 150 ? 14.57482 32.15353 10.33312 1.000 23.72139 150 VAL A CA 1
ATOM 1142 C C . VAL A 1 150 ? 13.33053 32.85980 10.83586 1.000 21.29300 150 VAL A C 1
ATOM 1143 O O . VAL A 1 150 ? 13.19487 33.15817 12.02606 1.000 24.57255 150 VAL A O 1
ATOM 1147 N N . SER A 1 151 ? 12.42989 33.14706 9.90184 1.000 24.94377 151 SER A N 1
ATOM 1148 C CA . SER A 1 151 ? 11.17973 33.81998 10.18976 1.000 22.62538 151 SER A CA 1
ATOM 1149 C C . SER A 1 151 ? 10.18567 32.85540 10.81869 1.000 23.74122 151 SER A C 1
ATOM 1150 O O . SER A 1 151 ? 10.28521 31.63469 10.63852 1.000 24.21219 151 SER A O 1
ATOM 1153 N N . PRO A 1 152 ? 9.19677 33.38439 11.54358 1.000 24.14365 152 PRO A N 1
ATOM 1154 C CA . PRO A 1 152 ? 8.19096 32.51030 12.15863 1.000 24.71648 152 PRO A CA 1
ATOM 1155 C C . PRO A 1 152 ? 7.46585 31.61670 11.16661 1.000 32.01498 152 PRO A C 1
ATOM 1156 O O . PRO A 1 152 ? 7.09489 30.49204 11.52749 1.000 27.26048 152 PRO A O 1
ATOM 1160 N N . ASP A 1 153 ? 7.22397 32.07861 9.93949 1.000 29.35622 153 ASP A N 1
ATOM 1161 C CA . ASP A 1 153 ? 6.55948 31.21803 8.97013 1.000 30.85589 153 ASP A CA 1
ATOM 1162 C C . ASP A 1 153 ? 7.51486 30.22921 8.32309 1.000 31.21196 153 ASP A C 1
ATOM 1163 O O . ASP A 1 153 ? 7.06900 29.36908 7.55550 1.000 31.05612 153 ASP A O 1
ATOM 1168 N N . GLY A 1 154 ? 8.80623 30.31834 8.63025 1.000 29.85820 154 GLY A N 1
ATOM 1169 C CA . GLY A 1 154 ? 9.78029 29.37197 8.13597 1.000 25.66322 154 GLY A CA 1
ATOM 1170 C C . GLY A 1 154 ? 10.18538 29.54115 6.69026 1.000 27.69341 154 GLY A C 1
ATOM 1171 O O . GLY A 1 154 ? 10.93014 28.70538 6.18078 1.000 29.31105 154 GLY A O 1
ATOM 1172 N N . LYS A 1 155 ? 9.77783 30.62306 6.02709 1.000 26.31510 155 LYS A N 1
ATOM 1173 C CA . LYS A 1 155 ? 10.02949 30.75634 4.59748 1.000 32.15693 155 LYS A CA 1
ATOM 1174 C C . LYS A 1 155 ? 11.19497 31.67902 4.26755 1.000 30.73454 155 LYS A C 1
ATOM 1175 O O . LYS A 1 155 ? 11.64580 31.69072 3.11552 1.000 27.69270 155 LYS A O 1
ATOM 1181 N N . THR A 1 156 ? 11.71367 32.42374 5.24175 1.000 25.43941 156 THR A N 1
ATOM 1182 C CA . THR A 1 156 ? 12.82542 33.33714 5.01982 1.000 23.44276 156 THR A CA 1
ATOM 1183 C C . THR A 1 156 ? 13.94493 33.03081 6.00489 1.000 25.10018 156 THR A C 1
ATOM 1184 O O . THR A 1 156 ? 13.69213 32.82933 7.19846 1.000 25.14015 156 THR A O 1
ATOM 1188 N N . PHE A 1 157 ? 15.16883 32.98691 5.49189 1.000 22.86643 157 PHE A N 1
ATOM 1189 C CA . PHE A 1 157 ? 16.37735 32.75006 6.25997 1.000 24.95583 157 PHE A CA 1
ATOM 1190 C C . PHE A 1 157 ? 17.30528 33.95165 6.12099 1.000 24.87495 157 PHE A C 1
ATOM 1191 O O . PHE A 1 157 ? 17.47597 34.48351 5.01946 1.000 25.42097 157 PHE A O 1
ATOM 1199 N N . TYR A 1 158 ? 17.88947 34.38793 7.23672 1.000 19.98329 158 TYR A N 1
ATOM 1200 C CA . TYR A 1 158 ? 18.82624 35.49780 7.24463 1.000 16.21971 158 TYR A CA 1
ATOM 1201 C C . TYR A 1 158 ? 20.20291 35.00875 7.65656 1.000 21.45164 158 TYR A C 1
ATOM 1202 O O . TYR A 1 158 ? 20.34008 34.09588 8.47774 1.000 20.19344 158 TYR A O 1
ATOM 1211 N N . HIS A 1 159 ? 21.22333 35.61916 7.06279 1.000 16.09651 159 HIS A N 1
ATOM 1212 C CA . HIS A 1 159 ? 22.60717 35.31812 7.38706 1.000 16.83541 159 HIS A CA 1
ATOM 1213 C C . HIS A 1 159 ? 23.44738 36.56843 7.17372 1.000 21.16151 159 HIS A C 1
ATOM 1214 O O . HIS A 1 159 ? 23.21708 37.32264 6.22566 1.000 18.34104 159 HIS A O 1
ATOM 1221 N N . THR A 1 160 ? 24.45544 36.75121 8.02220 1.000 18.57215 160 THR A N 1
ATOM 1222 C CA . THR A 1 160 ? 25.21691 37.98640 8.06940 1.000 18.29817 160 THR A CA 1
ATOM 1223 C C . THR A 1 160 ? 26.66162 37.72940 7.67633 1.000 23.85412 160 THR A C 1
ATOM 1224 O O . THR A 1 160 ? 27.27017 36.75282 8.12715 1.000 19.53449 160 THR A O 1
ATOM 1228 N N . ASP A 1 161 ? 27.21066 38.60525 6.82361 1.000 20.01819 161 ASP A N 1
ATOM 1229 C CA . ASP A 1 161 ? 28.64873 38.63892 6.56524 1.000 18.63332 161 ASP A CA 1
ATOM 1230 C C . ASP A 1 161 ? 29.12160 39.87699 7.32132 1.000 20.98698 161 ASP A C 1
ATOM 1231 O O . ASP A 1 161 ? 28.90099 41.01086 6.88205 1.000 21.96221 161 ASP A O 1
ATOM 1236 N N . THR A 1 162 ? 29.76307 39.66550 8.46595 1.000 19.90097 162 THR A N 1
ATOM 1237 C CA . THR A 1 162 ? 29.95556 40.77416 9.39610 1.000 19.27444 162 THR A CA 1
ATOM 1238 C C . THR A 1 162 ? 30.89291 41.83665 8.82524 1.000 20.77046 162 THR A C 1
ATOM 1239 O O . THR A 1 162 ? 30.59009 43.03618 8.87899 1.000 20.15320 162 THR A O 1
ATOM 1243 N N . LEU A 1 163 ? 32.02669 41.42341 8.25472 1.000 24.09522 163 LEU A N 1
ATOM 1244 C CA . LEU A 1 163 ? 32.99946 42.41479 7.82099 1.000 23.09027 163 LEU A CA 1
ATOM 1245 C C . LEU A 1 163 ? 32.54497 43.15649 6.57355 1.000 25.60693 163 LEU A C 1
ATOM 1246 O O . LEU A 1 163 ? 33.00727 44.27632 6.34465 1.000 25.38161 163 LEU A O 1
ATOM 1251 N N . GLU A 1 164 ? 31.66552 42.56044 5.76328 1.000 23.08708 164 GLU A N 1
ATOM 1252 C CA . GLU A 1 164 ? 31.01429 43.26731 4.65970 1.000 21.66155 164 GLU A CA 1
ATOM 1253 C C . GLU A 1 164 ? 29.82997 44.11376 5.11504 1.000 24.48328 164 GLU A C 1
ATOM 1254 O O . GLU A 1 164 ? 29.18171 44.74903 4.27825 1.000 19.65672 164 GLU A O 1
ATOM 1260 N N . LYS A 1 165 ? 29.50913 44.10748 6.41058 1.000 19.12650 165 LYS A N 1
ATOM 1261 C CA . LYS A 1 165 ? 28.42615 44.91944 6.96356 1.000 17.81329 165 LYS A CA 1
ATOM 1262 C C . LYS A 1 165 ? 27.09991 44.64367 6.26873 1.000 17.16901 165 LYS A C 1
ATOM 1263 O O . LYS A 1 165 ? 26.27894 45.54024 6.08533 1.000 22.28599 165 LYS A O 1
ATOM 1269 N N . THR A 1 166 ? 26.85830 43.37887 5.90714 1.000 18.57479 166 THR A N 1
ATOM 1270 C CA . THR A 1 166 ? 25.66786 43.03344 5.14148 1.000 20.06798 166 THR A CA 1
ATOM 1271 C C . THR A 1 166 ? 24.94588 41.83480 5.73493 1.000 19.91427 166 THR A C 1
ATOM 1272 O O . THR A 1 166 ? 25.56786 40.80835 6.01468 1.000 19.86286 166 THR A O 1
ATOM 1276 N N . ILE A 1 167 ? 23.63791 41.97343 5.91794 1.000 16.72900 167 ILE A N 1
ATOM 1277 C CA . ILE A 1 167 ? 22.75230 40.85600 6.21084 1.000 18.82586 167 ILE A CA 1
ATOM 1278 C C . ILE A 1 167 ? 22.05193 40.46608 4.92041 1.000 21.37700 167 ILE A C 1
ATOM 1279 O O . ILE A 1 167 ? 21.47816 41.32142 4.23747 1.000 18.05351 167 ILE A O 1
ATOM 1284 N N . TYR A 1 168 ? 22.11988 39.18832 4.57493 1.000 16.61859 168 TYR A N 1
ATOM 1285 C CA . TYR A 1 168 ? 21.41583 38.67564 3.41410 1.000 21.10172 168 TYR A CA 1
ATOM 1286 C C . TYR A 1 168 ? 20.12838 37.99149 3.83900 1.000 22.92364 168 TYR A C 1
ATOM 1287 O O . TYR A 1 168 ? 20.02088 37.45336 4.94299 1.000 20.37603 168 TYR A O 1
ATOM 1296 N N . ALA A 1 169 ? 19.15423 37.99966 2.93473 1.000 20.31175 169 ALA A N 1
ATOM 1297 C CA . ALA A 1 169 ? 17.94015 37.22800 3.10261 1.000 16.40341 169 ALA A CA 1
ATOM 1298 C C . ALA A 1 169 ? 17.87710 36.16165 2.02244 1.000 22.41211 169 ALA A C 1
ATOM 1299 O O . ALA A 1 169 ? 18.38725 36.34552 0.91137 1.000 20.69734 169 ALA A O 1
ATOM 1301 N N . PHE A 1 170 ? 17.28752 35.02880 2.37847 1.000 20.83231 170 PHE A N 1
ATOM 1302 C CA . PHE A 1 170 ? 17.09988 33.90825 1.46343 1.000 21.52610 170 PHE A CA 1
ATOM 1303 C C . PHE A 1 170 ? 15.67645 33.39266 1.57331 1.000 24.70852 170 PHE A C 1
ATOM 1304 O O . PHE A 1 170 ? 15.03298 33.50637 2.62468 1.000 24.24240 170 PHE A O 1
ATOM 1312 N N . ASP A 1 171 ? 15.20899 32.78940 0.48656 1.000 22.79920 171 ASP A N 1
ATOM 1313 C CA . ASP A 1 171 ? 14.03200 31.93705 0.52439 1.000 21.10527 171 ASP A CA 1
ATOM 1314 C C . ASP A 1 171 ? 14.43911 30.58453 1.10536 1.000 20.41836 171 ASP A C 1
ATOM 1315 O O . ASP A 1 171 ? 15.41525 29.97233 0.65735 1.000 22.83641 171 ASP A O 1
ATOM 1320 N N . LEU A 1 172 ? 13.70536 30.12713 2.10589 1.000 22.45027 172 LEU A N 1
ATOM 1321 C CA . LEU A 1 172 ? 13.97302 28.84425 2.74332 1.000 21.68004 172 LEU A CA 1
ATOM 1322 C C . LEU A 1 172 ? 12.84744 27.89329 2.38306 1.000 19.72780 172 LEU A C 1
ATOM 1323 O O . LEU A 1 172 ? 11.68995 28.14096 2.73798 1.000 25.10357 172 LEU A O 1
ATOM 1328 N N . ALA A 1 173 ? 13.18918 26.82267 1.67580 1.000 23.22495 173 ALA A N 1
ATOM 1329 C CA . ALA A 1 173 ? 12.21195 25.83086 1.26030 1.000 25.10319 173 ALA A CA 1
ATOM 1330 C C . ALA A 1 173 ? 11.94610 24.83454 2.38476 1.000 32.54962 173 ALA A C 1
ATOM 1331 O O . ALA A 1 173 ? 12.74895 24.67169 3.30862 1.000 29.84145 173 ALA A O 1
ATOM 1333 N N . GLU A 1 174 ? 10.80492 24.14351 2.28403 1.000 38.42415 174 GLU A N 1
ATOM 1334 C CA . GLU A 1 174 ? 10.44977 23.16080 3.30610 1.000 37.58535 174 GLU A CA 1
ATOM 1335 C C . GLU A 1 174 ? 11.49231 22.06199 3.43293 1.000 35.56188 174 GLU A C 1
ATOM 1336 O O . GLU A 1 174 ? 11.69413 21.52956 4.52943 1.000 44.65565 174 GLU A O 1
ATOM 1342 N N . ASP A 1 175 ? 12.15025 21.697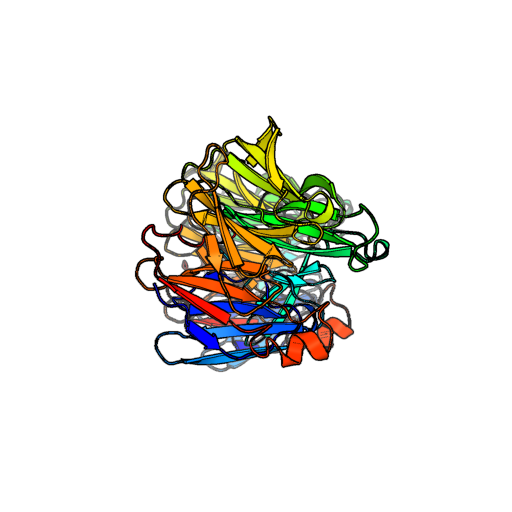28 2.34177 1.000 34.11803 175 ASP A N 1
ATOM 1343 C CA B ASP A 1 175 ? 13.17739 20.66395 2.39758 1.000 35.54403 175 ASP A CA 1
ATOM 1344 C C . ASP A 1 175 ? 14.54094 21.20975 2.81309 1.000 33.36265 175 ASP A C 1
ATOM 1345 O O . ASP A 1 175 ? 15.53838 20.48860 2.71387 1.000 30.83897 175 ASP A O 1
ATOM 1350 N N . GLY A 1 176 ? 14.60373 22.45919 3.28025 1.000 33.55922 176 GLY A N 1
ATOM 1351 C CA . GLY A 1 176 ? 15.82063 23.02018 3.83401 1.000 29.85906 176 GLY A CA 1
ATOM 1352 C C . GLY A 1 176 ? 16.76760 23.67098 2.84470 1.000 30.13399 176 GLY A C 1
ATOM 1353 O O . GLY A 1 176 ? 17.87829 24.04652 3.23655 1.000 27.13286 176 GLY A O 1
ATOM 1354 N N . LEU A 1 177 ? 16.39604 23.77527 1.57347 1.000 30.85529 177 LEU A N 1
ATOM 1355 C CA . LEU A 1 177 ? 17.25442 24.41580 0.59180 1.000 25.73095 177 LEU A CA 1
ATOM 1356 C C . LEU A 1 177 ? 17.03262 25.92904 0.58758 1.000 20.78406 177 LEU A C 1
ATOM 1357 O O . LEU A 1 177 ? 15.94050 26.42478 0.89227 1.000 24.22693 177 LEU A O 1
ATOM 1362 N N . LEU A 1 178 ? 18.09773 26.65258 0.27253 1.000 23.32196 178 LEU A N 1
ATOM 1363 C CA . LEU A 1 178 ? 18.08747 28.10530 0.14876 1.000 24.88738 178 LEU A CA 1
ATOM 1364 C C . LEU A 1 178 ? 18.10047 28.51724 -1.31876 1.000 21.18512 178 LEU A C 1
ATOM 1365 O O . LEU A 1 178 ? 18.74847 27.88361 -2.15102 1.000 26.14805 178 LEU A O 1
ATOM 1370 N N . SER A 1 179 ? 17.41503 29.61954 -1.61506 1.000 22.98013 179 SER A N 1
ATOM 1371 C CA . SER A 1 179 ? 17.37014 30.18333 -2.95658 1.000 20.82820 179 SER A CA 1
ATOM 1372 C C . SER A 1 179 ? 17.14818 31.68247 -2.83389 1.000 25.51848 179 SER A C 1
ATOM 1373 O O . SER A 1 179 ? 16.77279 32.18602 -1.77688 1.000 22.39611 179 SER A O 1
ATOM 1376 N N . ASN A 1 180 ? 17.35752 32.39546 -3.93979 1.000 23.45248 180 ASN A N 1
ATOM 1377 C CA . ASN A 1 180 ? 16.93854 33.79589 -4.02654 1.000 21.12074 180 ASN A CA 1
ATOM 1378 C C . ASN A 1 180 ? 17.62765 34.66152 -2.96985 1.000 17.85665 180 ASN A C 1
ATOM 1379 O O . ASN A 1 180 ? 17.01193 35.50710 -2.32397 1.000 20.78082 180 ASN A O 1
ATOM 1384 N N . LYS A 1 181 ? 18.94208 34.49406 -2.86382 1.000 21.51786 181 LYS A N 1
ATOM 1385 C CA . LYS A 1 181 ? 19.74181 35.33837 -1.99086 1.000 22.11293 181 LYS A CA 1
ATOM 1386 C C . LYS A 1 181 ? 19.67183 36.78629 -2.46014 1.000 19.98856 181 LYS A C 1
ATOM 1387 O O . LYS A 1 181 ? 19.80950 37.06791 -3.65596 1.000 20.34225 181 LYS A O 1
ATOM 1393 N N . ARG A 1 182 ? 19.47044 37.70314 -1.51206 1.000 17.16261 182 ARG A N 1
ATOM 1394 C CA . ARG A 1 182 ? 19.46128 39.12896 -1.81522 1.000 21.17902 182 ARG A CA 1
ATOM 1395 C C . ARG A 1 182 ? 19.95109 39.89454 -0.59750 1.000 20.38062 182 ARG A C 1
ATOM 1396 O O . ARG A 1 182 ? 19.89527 39.40812 0.53560 1.000 17.16964 182 ARG A O 1
ATOM 1404 N N . VAL A 1 183 ? 20.41697 41.11839 -0.84739 1.000 22.57439 183 VAL A N 1
ATOM 1405 C CA . VAL A 1 183 ? 20.76416 42.00084 0.25008 1.000 15.58553 183 VAL A CA 1
ATOM 1406 C C . VAL A 1 183 ? 19.50255 42.31766 1.02686 1.000 19.62022 183 VAL A C 1
ATOM 1407 O O . VAL A 1 183 ? 18.46721 42.66748 0.44662 1.000 21.45105 183 VAL A O 1
ATOM 1411 N N . PHE A 1 184 ? 19.55776 42.12066 2.34270 1.000 20.27246 184 PHE A N 1
ATOM 1412 C CA . PHE A 1 184 ? 18.48127 42.53786 3.22552 1.000 19.64893 184 PHE A CA 1
ATOM 1413 C C . PHE A 1 184 ? 18.78381 43.88284 3.87500 1.000 18.67334 184 PHE A C 1
ATOM 1414 O O . PHE A 1 184 ? 17.97336 44.80343 3.77718 1.000 22.84675 184 PHE A O 1
ATOM 1422 N N . VAL A 1 185 ? 19.93559 44.00662 4.53769 1.000 16.78431 185 VAL A N 1
ATOM 1423 C CA . VAL A 1 185 ? 20.35889 45.26011 5.15792 1.000 16.46715 185 VAL A CA 1
ATOM 1424 C C . VAL A 1 185 ? 21.86013 45.40941 4.97671 1.000 19.26828 185 VAL A C 1
ATOM 1425 O O . VAL A 1 185 ? 22.62542 44.48766 5.27365 1.000 22.14728 185 VAL A O 1
ATOM 1429 N N . GLN A 1 186 ? 22.28592 46.58838 4.54848 1.000 18.79595 186 GLN A N 1
ATOM 1430 C CA . GLN A 1 186 ? 23.69500 46.94129 4.52521 1.000 22.33566 186 GLN A CA 1
ATOM 1431 C C . GLN A 1 186 ? 23.87557 48.06590 5.53351 1.000 22.04522 186 GLN A C 1
ATOM 1432 O O . GLN A 1 186 ? 23.09358 49.02364 5.54608 1.000 21.00703 186 GLN A O 1
ATOM 1438 N N . PHE A 1 187 ? 24.86118 47.92506 6.41232 1.000 22.25969 187 PHE A N 1
ATOM 1439 C CA . PHE A 1 187 ? 25.01053 48.86047 7.51799 1.000 15.41218 187 PHE A CA 1
ATOM 1440 C C . PHE A 1 187 ? 25.88926 50.04597 7.15481 1.000 18.43701 187 PHE A C 1
ATOM 1441 O O . PHE A 1 187 ? 27.00667 49.88425 6.65381 1.000 23.15183 187 PHE A O 1
ATOM 1449 N N . ALA A 1 188 ? 25.37833 51.23378 7.45886 1.000 20.65382 188 ALA A N 1
ATOM 1450 C CA . ALA A 1 188 ? 26.05749 52.51107 7.30589 1.000 21.38464 188 ALA A CA 1
ATOM 1451 C C . ALA A 1 188 ? 25.71615 53.34173 8.53327 1.000 20.72030 188 ALA A C 1
ATOM 1452 O O . ALA A 1 188 ? 25.14032 54.42903 8.45284 1.000 22.49018 188 ALA A O 1
ATOM 1454 N N . LEU A 1 189 ? 25.98129 52.75705 9.69939 1.000 18.91962 189 LEU A N 1
ATOM 1455 C CA . LEU A 1 189 ? 25.76448 53.38512 10.99712 1.000 22.31825 189 LEU A CA 1
ATOM 1456 C C . LEU A 1 189 ? 27.04375 53.90006 11.63201 1.000 22.44400 189 LEU A C 1
ATOM 1457 O O . LEU A 1 189 ? 27.05551 54.18549 12.83394 1.000 20.83025 189 LEU A O 1
ATOM 1462 N N . GLY A 1 190 ? 28.12332 53.98923 10.88072 1.000 22.60695 190 GLY A N 1
ATOM 1463 C CA . GLY A 1 190 ? 29.40036 54.40184 11.43135 1.000 23.63607 190 GLY A CA 1
ATOM 1464 C C . GLY A 1 190 ? 30.54050 53.62788 10.81461 1.000 24.93738 190 GLY A C 1
ATOM 1465 O O . GLY A 1 190 ? 30.40596 52.46567 10.43294 1.000 26.43045 190 GLY A O 1
ATOM 1466 N N . ASP A 1 191 ? 31.71775 54.24852 10.80728 1.000 26.06903 191 ASP A N 1
ATOM 1467 C CA . ASP A 1 191 ? 32.86890 53.62543 10.17587 1.000 27.34907 191 ASP A CA 1
ATOM 1468 C C . ASP A 1 191 ? 33.18951 52.27754 10.81689 1.000 26.69168 191 ASP A C 1
ATOM 1469 O O . ASP A 1 191 ? 33.51102 51.31026 10.11483 1.000 26.98656 191 ASP A O 1
ATOM 1474 N N . ASP A 1 192 ? 33.07352 52.17820 12.14304 1.000 26.75725 192 ASP A N 1
ATOM 1475 C CA . ASP A 1 192 ? 33.46867 50.97055 12.86140 1.000 27.54145 192 ASP A CA 1
ATOM 1476 C C . ASP A 1 192 ? 32.28690 50.24870 13.49523 1.000 25.45884 192 ASP A C 1
ATOM 1477 O O . ASP A 1 192 ? 32.44281 49.57999 14.52041 1.000 26.49959 192 ASP A O 1
ATOM 1482 N N . VAL A 1 193 ? 31.10205 50.36961 12.90538 1.000 22.12838 193 VAL A N 1
ATOM 1483 C CA . VAL A 1 193 ? 29.92216 49.66924 13.39520 1.000 21.16215 193 VAL A CA 1
ATOM 1484 C C . VAL A 1 193 ? 29.63705 48.51175 12.44654 1.000 21.91443 193 VAL A C 1
ATOM 1485 O O . VAL A 1 193 ? 29.41304 48.73009 11.25419 1.000 20.02886 193 VAL A O 1
ATOM 1489 N N . TYR A 1 194 ? 29.59066 47.28948 12.98330 1.000 17.91134 194 TYR A N 1
ATOM 1490 C CA . TYR A 1 194 ? 29.40691 46.07356 12.20150 1.000 19.02398 194 TYR A CA 1
ATOM 1491 C C . TYR A 1 194 ? 28.25687 45.27730 12.79212 1.000 19.74629 194 TYR A C 1
ATOM 1492 O O . TYR A 1 194 ? 28.09070 45.24636 14.02111 1.000 17.04212 194 TYR A O 1
ATOM 1501 N N . PRO A 1 195 ? 27.46604 44.61232 11.95480 1.000 21.05946 195 PRO A N 1
ATOM 1502 C CA . PRO A 1 195 ? 26.43843 43.70933 12.47727 1.000 21.44956 195 PRO A CA 1
ATOM 1503 C C . PRO A 1 195 ? 27.07629 42.43146 13.00439 1.000 19.71891 195 PRO A C 1
ATOM 1504 O O . PRO A 1 195 ? 27.89608 41.80772 12.32812 1.000 21.74410 195 PRO A O 1
ATOM 1508 N N . ASP A 1 196 ? 26.72925 42.07392 14.24407 1.000 20.11361 196 ASP A N 1
ATOM 1509 C CA . ASP A 1 196 ? 27.15963 40.82478 14.85622 1.000 18.53334 196 ASP A CA 1
ATOM 1510 C C . ASP A 1 196 ? 26.02892 39.81682 14.72434 1.000 21.16453 196 ASP A C 1
ATOM 1511 O O . ASP A 1 196 ? 25.60198 39.51269 13.60394 1.000 20.37281 196 ASP A O 1
ATOM 1516 N N . GLY A 1 197 ? 25.49203 39.33280 15.85545 1.000 21.00132 197 GLY A N 1
ATOM 1517 C CA . GLY A 1 197 ? 24.45657 38.32319 15.79702 1.000 21.73530 197 GLY A CA 1
ATOM 1518 C C . GLY A 1 197 ? 23.05479 38.88920 15.72805 1.000 20.29625 197 GLY A C 1
ATOM 1519 O O . GLY A 1 197 ? 22.78637 40.00079 16.17325 1.000 21.18922 197 GLY A O 1
ATOM 1520 N N . SER A 1 198 ? 22.14106 38.09431 15.17494 1.000 16.16176 198 SER A N 1
ATOM 1521 C CA . SER A 1 198 ? 20.75336 38.50337 14.99692 1.000 18.75059 198 SER A CA 1
ATOM 1522 C C . SER A 1 198 ? 19.82622 37.37273 15.42724 1.000 19.07182 198 SER A C 1
ATOM 1523 O O . SER A 1 198 ? 20.19941 36.20069 15.40996 1.000 18.57446 198 SER A O 1
ATOM 1526 N N . VAL A 1 199 ? 18.60091 37.74728 15.80332 1.000 18.37411 199 VAL A N 1
ATOM 1527 C CA . VAL A 1 199 ? 17.48981 36.81752 15.97762 1.000 21.19143 199 VAL A CA 1
ATOM 1528 C C . VAL A 1 199 ? 16.26904 37.45068 15.31734 1.000 21.27228 199 VAL A C 1
ATOM 1529 O O . VAL A 1 199 ? 16.23720 38.65077 15.05291 1.000 21.95027 199 VAL A O 1
ATOM 1533 N N . VAL A 1 200 ? 15.26322 36.62795 15.02566 1.000 20.11583 200 VAL A N 1
ATOM 1534 C CA . VAL A 1 200 ? 13.99326 37.10040 14.47311 1.000 22.15130 200 VAL A CA 1
ATOM 1535 C C . VAL A 1 200 ? 12.91079 36.91282 15.53004 1.000 25.98658 200 VAL A C 1
ATOM 1536 O O . VAL A 1 200 ? 12.84598 35.85999 16.18073 1.000 22.57984 200 VAL A O 1
ATOM 1540 N N . ASP A 1 201 ? 12.06017 37.93052 15.71180 1.000 21.27717 201 ASP A N 1
ATOM 1541 C CA . ASP A 1 201 ? 11.04191 37.85874 16.75354 1.000 22.09367 201 ASP A CA 1
ATOM 1542 C C . ASP A 1 201 ? 9.73376 37.28712 16.20199 1.000 24.10253 201 ASP A C 1
ATOM 1543 O O . ASP A 1 201 ? 9.64016 36.89455 15.04171 1.000 21.88439 201 ASP A O 1
ATOM 1548 N N . SER A 1 202 ? 8.70784 37.22705 17.05656 1.000 24.66957 202 SER A N 1
ATOM 1549 C CA . SER A 1 202 ? 7.47111 36.54124 16.69343 1.000 25.41344 202 SER A CA 1
ATOM 1550 C C . SER A 1 202 ? 6.69809 37.25763 15.59760 1.000 29.14906 202 SER A C 1
ATOM 1551 O O . SER A 1 202 ? 5.78706 36.66368 15.01299 1.000 29.01254 202 SER A O 1
ATOM 1554 N N . GLU A 1 203 ? 7.01496 38.51660 15.32507 1.000 26.84175 203 GLU A N 1
ATOM 1555 C CA . GLU A 1 203 ? 6.39687 39.23747 14.22452 1.000 27.40694 203 GLU A CA 1
ATOM 1556 C C . GLU A 1 203 ? 7.23698 39.20269 12.95738 1.000 25.19122 203 GLU A C 1
ATOM 1557 O O . GLU A 1 203 ? 6.85208 39.81467 11.96044 1.000 29.18606 203 GLU A O 1
ATOM 1563 N N . GLY A 1 204 ? 8.36789 38.50758 12.96527 1.000 23.67506 204 GLY A N 1
ATOM 1564 C CA . GLY A 1 204 ? 9.24374 38.47932 11.81521 1.000 21.21725 204 GLY A CA 1
ATOM 1565 C C . GLY A 1 204 ? 10.23287 39.61835 11.72623 1.000 22.62346 204 GLY A C 1
ATOM 1566 O O . GLY A 1 204 ? 10.91824 39.74852 10.70109 1.000 27.24979 204 GLY A O 1
ATOM 1567 N N . TYR A 1 205 ? 10.32589 40.45124 12.75622 1.000 24.10353 205 TYR A N 1
ATOM 1568 C CA . TYR A 1 205 ? 11.29982 41.52654 12.78049 1.000 24.00719 205 TYR A CA 1
ATOM 1569 C C . TYR A 1 205 ? 12.65200 40.99622 13.22680 1.000 21.77462 205 TYR A C 1
ATOM 1570 O O . TYR A 1 205 ? 12.74366 40.13124 14.10198 1.000 21.01636 205 TYR A O 1
ATOM 1579 N N . LEU A 1 206 ? 13.70142 41.52855 12.61897 1.000 20.22550 206 LEU A N 1
ATOM 1580 C CA . LEU A 1 206 ? 15.07041 41.14535 12.92324 1.000 22.03732 206 LEU A CA 1
ATOM 1581 C C . LEU A 1 206 ? 15.65112 42.08531 13.97753 1.000 25.38609 206 LEU A C 1
ATOM 1582 O O . LEU A 1 206 ? 15.54242 43.31046 13.84938 1.000 23.11882 206 LEU A O 1
ATOM 1587 N N . TRP A 1 207 ? 16.21407 41.51574 15.04292 1.000 21.39432 207 TRP A N 1
ATOM 1588 C CA . TRP A 1 207 ? 17.01545 42.26363 16.00934 1.000 20.32468 207 TRP A CA 1
ATOM 1589 C C . TRP A 1 207 ? 18.48788 41.95902 15.75759 1.000 21.44393 207 TRP A C 1
ATOM 1590 O O . TRP A 1 207 ? 18.89455 40.79008 15.78920 1.000 19.67025 207 TRP A O 1
ATOM 1601 N N . THR A 1 208 ? 19.28965 43.00115 15.53657 1.000 19.11748 208 THR A N 1
ATOM 1602 C CA . THR A 1 208 ? 20.70595 42.84645 15.22320 1.000 14.59124 208 THR A CA 1
ATOM 1603 C C . THR A 1 208 ? 21.55216 43.57120 16.25864 1.000 16.30742 208 THR A C 1
ATOM 1604 O O . THR A 1 208 ? 21.39658 44.77967 16.44717 1.000 18.56577 208 THR A O 1
ATOM 1608 N N . ALA A 1 209 ? 22.46933 42.83920 16.89462 1.000 18.84344 209 ALA A N 1
ATOM 1609 C CA . ALA A 1 209 ? 23.44435 43.44123 17.80222 1.000 17.06017 209 ALA A CA 1
ATOM 1610 C C . ALA A 1 209 ? 24.56802 44.10441 17.01804 1.000 18.63091 209 ALA A C 1
ATOM 1611 O O . ALA A 1 209 ? 25.01278 43.58795 15.99354 1.000 21.02535 209 ALA A O 1
ATOM 1613 N N . LEU A 1 210 ? 25.05933 45.23421 17.52232 1.000 17.34156 210 LEU A N 1
ATOM 1614 C CA . LEU A 1 210 ? 26.06383 46.01348 16.81025 1.000 18.76625 210 LEU A CA 1
ATOM 1615 C C . LEU A 1 210 ? 27.41918 45.90102 17.49356 1.000 18.04685 210 LEU A C 1
ATOM 1616 O O . LEU A 1 210 ? 27.57932 46.32209 18.65045 1.000 20.33063 210 LEU A O 1
ATOM 1621 N N . TRP A 1 211 ? 28.40056 45.37190 16.76684 1.000 19.75004 211 TRP A N 1
ATOM 1622 C CA . TRP A 1 211 ? 29.78899 45.50936 17.17511 1.000 22.12130 211 TRP A CA 1
ATOM 1623 C C . TRP A 1 211 ? 30.23570 46.94673 16.92309 1.000 20.68888 211 TRP A C 1
ATOM 1624 O O . TRP A 1 211 ? 30.11093 47.45028 15.80408 1.000 17.85913 211 TRP A O 1
ATOM 1635 N N . GLY A 1 212 ? 30.74809 47.61311 17.96274 1.000 21.91632 212 GLY A N 1
ATOM 1636 C CA . GLY A 1 212 ? 31.09754 49.01945 17.87839 1.000 21.06004 212 GLY A CA 1
ATOM 1637 C C . GLY A 1 212 ? 29.92982 49.97832 17.87502 1.000 18.86473 212 GLY A C 1
ATOM 1638 O O . GLY A 1 212 ? 30.14385 51.19374 17.75426 1.000 22.36481 212 GLY A O 1
ATOM 1639 N N . GLY A 1 213 ? 28.70679 49.48476 18.00564 1.000 19.39104 213 GLY A N 1
ATOM 1640 C CA . GLY A 1 213 ? 27.53411 50.32280 17.86817 1.000 18.16073 213 GLY A CA 1
ATOM 1641 C C . GLY A 1 213 ? 26.74417 50.53382 19.14159 1.000 18.52673 213 GLY A C 1
ATOM 1642 O O . GLY A 1 213 ? 25.68825 51.17102 19.10725 1.000 19.26433 213 GLY A O 1
ATOM 1643 N N . PHE A 1 214 ? 27.22600 49.99637 20.26704 1.000 18.70463 214 PHE A N 1
ATOM 1644 C CA . PHE A 1 214 ? 26.65142 50.30182 21.57824 1.000 20.37113 214 PHE A CA 1
ATOM 1645 C C . PHE A 1 214 ? 25.19170 49.88811 21.69800 1.000 18.43343 214 PHE A C 1
ATOM 1646 O O . PHE A 1 214 ? 24.41498 50.55444 22.38265 1.000 22.08917 214 PHE A O 1
ATOM 1654 N N . GLY A 1 215 ? 24.77567 48.81906 21.03369 1.000 18.07681 215 GLY A N 1
ATOM 1655 C CA . GLY A 1 215 ? 23.37488 48.45979 21.20392 1.000 17.76700 215 GLY A CA 1
ATOM 1656 C C . GLY A 1 215 ? 22.89818 47.54035 20.09420 1.000 22.57401 215 GLY A C 1
ATOM 1657 O O . GLY A 1 215 ? 23.67560 46.76002 19.54046 1.000 19.34596 215 GLY A O 1
ATOM 1658 N N . ALA A 1 216 ? 21.59623 47.62653 19.82289 1.000 19.67135 216 ALA A N 1
ATOM 1659 C CA . ALA A 1 216 ? 20.95481 46.73215 18.87249 1.000 17.81062 216 ALA A CA 1
ATOM 1660 C C . ALA A 1 216 ? 19.82061 47.44973 18.15874 1.000 21.45601 216 ALA A C 1
ATOM 1661 O O . ALA A 1 216 ? 19.20912 48.37228 18.70400 1.000 24.33864 216 ALA A O 1
ATOM 1663 N N . VAL A 1 217 ? 19.55112 47.01509 16.92606 1.000 17.64362 217 VAL A N 1
ATOM 1664 C CA . VAL A 1 217 ? 18.54999 47.62175 16.05896 1.000 20.85997 217 VAL A CA 1
ATOM 1665 C C . VAL A 1 217 ? 17.50872 46.57724 15.66781 1.000 18.75185 217 VAL A C 1
ATOM 1666 O O . VAL A 1 217 ? 17.84845 45.43878 15.31373 1.000 18.32144 217 VAL A O 1
ATOM 1670 N N . ARG A 1 218 ? 16.23626 46.97276 15.71144 1.000 20.17847 218 ARG A N 1
ATOM 1671 C CA . ARG A 1 218 ? 15.13305 46.12789 15.26107 1.000 18.29655 218 ARG A CA 1
ATOM 1672 C C . ARG A 1 218 ? 14.72123 46.53615 13.84896 1.000 20.25364 218 ARG A C 1
ATOM 1673 O O . ARG A 1 218 ? 14.40522 47.70473 13.60644 1.000 20.53152 218 ARG A O 1
ATOM 1681 N N . PHE A 1 219 ? 14.71697 45.57231 12.92510 1.000 20.02086 219 PHE A N 1
ATOM 1682 C CA . PHE A 1 219 ? 14.36880 45.80550 11.52518 1.000 22.66598 219 PHE A CA 1
ATOM 1683 C C . PHE A 1 219 ? 13.04555 45.14243 11.15900 1.000 24.81814 219 PHE A C 1
ATOM 1684 O O . PHE A 1 219 ? 12.78266 44.00281 11.54822 1.000 23.47323 219 PHE A O 1
ATOM 1692 N N . SER A 1 220 ? 12.22307 45.85307 10.38649 1.000 22.32448 220 SER A N 1
ATOM 1693 C CA . SER A 1 220 ? 11.02569 45.25973 9.81096 1.000 24.52173 220 SER A CA 1
ATOM 1694 C C . SER A 1 220 ? 11.39000 44.19136 8.78015 1.000 22.53457 220 SER A C 1
ATOM 1695 O O . SER A 1 220 ? 12.50756 44.17060 8.25462 1.000 23.88466 220 SER A O 1
ATOM 1698 N N . PRO A 1 221 ? 10.44407 43.30871 8.44356 1.000 25.38907 221 PRO A N 1
ATOM 1699 C CA . PRO A 1 221 ? 10.71778 42.31804 7.38738 1.000 25.87804 221 PRO A CA 1
ATOM 1700 C C . PRO A 1 221 ? 11.03686 42.94919 6.04867 1.000 25.39502 221 PRO A C 1
ATOM 1701 O O . PRO A 1 221 ? 11.61114 42.27833 5.18392 1.000 27.41931 221 PRO A O 1
ATOM 1705 N N . GLN A 1 222 ? 10.70391 44.22105 5.85096 1.000 34.10607 222 GLN A N 1
ATOM 1706 C CA . GLN A 1 222 ? 11.10524 44.91395 4.63712 1.000 34.85203 222 GLN A CA 1
ATOM 1707 C C . GLN A 1 222 ? 12.48856 45.53965 4.76773 1.000 34.64321 222 GLN A C 1
ATOM 1708 O O . GLN A 1 222 ? 13.00387 46.08841 3.78946 1.000 37.24168 222 GLN A O 1
ATOM 1714 N N . GLY A 1 223 ? 13.10184 45.45791 5.94365 1.000 29.00289 223 GLY A N 1
ATOM 1715 C CA . GLY A 1 223 ? 14.47390 45.86821 6.11548 1.000 27.03617 223 GLY A CA 1
ATOM 1716 C C . GLY A 1 223 ? 14.70432 47.27553 6.61647 1.000 29.56573 223 GLY A C 1
ATOM 1717 O O . GLY A 1 223 ? 15.83447 47.76424 6.50902 1.000 28.38460 223 GLY A O 1
ATOM 1718 N N . ASP A 1 224 ? 13.68607 47.93648 7.16423 1.000 28.66270 224 ASP A N 1
ATOM 1719 C CA . ASP A 1 224 ? 13.81507 49.28971 7.69199 1.000 27.78846 224 ASP A CA 1
ATOM 1720 C C . ASP A 1 224 ? 13.92491 49.23803 9.20844 1.000 23.07104 224 ASP A C 1
ATOM 1721 O O . ASP A 1 224 ? 13.15774 48.52636 9.86144 1.000 21.50979 224 ASP A O 1
ATOM 1726 N N . ALA A 1 225 ? 14.87396 49.99765 9.75811 1.000 22.39237 225 ALA A N 1
ATOM 1727 C CA . ALA A 1 225 ? 15.04554 50.08505 11.20517 1.000 18.85986 225 ALA A CA 1
ATOM 1728 C C . ALA A 1 225 ? 13.83122 50.75163 11.82805 1.000 25.69138 225 ALA A C 1
ATOM 1729 O O . ALA A 1 225 ? 13.37494 51.78968 11.34900 1.000 28.24958 225 ALA A O 1
ATOM 1731 N N . VAL A 1 226 ? 13.27653 50.13844 12.86934 1.000 21.53643 226 VAL A N 1
ATOM 1732 C CA . VAL A 1 226 ? 12.14469 50.72834 13.57044 1.000 22.43667 226 VAL A CA 1
ATOM 1733 C C . VAL A 1 226 ? 12.46758 51.09121 15.01144 1.000 26.86434 226 VAL A C 1
ATOM 1734 O O . VAL A 1 226 ? 11.72877 51.88401 15.61775 1.000 30.02058 226 VAL A O 1
ATOM 1738 N N . THR A 1 227 ? 13.53179 50.55486 15.59642 1.000 26.22606 227 THR A N 1
ATOM 1739 C CA A THR A 1 227 ? 13.91963 50.99149 16.92093 0.509 24.56061 227 THR A CA 1
ATOM 1740 C CA B THR A 1 227 ? 13.86748 50.81448 16.99441 0.491 24.52126 227 THR A CA 1
ATOM 1741 C C . THR A 1 227 ? 15.35335 50.56409 17.18419 1.000 26.62079 227 THR A C 1
ATOM 1742 O O . THR A 1 227 ? 15.90808 49.68170 16.53614 1.000 20.16404 227 THR A O 1
ATOM 1749 N N . ARG A 1 228 ? 15.97496 51.28689 18.10489 1.000 21.34525 228 ARG A N 1
ATOM 1750 C CA . ARG A 1 228 ? 17.37004 51.04416 18.43499 1.000 21.77796 228 ARG A CA 1
ATOM 1751 C C . ARG A 1 228 ? 17.50683 51.11606 19.94454 1.000 23.12987 228 ARG A C 1
ATOM 1752 O O . ARG A 1 228 ? 17.02080 52.07151 20.55557 1.000 21.81217 228 ARG A O 1
ATOM 1760 N N . ILE A 1 229 ? 18.12651 50.08919 20.53409 1.000 19.61092 229 ILE A N 1
ATOM 1761 C CA . ILE A 1 229 ? 18.38737 50.01278 21.97075 1.000 26.45327 229 ILE A CA 1
ATOM 1762 C C . ILE A 1 229 ? 19.84273 50.36622 22.23751 1.000 23.78252 229 ILE A C 1
ATOM 1763 O O . ILE A 1 229 ? 20.74666 49.86706 21.55381 1.000 25.12829 229 ILE A O 1
ATOM 1768 N N . GLU A 1 230 ? 20.07230 51.23062 23.22331 1.000 20.96527 230 GLU A N 1
ATOM 1769 C CA . GLU A 1 230 ? 21.41789 51.64153 23.60895 1.000 21.58766 230 GLU A CA 1
ATOM 1770 C C . GLU A 1 230 ? 21.85280 50.90190 24.86554 1.000 22.07064 230 GLU A C 1
ATOM 1771 O O . GLU A 1 230 ? 21.08699 50.81358 25.83456 1.000 23.33457 230 GLU A O 1
ATOM 1777 N N . LEU A 1 231 ? 23.08668 50.39970 24.85793 1.000 23.52766 231 LEU A N 1
ATOM 1778 C CA . LEU A 1 231 ? 23.68539 49.75001 26.01553 1.000 21.96593 231 LEU A CA 1
ATOM 1779 C C . LEU A 1 231 ? 25.01041 50.42509 26.33152 1.000 24.05742 231 LEU A C 1
ATOM 1780 O O . LEU A 1 231 ? 25.70340 50.88986 25.41959 1.000 21.83312 231 LEU A O 1
ATOM 1785 N N . PRO A 1 232 ? 25.39924 50.48945 27.63302 1.000 20.64277 232 PRO A N 1
ATOM 1786 C CA . PRO A 1 232 ? 26.68725 51.06941 28.03617 1.000 22.95109 232 PRO A CA 1
ATOM 1787 C C . PRO A 1 232 ? 27.86692 50.13532 27.76915 1.000 20.62727 232 PRO A C 1
ATOM 1788 O O . PRO A 1 232 ? 28.68801 49.87393 28.64474 1.000 23.45291 232 PRO A O 1
ATOM 1792 N N . ALA A 1 233 ? 27.96340 49.64776 26.53299 1.000 19.17824 233 ALA A N 1
ATOM 1793 C CA . ALA A 1 233 ? 28.96968 48.67095 26.14361 1.000 16.90318 233 ALA A CA 1
ATOM 1794 C C . ALA A 1 233 ? 29.21431 48.80616 24.64742 1.000 17.05153 233 ALA A C 1
ATOM 1795 O O . ALA A 1 233 ? 28.27254 48.65212 23.86404 1.000 20.13050 233 ALA A O 1
ATOM 1797 N N . PRO A 1 234 ? 30.44263 49.09549 24.21577 1.000 16.50896 234 PRO A N 1
ATOM 1798 C CA . PRO A 1 234 ? 30.65557 49.37889 22.78271 1.000 21.56962 234 PRO A CA 1
ATOM 1799 C C . PRO A 1 234 ? 30.32738 48.21583 21.87460 1.000 21.02277 234 PRO A C 1
ATOM 1800 O O . PRO A 1 234 ? 29.79327 48.43252 20.77702 1.000 18.90188 234 PRO A O 1
ATOM 1804 N N . ASN A 1 235 ? 30.66103 46.98683 22.28681 1.000 20.61684 235 ASN A N 1
ATOM 1805 C CA . ASN A 1 235 ? 30.53885 45.79774 21.44598 1.000 21.05271 235 ASN A CA 1
ATOM 1806 C C . ASN A 1 235 ? 29.40776 44.94563 21.99751 1.000 21.15962 235 ASN A C 1
ATOM 1807 O O . ASN A 1 235 ? 29.52716 44.37462 23.08622 1.000 18.37652 235 ASN A O 1
ATOM 1812 N N . VAL A 1 236 ? 28.31106 44.86755 21.25305 1.000 17.22672 236 VAL A N 1
ATOM 1813 C CA . VAL A 1 236 ? 27.16680 44.03648 21.60595 1.000 15.45076 236 VAL A CA 1
ATOM 1814 C C . VAL A 1 236 ? 27.13196 42.89733 20.59862 1.000 21.74924 236 VAL A C 1
ATOM 1815 O O . VAL A 1 236 ? 27.26307 43.14291 19.39779 1.000 19.03957 236 VAL A O 1
ATOM 1819 N N . THR A 1 237 ? 27.01493 41.65484 21.08018 1.000 17.91290 237 THR A N 1
ATOM 1820 C CA . THR A 1 237 ? 27.23448 40.49163 20.21869 1.000 17.76153 237 THR A CA 1
ATOM 1821 C C . THR A 1 237 ? 25.97221 39.75303 19.79221 1.000 18.03999 237 THR A C 1
ATOM 1822 O O . THR A 1 237 ? 25.90788 39.29274 18.64926 1.000 19.00871 237 THR A O 1
ATOM 1826 N N . LYS A 1 238 ? 24.95947 39.61681 20.64585 1.000 17.55951 238 LYS A N 1
ATOM 1827 C CA . LYS A 1 238 ? 23.78377 38.88608 20.19742 1.000 16.08888 238 LYS A CA 1
ATOM 1828 C C . LYS A 1 238 ? 22.59665 39.14799 21.10310 1.000 16.98431 238 LYS A C 1
ATOM 1829 O O . LYS A 1 238 ? 22.76895 39.22065 22.32855 1.000 18.37039 238 LYS A O 1
ATOM 1835 N N . PRO A 1 239 ? 21.39255 39.26378 20.55296 1.000 15.82543 239 PRO A N 1
ATOM 1836 C CA . PRO A 1 239 ? 20.18043 39.29250 21.37094 1.000 16.02259 239 PRO A CA 1
ATOM 1837 C C . PRO A 1 239 ? 19.62702 37.89217 21.60753 1.000 16.76749 239 PRO A C 1
ATOM 1838 O O . PRO A 1 239 ? 19.92838 36.93565 20.88428 1.000 17.64880 239 PRO A O 1
ATOM 1842 N N . CYS A 1 240 ? 18.78712 37.79181 22.63248 1.000 17.80388 240 CYS A N 1
ATOM 1843 C CA . CYS A 1 240 ? 18.15198 36.51679 22.96397 1.000 17.70192 240 CYS A CA 1
ATOM 1844 C C . CYS A 1 240 ? 16.88853 36.79607 23.75075 1.000 21.90313 240 CYS A C 1
ATOM 1845 O O . CYS A 1 240 ? 16.95404 37.40431 24.82356 1.000 18.53177 240 CYS A O 1
ATOM 1848 N N . PHE A 1 241 ? 15.75067 36.33253 23.24445 1.000 18.48890 241 PHE A N 1
ATOM 1849 C CA . PHE A 1 241 ? 14.48747 36.53859 23.93603 1.000 18.81716 241 PHE A CA 1
ATOM 1850 C C . PHE A 1 241 ? 14.30201 35.52735 25.05782 1.000 25.15549 241 PHE A C 1
ATOM 1851 O O . PHE A 1 241 ? 14.47204 34.32041 24.85607 1.000 23.40651 241 PHE A O 1
ATOM 1859 N N . GLY A 1 242 ? 13.95977 36.02788 26.24214 1.000 22.35001 242 GLY A N 1
ATOM 1860 C CA . GLY A 1 242 ? 13.70232 35.16218 27.37302 1.000 22.96803 242 GLY A CA 1
ATOM 1861 C C . GLY A 1 242 ? 12.59203 35.68650 28.25336 1.000 22.29439 242 GLY A C 1
ATOM 1862 O O . GLY A 1 242 ? 11.82591 36.56902 27.84896 1.000 22.19848 242 GLY A O 1
ATOM 1863 N N . GLY A 1 243 ? 12.51420 35.17031 29.47583 1.000 26.06291 243 GLY A N 1
ATOM 1864 C CA . GLY A 1 243 ? 11.44748 35.53220 30.37272 1.000 29.46682 243 GLY A CA 1
ATOM 1865 C C . GLY A 1 243 ? 10.20294 34.69800 30.14342 1.000 29.10938 243 GLY A C 1
ATOM 1866 O O . GLY A 1 243 ? 10.08663 33.95373 29.16356 1.000 30.39999 243 GLY A O 1
ATOM 1867 N N . PRO A 1 244 ? 9.23711 34.82181 31.05311 1.000 32.75964 244 PRO A N 1
ATOM 1868 C CA . PRO A 1 244 ? 8.05294 33.94805 30.99287 1.000 31.07778 244 PRO A CA 1
ATOM 1869 C C . PRO A 1 244 ? 7.24101 34.11530 29.72335 1.000 36.52663 244 PRO A C 1
ATOM 1870 O O . PRO A 1 244 ? 6.59345 33.15810 29.28203 1.000 32.34174 244 PRO A O 1
ATOM 1874 N N . ASP A 1 245 ? 7.24364 35.30871 29.12876 1.000 30.50089 245 ASP A N 1
ATOM 1875 C CA . ASP A 1 245 ? 6.48928 35.59374 27.91369 1.000 30.25019 245 ASP A CA 1
ATOM 1876 C C . ASP A 1 245 ? 7.38278 35.81565 26.70046 1.000 26.46235 245 ASP A C 1
ATOM 1877 O O . ASP A 1 245 ? 6.88658 36.25000 25.65860 1.000 31.71591 245 ASP A O 1
ATOM 1882 N N . LEU A 1 246 ? 8.67992 35.51429 26.80327 1.000 25.41205 246 LEU A N 1
ATOM 1883 C CA . LEU A 1 246 ? 9.63646 35.78807 25.72847 1.000 25.85301 246 LEU A CA 1
ATOM 1884 C C . LEU A 1 246 ? 9.64893 37.27059 25.35392 1.000 25.17354 246 LEU A C 1
ATOM 1885 O O . LEU A 1 246 ? 9.88960 37.63334 24.19946 1.000 22.95036 246 LEU A O 1
ATOM 1890 N N . LYS A 1 247 ? 9.36368 38.13252 26.32549 1.000 25.30231 247 LYS A N 1
ATOM 1891 C CA . LYS A 1 247 ? 9.36581 39.57662 26.12455 1.000 24.18417 247 LYS A CA 1
ATOM 1892 C C . LYS A 1 247 ? 10.48109 40.26852 26.89417 1.000 25.94348 247 LYS A C 1
ATOM 1893 O O . LYS A 1 247 ? 10.46954 41.49806 27.01525 1.000 28.52080 247 LYS A O 1
ATOM 1899 N N . THR A 1 248 ? 11.44222 39.51529 27.41294 1.000 23.37723 248 THR A N 1
ATOM 1900 C CA . THR A 1 248 ? 12.65356 40.06581 28.01029 1.000 21.73087 248 THR A CA 1
ATOM 1901 C C . THR A 1 248 ? 13.80370 39.82730 27.04153 1.000 24.61207 248 THR A C 1
ATOM 1902 O O . THR A 1 248 ? 14.15476 38.67847 26.76157 1.000 24.03730 248 THR A O 1
ATOM 1906 N N . LEU A 1 249 ? 14.38683 40.89801 26.52175 1.000 20.79636 249 LEU A N 1
ATOM 1907 C CA . LEU A 1 249 ? 15.44942 40.76151 25.53336 1.000 17.94934 249 LEU A CA 1
ATOM 1908 C C . LEU A 1 249 ? 16.78970 40.83191 26.25129 1.000 18.93310 249 LEU A C 1
ATOM 1909 O O . LEU A 1 249 ? 17.12401 41.86583 26.84106 1.000 22.46624 249 LEU A O 1
ATOM 1914 N N . TYR A 1 250 ? 17.55135 39.74390 26.19873 1.000 18.01699 250 TYR A N 1
ATOM 1915 C CA . TYR A 1 250 ? 18.87346 39.68692 26.80282 1.000 19.68673 250 TYR A CA 1
ATOM 1916 C C . TYR A 1 250 ? 19.92515 39.98355 25.74482 1.000 20.04684 250 TYR A C 1
ATOM 1917 O O . TYR A 1 250 ? 19.71813 39.72753 24.55491 1.000 21.94165 250 TYR A O 1
ATOM 1926 N N . PHE A 1 251 ? 21.07267 40.49737 26.18395 1.000 15.94032 251 PHE A N 1
ATOM 1927 C CA . PHE A 1 251 ? 22.16585 40.76841 25.25701 1.000 16.90564 251 PHE A CA 1
ATOM 1928 C C . PHE A 1 251 ? 23.46987 40.30203 25.87125 1.000 17.69904 251 PHE A C 1
ATOM 1929 O O . PHE A 1 251 ? 23.72598 40.56214 27.05235 1.000 20.27990 251 PHE A O 1
ATOM 1937 N N . THR A 1 252 ? 24.28352 39.60955 25.07794 1.000 16.33605 252 THR A N 1
ATOM 1938 C CA . THR A 1 252 ? 25.67384 39.38554 25.43937 1.000 16.92973 252 THR A CA 1
ATOM 1939 C C . THR A 1 252 ? 26.53316 40.50044 24.83920 1.000 14.88933 252 THR A C 1
ATOM 1940 O O . THR A 1 252 ? 26.16676 41.12607 23.84352 1.000 18.45524 252 THR A O 1
ATOM 1944 N N . THR A 1 253 ? 27.68227 40.75135 25.45992 1.000 17.27963 253 THR A N 1
ATOM 1945 C CA . THR A 1 253 ? 28.57525 41.81428 25.00916 1.000 16.47819 253 THR A CA 1
ATOM 1946 C C . THR A 1 253 ? 30.00120 41.32262 25.16079 1.000 17.96463 253 THR A C 1
ATOM 1947 O O . THR A 1 253 ? 30.24435 40.25942 25.72685 1.000 19.43437 253 THR A O 1
ATOM 1951 N N . ALA A 1 254 ? 30.95231 42.11861 24.66895 1.000 18.08965 254 ALA A N 1
ATOM 1952 C CA . ALA A 1 254 ? 32.34149 41.69220 24.55722 1.000 16.21470 254 ALA A CA 1
ATOM 1953 C C . ALA A 1 254 ? 33.29521 42.81273 24.94168 1.000 21.54763 254 ALA A C 1
ATOM 1954 O O . ALA A 1 254 ? 33.09584 43.97214 24.55916 1.000 22.10238 254 ALA A O 1
ATOM 1956 N N . ARG A 1 255 ? 34.34503 42.45261 25.67881 1.000 20.03558 255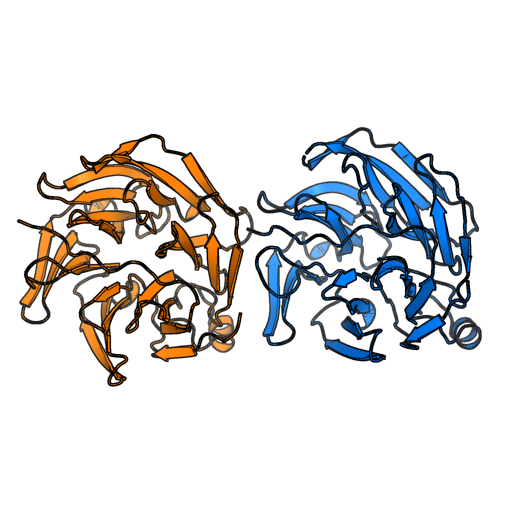 ARG A N 1
ATOM 1957 C CA . ARG A 1 255 ? 35.44598 43.36925 25.94072 1.000 20.86393 255 ARG A CA 1
ATOM 1958 C C . ARG A 1 255 ? 36.55612 43.25892 24.90287 1.000 24.83418 255 ARG A C 1
ATOM 1959 O O . ARG A 1 255 ? 37.37350 44.18141 24.79248 1.000 22.37270 255 ARG A O 1
ATOM 1967 N N . LYS A 1 256 ? 36.60111 42.15412 24.15182 1.000 22.35602 256 LYS A N 1
ATOM 1968 C CA . LYS A 1 256 ? 37.56787 41.97575 23.07205 1.000 22.97011 256 LYS A CA 1
ATOM 1969 C C . LYS A 1 256 ? 37.60814 43.18558 22.15027 1.000 22.53761 256 LYS A C 1
ATOM 1970 O O . LYS A 1 256 ? 36.56970 43.69614 21.72303 1.000 20.16431 256 LYS A O 1
ATOM 1976 N N . GLY A 1 257 ? 38.81911 43.62638 21.82548 1.000 22.95341 257 GLY A N 1
ATOM 1977 C CA . GLY A 1 257 ? 39.01613 44.71242 20.89472 1.000 28.87073 257 GLY A CA 1
ATOM 1978 C C . GLY A 1 257 ? 39.02318 46.09417 21.50533 1.000 26.27325 257 GLY A C 1
ATOM 1979 O O . GLY A 1 257 ? 39.29465 47.06184 20.79028 1.000 28.93367 257 GLY A O 1
ATOM 1980 N N . LEU A 1 258 ? 38.73178 46.22770 22.79764 1.000 25.17762 258 LEU A N 1
ATOM 1981 C CA . LEU A 1 258 ? 38.62522 47.53457 23.42940 1.000 24.53816 258 LEU A CA 1
ATOM 1982 C C . LEU A 1 258 ? 39.88031 47.83317 24.23643 1.000 24.85573 258 LEU A C 1
ATOM 1983 O O . LEU A 1 258 ? 40.38898 46.96953 24.95982 1.000 26.63151 258 LEU A O 1
ATOM 1988 N N . SER A 1 259 ? 40.37449 49.05996 24.10713 1.000 23.85995 259 SER A N 1
ATOM 1989 C CA . SER A 1 259 ? 41.54392 49.50272 24.85263 1.000 27.16798 259 SER A CA 1
ATOM 1990 C C . SER A 1 259 ? 41.23647 49.57067 26.34873 1.000 26.44383 259 SER A C 1
ATOM 1991 O O . SER A 1 259 ? 40.07875 49.59197 26.77325 1.000 25.82228 259 SER A O 1
ATOM 1994 N N . ASP A 1 260 ? 42.30060 49.60716 27.15817 1.000 30.16491 260 ASP A N 1
ATOM 1995 C CA . ASP A 1 260 ? 42.11966 49.74817 28.60028 1.000 30.61461 260 ASP A CA 1
ATOM 1996 C C . ASP A 1 260 ? 41.36013 51.02280 28.94645 1.000 27.73815 260 ASP A C 1
ATOM 1997 O O . ASP A 1 260 ? 40.53038 51.03519 29.86571 1.000 29.80662 260 ASP A O 1
ATOM 2002 N N . GLU A 1 261 ? 41.62678 52.10773 28.21889 1.000 30.91511 261 GLU A N 1
ATOM 2003 C CA . GLU A 1 261 ? 40.93017 53.36375 28.47639 1.000 28.43498 261 GLU A CA 1
ATOM 2004 C C . GLU A 1 261 ? 39.44501 53.24344 28.17323 1.000 26.33301 261 GLU A C 1
ATOM 2005 O O . GLU A 1 261 ? 38.61079 53.74221 28.93461 1.000 24.80438 261 GLU A O 1
ATOM 2011 N N . THR A 1 262 ? 39.09074 52.58684 27.06668 1.000 26.87293 262 THR A N 1
ATOM 2012 C CA . THR A 1 262 ? 37.67787 52.38540 26.75557 1.000 19.41306 262 THR A CA 1
ATOM 2013 C C . THR A 1 262 ? 37.00304 51.49798 27.79399 1.000 19.44218 262 THR A C 1
ATOM 2014 O O . THR A 1 262 ? 35.84002 51.71705 28.15139 1.000 20.72064 262 THR A O 1
ATOM 2018 N N . LEU A 1 263 ? 37.70323 50.46480 28.25816 1.000 21.27819 263 LEU A N 1
ATOM 2019 C CA . LEU A 1 263 ? 37.13159 49.58296 29.26885 1.000 22.85747 263 LEU A CA 1
ATOM 2020 C C . LEU A 1 263 ? 36.93746 50.30773 30.59217 1.000 22.53269 263 LEU A C 1
ATOM 2021 O O . LEU A 1 263 ? 35.98838 50.01071 31.32284 1.000 21.68624 263 LEU A O 1
ATOM 2026 N N . ALA A 1 264 ? 37.82978 51.24494 30.92186 1.000 24.32834 264 ALA A N 1
ATOM 2027 C CA . ALA A 1 264 ? 37.63176 52.05744 32.11724 1.000 23.19774 264 ALA A CA 1
ATOM 2028 C C . ALA A 1 264 ? 36.40813 52.95056 31.96916 1.000 22.27644 264 ALA A C 1
ATOM 2029 O O . ALA A 1 264 ? 35.66041 53.16472 32.93003 1.000 21.54540 264 ALA A O 1
ATOM 2031 N N . GLN A 1 265 ? 36.18473 53.46481 30.76058 1.000 20.48493 265 GLN A N 1
ATOM 2032 C CA . GLN A 1 265 ? 35.04155 54.33100 30.48451 1.000 19.49308 265 GLN A CA 1
ATOM 2033 C C . GLN A 1 265 ? 33.73177 53.55477 30.47744 1.000 20.81810 265 GLN A C 1
ATOM 2034 O O . GLN A 1 265 ? 32.69174 54.07778 30.88868 1.000 21.19895 265 GLN A O 1
ATOM 2040 N N . TYR A 1 266 ? 33.75851 52.31420 29.98098 1.000 18.93284 266 TYR A N 1
ATOM 2041 C CA . TYR A 1 266 ? 32.57749 51.46351 29.86913 1.000 18.01165 266 TYR A CA 1
ATOM 2042 C C . TYR A 1 266 ? 32.87045 50.15885 30.60544 1.000 19.54501 266 TYR A C 1
ATOM 2043 O O . TYR A 1 266 ? 33.03724 49.09742 29.98579 1.000 21.93661 266 TYR A O 1
ATOM 2052 N N . PRO A 1 267 ? 32.94285 50.20904 31.93745 1.000 19.11774 267 PRO A N 1
ATOM 2053 C CA . PRO A 1 267 ? 33.37323 49.02742 32.69777 1.000 17.21413 267 PRO A CA 1
ATOM 2054 C C . PRO A 1 267 ? 32.38896 47.88007 32.64458 1.000 17.08419 267 PRO A C 1
ATOM 2055 O O . PRO A 1 267 ? 32.75945 46.74723 32.98812 1.000 20.42721 267 PRO A O 1
ATOM 2059 N N . LEU A 1 268 ? 31.13650 48.12530 32.27314 1.000 17.54993 268 LEU A N 1
ATOM 2060 C CA . LEU A 1 268 ? 30.20985 47.00570 32.17735 1.000 17.65092 268 LEU A CA 1
ATOM 2061 C C . LEU A 1 268 ? 30.35892 46.24837 30.86206 1.000 17.99535 268 LEU A C 1
ATOM 2062 O O . LEU A 1 268 ? 29.65302 45.25351 30.65395 1.000 18.20224 268 LEU A O 1
ATOM 2067 N N . ALA A 1 269 ? 31.25341 46.69072 29.97526 1.000 17.96236 269 ALA A N 1
ATOM 2068 C CA . ALA A 1 269 ? 31.54238 45.92387 28.76700 1.000 18.45066 269 ALA A CA 1
ATOM 2069 C C . ALA A 1 269 ? 31.79118 44.46136 29.11813 1.000 19.60085 269 ALA A C 1
ATOM 2070 O O . ALA A 1 269 ? 32.46304 44.14924 30.10686 1.000 20.56754 269 ALA A O 1
ATOM 2072 N N . GLY A 1 270 ? 31.21202 43.56215 28.32451 1.000 20.01605 270 GLY A N 1
ATOM 2073 C CA . GLY A 1 270 ? 31.28431 42.13339 28.59576 1.000 18.59307 270 GLY A CA 1
ATOM 2074 C C . GLY A 1 270 ? 30.19420 41.60807 29.50367 1.000 22.44955 270 GLY A C 1
ATOM 2075 O O . GLY A 1 270 ? 30.15729 40.39272 29.77988 1.000 20.49649 270 GLY A O 1
ATOM 2076 N N . GLY A 1 271 ? 29.29120 42.47360 29.95879 1.000 19.46325 271 GLY A N 1
ATOM 2077 C CA . GLY A 1 271 ? 28.21813 42.05330 30.82788 1.000 20.57828 271 GLY A CA 1
ATOM 2078 C C . GLY A 1 271 ? 27.00978 41.55683 30.07025 1.000 20.75796 271 GLY A C 1
ATOM 2079 O O . GLY A 1 271 ? 26.93039 41.63468 28.83481 1.000 17.88685 271 GLY A O 1
ATOM 2080 N N . VAL A 1 272 ? 26.07786 41.00144 30.83573 1.000 19.07921 272 VAL A N 1
ATOM 2081 C CA . VAL A 1 272 ? 24.79895 40.53845 30.32071 1.000 19.68689 272 VAL A CA 1
ATOM 2082 C C . VAL A 1 272 ? 23.75254 41.57642 30.67306 1.000 19.80253 272 VAL A C 1
ATOM 2083 O O . VAL A 1 272 ? 23.63690 41.98001 31.83800 1.000 19.08783 272 VAL A O 1
ATOM 2087 N N . PHE A 1 273 ? 23.01223 42.02608 29.66814 1.000 15.82466 273 PHE A N 1
ATOM 2088 C CA . PHE A 1 273 ? 22.02309 43.07527 29.83051 1.000 20.32174 273 PHE A CA 1
ATOM 2089 C C . PHE A 1 273 ? 20.65006 42.52169 29.49462 1.000 19.24665 273 PHE A C 1
ATOM 2090 O O . PHE A 1 273 ? 20.51349 41.53463 28.76387 1.000 21.02027 273 PHE A O 1
ATOM 2098 N N . ALA A 1 274 ? 19.63062 43.17193 30.03433 1.000 20.97499 274 ALA A N 1
ATOM 2099 C CA . ALA A 1 274 ? 18.25576 42.74493 29.84336 1.000 19.69040 274 ALA A CA 1
ATOM 2100 C C . ALA A 1 274 ? 17.37250 43.97213 29.72925 1.000 24.49069 274 ALA A C 1
ATOM 2101 O O . ALA A 1 274 ? 17.59798 44.97224 30.41508 1.000 21.76001 274 ALA A O 1
ATOM 2103 N N . VAL A 1 275 ? 16.36808 43.88987 28.86571 1.000 22.81158 275 VAL A N 1
ATOM 2104 C CA . VAL A 1 275 ? 15.41262 44.98110 28.73373 1.000 21.84790 275 VAL A CA 1
ATOM 2105 C C . VAL A 1 275 ? 14.07047 44.42218 28.28274 1.000 23.03511 275 VAL A C 1
ATOM 2106 O O . VAL A 1 275 ? 14.02374 43.53281 27.41647 1.000 21.96092 275 VAL A O 1
ATOM 2110 N N . PRO A 1 276 ? 12.96919 44.87756 28.87826 1.000 23.02688 276 PRO A N 1
ATOM 2111 C CA . PRO A 1 276 ? 11.64035 44.48423 28.39623 1.000 27.17801 276 PRO A CA 1
ATOM 2112 C C . PRO A 1 276 ? 11.33105 45.11909 27.04944 1.000 29.10109 276 PRO A C 1
ATOM 2113 O O . PRO A 1 276 ? 11.65787 46.28248 26.80226 1.000 27.75840 276 PRO A O 1
ATOM 2117 N N . VAL A 1 277 ? 10.67942 44.34630 26.18290 1.000 25.73302 277 VAL A N 1
ATOM 2118 C CA . VAL A 1 277 ? 10.27586 44.80760 24.86499 1.000 25.60977 277 VAL A CA 1
ATOM 2119 C C . VAL A 1 277 ? 8.81176 44.44835 24.65700 1.000 28.27219 277 VAL A C 1
ATOM 2120 O O . VAL A 1 277 ? 8.23875 43.63817 25.38252 1.000 30.92398 277 VAL A O 1
ATOM 2124 N N . ASP A 1 278 ? 8.21552 45.03258 23.61764 1.000 26.90107 278 ASP A N 1
ATOM 2125 C CA . ASP A 1 278 ? 6.77164 44.92343 23.45595 1.000 29.77714 278 ASP A CA 1
ATOM 2126 C C . ASP A 1 278 ? 6.36173 43.68256 22.67723 1.000 30.13188 278 ASP A C 1
ATOM 2127 O O . ASP A 1 278 ? 5.26918 43.15379 22.90304 1.000 33.59391 278 ASP A O 1
ATOM 2132 N N . VAL A 1 279 ? 7.21574 43.17353 21.79835 1.000 25.22073 279 VAL A N 1
ATOM 2133 C CA . VAL A 1 279 ? 6.86572 42.04870 20.94113 1.000 27.24943 279 VAL A CA 1
ATOM 2134 C C . VAL A 1 279 ? 7.71003 40.84079 21.32962 1.000 28.86229 279 VAL A C 1
ATOM 2135 O O . VAL A 1 279 ? 8.94144 40.93064 21.40412 1.000 30.41226 279 VAL A O 1
ATOM 2139 N N . ALA A 1 280 ? 7.04812 39.70269 21.52426 1.000 27.47470 280 ALA A N 1
ATOM 2140 C CA . ALA A 1 280 ? 7.71258 38.50407 22.01790 1.000 28.61081 280 ALA A CA 1
ATOM 2141 C C . ALA A 1 280 ? 8.63739 37.90285 20.96371 1.000 24.50428 280 ALA A C 1
ATOM 2142 O O . ALA A 1 280 ? 8.45501 38.08245 19.75370 1.000 23.02326 280 ALA A O 1
ATOM 2144 N N . GLY A 1 281 ? 9.64631 37.17893 21.43624 1.000 23.60814 281 GLY A N 1
ATOM 2145 C CA . GLY A 1 281 ? 10.49733 36.42679 20.54279 1.000 20.10752 281 GLY A CA 1
ATOM 2146 C C . GLY A 1 281 ? 9.88286 35.09465 20.13926 1.000 22.22169 281 GLY A C 1
ATOM 2147 O O . GLY A 1 281 ? 8.75707 34.75215 20.49930 1.000 22.78910 281 GLY A O 1
ATOM 2148 N N . GLN A 1 282 ? 10.65555 34.33029 19.38886 1.000 21.87698 282 GLN A N 1
ATOM 2149 C CA . GLN A 1 282 ? 10.24410 32.98053 19.02028 1.000 23.54006 282 GLN A CA 1
ATOM 2150 C C . GLN A 1 282 ? 10.78151 31.96957 20.02115 1.000 23.90894 282 GLN A C 1
ATOM 2151 O O . GLN A 1 282 ? 11.90431 32.11100 20.51101 1.000 24.75523 282 GLN A O 1
ATOM 2157 N N . PRO A 1 283 ? 10.02414 30.90864 20.28445 1.000 31.30721 283 PRO A N 1
ATOM 2158 C CA . PRO A 1 283 ? 10.51788 29.86353 21.18981 1.000 26.21681 283 PRO A CA 1
ATOM 2159 C C . PRO A 1 283 ? 11.73203 29.16135 20.60770 1.000 24.68363 283 PRO A C 1
ATOM 2160 O O . PRO A 1 283 ? 11.80162 28.89105 19.40533 1.000 27.35945 283 PRO A O 1
ATOM 2164 N N . GLN A 1 284 ? 12.68525 28.85403 21.48534 1.000 25.17677 284 GLN A N 1
ATOM 2165 C CA . GLN A 1 284 ? 13.86102 28.08421 21.10191 1.000 22.79308 284 GLN A CA 1
ATOM 2166 C C . GLN A 1 284 ? 13.44783 26.71499 20.58237 1.000 26.95290 284 GLN A C 1
ATOM 2167 O O . GLN A 1 284 ? 12.58150 26.05622 21.16091 1.000 25.02909 284 GLN A O 1
ATOM 2173 N N . HIS A 1 285 ? 14.06126 26.29450 19.47588 1.000 22.65297 285 HIS A N 1
ATOM 2174 C CA . HIS A 1 285 ? 13.85633 24.95704 18.93286 1.000 24.09838 285 HIS A CA 1
ATOM 2175 C C . HIS A 1 285 ? 15.01431 24.04123 19.29815 1.000 22.72156 285 HIS A C 1
ATOM 2176 O O . HIS A 1 285 ? 16.11886 24.49321 19.59992 1.000 22.74590 285 HIS A O 1
ATOM 2183 N N . GLU A 1 286 ? 14.75000 22.73077 19.24186 1.000 25.95239 286 GLU A N 1
ATOM 2184 C CA . GLU A 1 286 ? 15.72546 21.70033 19.57239 1.000 28.63397 286 GLU A CA 1
ATOM 2185 C C . GLU A 1 286 ? 16.20461 20.99041 18.31072 1.000 25.75275 286 GLU A C 1
ATOM 2186 O O . GLU A 1 286 ? 15.43348 20.78717 17.37303 1.000 25.29393 286 GLU A O 1
ATOM 2192 N N . VAL A 1 287 ? 17.47934 20.59260 18.30434 1.000 22.60459 287 VAL A N 1
ATOM 2193 C CA . VAL A 1 287 ? 18.08541 19.95023 17.14177 1.000 20.16564 287 VAL A CA 1
ATOM 2194 C C . VAL A 1 287 ? 17.64313 18.49539 17.06138 1.000 27.88665 287 VAL A C 1
ATOM 2195 O O . VAL A 1 287 ? 17.65978 17.77087 18.06199 1.000 29.08119 287 VAL A O 1
ATOM 2199 N N . ARG A 1 288 ? 17.25598 18.05979 15.86658 1.000 27.89907 288 ARG A N 1
ATOM 2200 C CA . ARG A 1 288 ? 16.88201 16.66138 15.63754 1.000 35.24037 288 ARG A CA 1
ATOM 2201 C C . ARG A 1 288 ? 18.14750 16.00077 15.08729 1.000 28.07212 288 ARG A C 1
ATOM 2202 O O . ARG A 1 288 ? 18.40749 16.00555 13.88340 1.000 31.13742 288 ARG A O 1
ATOM 2207 N N . LEU A 1 289 ? 18.94013 15.41960 15.99089 1.000 32.94043 289 LEU A N 1
ATOM 2208 C CA . LEU A 1 289 ? 20.20142 14.78316 15.61717 1.000 34.16449 289 LEU A CA 1
ATOM 2209 C C . LEU A 1 289 ? 20.05605 13.33860 15.16904 1.000 39.93858 289 LEU A C 1
ATOM 2210 O O . LEU A 1 289 ? 20.94316 12.82793 14.47773 1.000 36.95479 289 LEU A O 1
ATOM 2215 N N . VAL A 1 290 ? 19.00277 12.65798 15.58393 1.000 36.79154 290 VAL A N 1
ATOM 2216 C CA . VAL A 1 290 ? 18.78059 11.29933 15.13833 1.000 41.87716 290 VAL A CA 1
ATOM 2217 C C . VAL A 1 290 ? 17.28596 11.08332 14.97505 1.000 45.72467 290 VAL A C 1
ATOM 2218 O O . VAL A 1 290 ? 16.85025 10.08684 14.39706 1.000 45.61775 290 VAL A O 1
ATOM 2223 N N . ALA B 1 2 ? 15.94592 11.78038 32.26947 1.000 47.77713 2 ALA B N 1
ATOM 2224 C CA . ALA B 1 2 ? 15.94355 10.50341 32.97686 1.000 40.62911 2 ALA B CA 1
ATOM 2225 C C . ALA B 1 2 ? 15.75648 10.70980 34.47741 1.000 43.75504 2 ALA B C 1
ATOM 2226 O O . ALA B 1 2 ? 15.64712 11.84417 34.95529 1.000 47.79227 2 ALA B O 1
ATOM 2228 N N . THR B 1 3 ? 15.70883 9.60465 35.21816 1.000 32.72722 3 THR B N 1
ATOM 2229 C CA . THR B 1 3 ? 15.68406 9.64691 36.67374 1.000 38.58757 3 THR B CA 1
ATOM 2230 C C . THR B 1 3 ? 16.81259 8.84734 37.31293 1.000 34.57548 3 THR B C 1
ATOM 2231 O O . THR B 1 3 ? 16.90756 8.81741 38.54466 1.000 34.97730 3 THR B O 1
ATOM 2235 N N . ALA B 1 4 ? 17.67047 8.20503 36.52218 1.000 35.02353 4 ALA B N 1
ATOM 2236 C CA . ALA B 1 4 ? 18.76371 7.42852 37.08750 1.000 32.19035 4 ALA B CA 1
ATOM 2237 C C . ALA B 1 4 ? 19.84514 7.23585 36.03488 1.000 30.07743 4 ALA B C 1
ATOM 2238 O O . ALA B 1 4 ? 19.58701 7.32802 34.83153 1.000 29.25244 4 ALA B O 1
ATOM 2240 N N . GLN B 1 5 ? 21.06701 7.03639 36.51258 1.000 26.39487 5 GLN B N 1
ATOM 2241 C CA . GLN B 1 5 ? 22.21122 6.74357 35.66582 1.000 27.51973 5 GLN B CA 1
ATOM 2242 C C . GLN B 1 5 ? 22.36950 5.23476 35.52639 1.000 26.90012 5 GLN B C 1
ATOM 2243 O O . GLN B 1 5 ? 22.05739 4.46916 36.44658 1.000 23.93967 5 GLN B O 1
ATOM 2249 N N . VAL B 1 6 ? 22.85913 4.80606 34.36484 1.000 25.44221 6 VAL B N 1
ATOM 2250 C CA . VAL B 1 6 ? 23.14237 3.38934 34.18781 1.000 27.13664 6 VAL B CA 1
ATOM 2251 C C . VAL B 1 6 ? 24.25198 2.99765 35.14987 1.000 28.68483 6 VAL B C 1
ATOM 2252 O O . VAL B 1 6 ? 25.12097 3.81116 35.49451 1.000 33.00681 6 VAL B O 1
ATOM 2256 N N . THR B 1 7 ? 24.16240 1.78351 35.67082 1.000 29.02655 7 THR B N 1
ATOM 2257 C CA . THR B 1 7 ? 25.18473 1.20061 36.52172 1.000 31.73102 7 THR B CA 1
ATOM 2258 C C . THR B 1 7 ? 25.74961 -0.04907 35.85570 1.000 31.28203 7 THR B C 1
ATOM 2259 O O . THR B 1 7 ? 25.02435 -0.77837 35.17253 1.000 32.34039 7 THR B O 1
ATOM 2263 N N . CYS B 1 8 ? 27.05074 -0.27274 36.02964 1.000 29.39853 8 CYS B N 1
ATOM 2264 C CA . CYS B 1 8 ? 27.71379 -1.48314 35.55290 1.000 30.76888 8 CYS B CA 1
ATOM 2265 C C . CYS B 1 8 ? 27.53262 -2.61249 36.56117 1.000 36.86134 8 CYS B C 1
ATOM 2266 O O . CYS B 1 8 ? 28.10594 -2.57701 37.65627 1.000 31.16877 8 CYS B O 1
ATOM 2269 N N . VAL B 1 9 ? 26.70233 -3.60237 36.20751 1.000 26.20147 9 VAL B N 1
ATOM 2270 C CA . VAL B 1 9 ? 26.44424 -4.73758 37.08878 1.000 23.78689 9 VAL B CA 1
ATOM 2271 C C . VAL B 1 9 ? 27.46927 -5.84832 36.92413 1.000 29.44354 9 VAL B C 1
ATOM 2272 O O . VAL B 1 9 ? 27.49229 -6.77843 37.74085 1.000 24.34347 9 VAL B O 1
ATOM 2276 N N . TRP B 1 10 ? 28.29638 -5.80462 35.87818 1.000 27.84396 10 TRP B N 1
ATOM 2277 C CA . TRP B 1 10 ? 29.34312 -6.80796 35.68471 1.000 26.33443 10 TRP B CA 1
ATOM 2278 C C . TRP B 1 10 ? 30.45109 -6.16647 34.85126 1.000 26.88040 10 TRP B C 1
ATOM 2279 O O . TRP B 1 10 ? 30.30390 -5.98600 33.63829 1.000 28.19952 10 TRP B O 1
ATOM 2290 N N . ASP B 1 11 ? 31.55482 -5.82317 35.51320 1.000 26.67024 11 ASP B N 1
ATOM 2291 C CA . ASP B 1 11 ? 32.70828 -5.20005 34.86558 1.000 26.68504 11 ASP B CA 1
ATOM 2292 C C . ASP B 1 11 ? 33.51045 -6.25843 34.10586 1.000 28.83076 11 ASP B C 1
ATOM 2293 O O . ASP B 1 11 ? 34.68440 -6.51862 34.36200 1.000 29.10348 11 ASP B O 1
ATOM 2298 N N . LEU B 1 12 ? 32.83576 -6.85348 33.11851 1.000 27.82138 12 LEU B N 1
ATOM 2299 C CA . LEU B 1 12 ? 33.34824 -8.02318 32.41796 1.000 27.97879 12 LEU B CA 1
ATOM 2300 C C . LEU B 1 12 ? 34.45424 -7.67218 31.43071 1.000 25.61485 12 LEU B C 1
ATOM 2301 O O . LEU B 1 12 ? 35.29492 -8.52163 31.12085 1.000 28.58189 12 LEU B O 1
ATOM 2306 N N . LYS B 1 13 ? 34.46415 -6.44212 30.92267 1.000 28.67101 13 LYS B N 1
ATOM 2307 C CA . LYS B 1 13 ? 35.44283 -6.01145 29.92627 1.000 31.67248 13 LYS B CA 1
ATOM 2308 C C . LYS B 1 13 ? 35.40106 -6.91905 28.70139 1.000 27.03079 13 LYS B C 1
ATOM 2309 O O . LYS B 1 13 ? 36.43313 -7.30375 28.14757 1.000 30.71346 13 LYS B O 1
ATOM 2315 N N . ALA B 1 14 ? 34.19037 -7.24848 28.26150 1.000 28.49332 14 ALA B N 1
ATOM 2316 C CA . ALA B 1 14 ? 34.03685 -8.07580 27.07205 1.000 30.53997 14 ALA B CA 1
ATOM 2317 C C . ALA B 1 14 ? 34.61414 -7.37786 25.84672 1.000 30.01028 14 ALA B C 1
ATOM 2318 O O . ALA B 1 14 ? 34.50936 -6.15770 25.69565 1.000 30.06897 14 ALA B O 1
ATOM 2320 N N . THR B 1 15 ? 35.22960 -8.16556 24.96120 1.000 27.22704 15 THR B N 1
ATOM 2321 C CA . THR B 1 15 ? 35.68745 -7.61638 23.69218 1.000 27.19063 15 THR B CA 1
ATOM 2322 C C . THR B 1 15 ? 34.50152 -7.21643 22.83380 1.000 27.26174 15 THR B C 1
ATOM 2323 O O . THR B 1 15 ? 34.47128 -6.12189 22.25979 1.000 26.29170 15 THR B O 1
ATOM 2327 N N . LEU B 1 16 ? 33.50472 -8.09891 22.74435 1.000 25.92162 16 LEU B N 1
ATOM 2328 C CA . LEU B 1 16 ? 32.34973 -7.86763 21.90153 1.000 25.62232 16 LEU B CA 1
ATOM 2329 C C . LEU B 1 16 ? 31.14157 -8.52013 22.58309 1.000 24.89441 16 LEU B C 1
ATOM 2330 O O . LEU B 1 16 ? 30.58998 -9.54045 22.15675 1.000 23.38372 16 LEU B O 1
ATOM 2335 N N . GLY B 1 17 ? 30.72880 -7.93481 23.70465 1.000 24.55006 17 GLY B N 1
ATOM 2336 C CA . GLY B 1 17 ? 29.48849 -8.36225 24.32900 1.000 23.58875 17 GLY B CA 1
ATOM 2337 C C . GLY B 1 17 ? 28.31494 -8.12883 23.39562 1.000 25.34417 17 GLY B C 1
ATOM 2338 O O . GLY B 1 17 ? 28.22127 -7.09372 22.73581 1.000 23.92121 17 GLY B O 1
ATOM 2339 N N . GLU B 1 18 ? 27.41937 -9.10777 23.33032 1.000 19.78212 18 GLU B N 1
ATOM 2340 C CA . GLU B 1 18 ? 26.34148 -9.08841 22.34954 1.000 20.24467 18 GLU B CA 1
ATOM 2341 C C . GLU B 1 18 ? 25.24496 -10.04539 22.79932 1.000 22.28077 18 GLU B C 1
ATOM 2342 O O . GLU B 1 18 ? 25.40617 -10.80432 23.76101 1.000 19.92847 18 GLU B O 1
ATOM 2348 N N . GLY B 1 19 ? 24.12073 -9.99092 22.08165 1.000 23.65916 19 GLY B N 1
ATOM 2349 C CA . GLY B 1 19 ? 23.06888 -10.98179 22.15933 1.000 20.58475 19 GLY B CA 1
ATOM 2350 C C . GLY B 1 19 ? 22.43320 -11.24785 23.51940 1.000 19.14966 19 GLY B C 1
ATOM 2351 O O . GLY B 1 19 ? 22.09742 -12.40345 23.83000 1.000 21.41569 19 GLY B O 1
ATOM 2352 N N . PRO B 1 20 ? 22.18922 -10.20928 24.32866 1.000 16.85504 20 PRO B N 1
ATOM 2353 C CA . PRO B 1 20 ? 21.55082 -10.44380 25.63332 1.000 20.03018 20 PRO B CA 1
ATOM 2354 C C . PRO B 1 20 ? 20.10345 -10.87532 25.47856 1.000 18.61187 20 PRO B C 1
ATOM 2355 O O . PRO B 1 20 ? 19.36408 -10.35463 24.64021 1.000 20.78280 20 PRO B O 1
ATOM 2359 N N . ILE B 1 21 ? 19.70419 -11.83703 26.30935 1.000 15.05207 21 ILE B N 1
ATOM 2360 C CA . ILE B 1 21 ? 18.31228 -12.23003 26.46021 1.000 17.40871 21 ILE B CA 1
ATOM 2361 C C . ILE B 1 21 ? 18.02791 -12.40471 27.94679 1.000 18.43456 21 ILE B C 1
ATOM 2362 O O . ILE B 1 21 ? 18.92954 -12.63984 28.75173 1.000 18.97753 21 ILE B O 1
ATOM 2367 N N . TRP B 1 22 ? 16.75648 -12.27270 28.29899 1.000 18.32236 22 TRP B N 1
ATOM 2368 C CA . TRP B 1 22 ? 16.26593 -12.50018 29.65155 1.000 17.83270 22 TRP B CA 1
ATOM 2369 C C . TRP B 1 22 ? 15.47433 -13.79800 29.63755 1.000 21.04733 22 TRP B C 1
ATOM 2370 O O . TRP B 1 22 ? 14.42381 -13.87846 28.99596 1.000 23.85717 22 TRP B O 1
ATOM 2381 N N . HIS B 1 23 ? 15.97532 -14.81059 30.33651 1.000 18.48907 23 HIS B N 1
ATOM 2382 C CA . HIS B 1 23 ? 15.32675 -16.11450 30.30428 1.000 16.73058 23 HIS B CA 1
ATOM 2383 C C . HIS B 1 23 ? 15.56757 -16.84122 31.61661 1.000 25.64303 23 HIS B C 1
ATOM 2384 O O . HIS B 1 23 ? 16.69106 -16.85366 32.12937 1.000 23.61236 23 HIS B O 1
ATOM 2391 N N . GLY B 1 24 ? 14.51496 -17.46546 32.14094 1.000 25.91459 24 GLY B N 1
ATOM 2392 C CA . GLY B 1 24 ? 14.63154 -18.13605 33.42797 1.000 25.50430 24 GLY B CA 1
ATOM 2393 C C . GLY B 1 24 ? 15.08359 -17.23441 34.55548 1.000 30.75798 24 GLY B C 1
ATOM 2394 O O . GLY B 1 24 ? 15.80785 -17.68712 35.45209 1.000 28.62301 24 GLY B O 1
ATOM 2395 N N . ASP B 1 25 ? 14.67674 -15.96135 34.53167 1.000 26.07203 25 ASP B N 1
ATOM 2396 C CA . ASP B 1 25 ? 15.01373 -14.96373 35.54672 1.000 28.04634 25 ASP B CA 1
ATOM 2397 C C . ASP B 1 25 ? 16.49794 -14.66368 35.60402 1.000 27.79797 25 ASP B C 1
ATOM 2398 O O . ASP B 1 25 ? 17.00529 -14.22682 36.64377 1.000 21.51696 25 ASP B O 1
ATOM 2403 N N . THR B 1 26 ? 17.22466 -14.87169 34.51153 1.000 23.34977 26 THR B N 1
ATOM 2404 C CA . THR B 1 26 ? 18.62434 -14.49078 34.49831 1.000 22.26231 26 THR B CA 1
ATOM 2405 C C . THR B 1 26 ? 18.95839 -13.91484 33.13476 1.000 20.91793 26 THR B C 1
ATOM 2406 O O . THR B 1 26 ? 18.19798 -14.05149 32.17364 1.000 21.50833 26 THR B O 1
ATOM 2410 N N . LEU B 1 27 ? 20.11924 -13.27832 33.06765 1.000 18.87535 27 LEU B N 1
ATOM 2411 C CA . LEU B 1 27 ? 20.59900 -12.61975 31.85791 1.000 20.03109 27 LEU B CA 1
ATOM 2412 C C . LEU B 1 27 ? 21.61344 -13.53763 31.18116 1.000 18.80768 27 LEU B C 1
ATOM 2413 O O . LEU B 1 27 ? 22.62201 -13.90794 31.79215 1.000 23.57253 27 LEU B O 1
ATOM 2418 N N . TRP B 1 28 ? 21.34128 -13.91835 29.93221 1.000 18.62890 28 TRP B N 1
ATOM 2419 C CA . TRP B 1 28 ? 22.27345 -14.68588 29.13049 1.000 18.11757 28 TRP B CA 1
ATOM 2420 C C . TRP B 1 28 ? 22.79758 -13.78505 28.02052 1.000 17.85393 28 TRP B C 1
ATOM 2421 O O . TRP B 1 28 ? 22.04188 -12.99825 27.45344 1.000 18.07522 28 TRP B O 1
ATOM 2432 N N . PHE B 1 29 ? 24.08138 -13.89200 27.70789 1.000 20.75876 29 PHE B N 1
ATOM 2433 C CA . PHE B 1 29 ? 24.61923 -13.10910 26.59887 1.000 21.04116 29 PHE B CA 1
ATOM 2434 C C . PHE B 1 29 ? 25.91620 -13.75336 26.13615 1.000 22.55240 29 PHE B C 1
ATOM 2435 O O . PHE B 1 29 ? 26.33872 -14.79603 26.65006 1.000 20.97444 29 PHE B O 1
ATOM 2443 N N . VAL B 1 30 ? 26.54312 -13.12785 25.14158 1.000 21.03811 30 VAL B N 1
ATOM 2444 C CA . VAL B 1 30 ? 27.75367 -13.66575 24.54264 1.000 22.38630 30 VAL B CA 1
ATOM 2445 C C . VAL B 1 30 ? 28.83712 -12.59769 24.54087 1.000 22.02682 30 VAL B C 1
ATOM 2446 O O . VAL B 1 30 ? 28.56818 -11.39271 24.61010 1.000 21.87378 30 VAL B O 1
ATOM 2450 N N . ASP B 1 31 ? 30.07799 -13.06352 24.46184 1.000 21.73081 31 ASP B N 1
ATOM 2451 C CA . ASP B 1 31 ? 31.20505 -12.26314 23.99377 1.000 25.44062 31 ASP B CA 1
ATOM 2452 C C . ASP B 1 31 ? 31.64609 -12.94663 22.70292 1.000 25.46465 31 ASP B C 1
ATOM 2453 O O . ASP B 1 31 ? 32.28548 -13.99993 22.73624 1.000 25.91501 31 ASP B O 1
ATOM 2458 N N . ILE B 1 32 ? 31.29525 -12.34660 21.56738 1.000 24.04092 32 ILE B N 1
ATOM 2459 C CA . ILE B 1 32 ? 31.50448 -13.00345 20.27995 1.000 23.87106 32 ILE B CA 1
A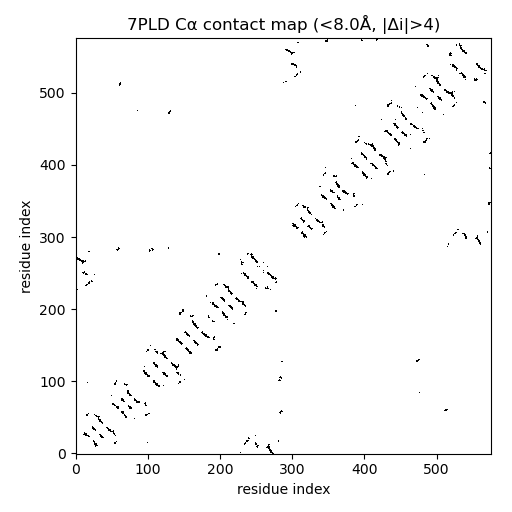TOM 2460 C C . ILE B 1 32 ? 32.97497 -13.32525 20.08329 1.000 22.91883 32 ILE B C 1
ATOM 2461 O O . ILE B 1 32 ? 33.34083 -14.45983 19.75206 1.000 26.07213 32 ILE B O 1
ATOM 2466 N N . LYS B 1 33 ? 33.84103 -12.32874 20.28893 1.000 26.70222 33 LYS B N 1
ATOM 2467 C CA . LYS B 1 33 ? 35.24334 -12.46831 19.91734 1.000 22.76587 33 LYS B CA 1
ATOM 2468 C C . LYS B 1 33 ? 36.03717 -13.25356 20.95312 1.000 28.17142 33 LYS B C 1
ATOM 2469 O O . LYS B 1 33 ? 37.02154 -13.91125 20.59498 1.000 30.24720 33 LYS B O 1
ATOM 2475 N N . GLN B 1 34 ? 35.62734 -13.22677 22.22439 1.000 24.52604 34 GLN B N 1
ATOM 2476 C CA . GLN B 1 34 ? 36.25502 -14.11645 23.19464 1.000 23.34013 34 GLN B CA 1
ATOM 2477 C C . GLN B 1 34 ? 35.64418 -15.51318 23.18741 1.000 28.56611 34 GLN B C 1
ATOM 2478 O O . GLN B 1 34 ? 36.13533 -16.38612 23.90846 1.000 29.19204 34 GLN B O 1
ATOM 2484 N N . ARG B 1 35 ? 34.61297 -15.75761 22.37085 1.000 27.25867 35 ARG B N 1
ATOM 2485 C CA . ARG B 1 35 ? 34.05104 -17.09767 22.20096 1.000 24.19538 35 ARG B CA 1
ATOM 2486 C C . ARG B 1 35 ? 33.48383 -17.63929 23.51572 1.000 25.41720 35 ARG B C 1
ATOM 2487 O O . ARG B 1 35 ? 33.82299 -18.73996 23.95917 1.000 27.25655 35 ARG B O 1
ATOM 2495 N N . LYS B 1 36 ? 32.59009 -16.86503 24.13045 1.000 22.11728 36 LYS B N 1
ATOM 2496 C CA . LYS B 1 36 ? 32.04262 -17.22071 25.42939 1.000 24.49969 36 LYS B CA 1
ATOM 2497 C C . LYS B 1 36 ? 30.54852 -16.95296 25.47694 1.000 21.54530 36 LYS B C 1
ATOM 2498 O O . LYS B 1 36 ? 30.06119 -15.96786 24.91441 1.000 22.11285 36 LYS B O 1
ATOM 2504 N N . ILE B 1 37 ? 29.83074 -17.83591 26.16114 1.000 21.79089 37 ILE B N 1
ATOM 2505 C CA . ILE B 1 37 ? 28.46995 -17.57705 26.60926 1.000 17.70097 37 ILE B CA 1
ATOM 2506 C C . ILE B 1 37 ? 28.54863 -17.18575 28.07571 1.000 20.67999 37 ILE B C 1
ATOM 2507 O O . ILE B 1 37 ? 29.29564 -17.80167 28.84692 1.000 24.85106 37 ILE B O 1
ATOM 2512 N N . HIS B 1 38 ? 27.84641 -16.11575 28.44866 1.000 19.06637 38 HIS B N 1
ATOM 2513 C CA . HIS B 1 38 ? 27.84667 -15.63989 29.82301 1.000 21.67412 38 HIS B CA 1
ATOM 2514 C C . HIS B 1 38 ? 26.42883 -15.65941 30.37121 1.000 22.68165 38 HIS B C 1
ATOM 2515 O O . HIS B 1 38 ? 25.45574 -15.49191 29.62837 1.000 20.49816 38 HIS B O 1
ATOM 2522 N N . ASN B 1 39 ? 26.32138 -15.82194 31.68974 1.000 21.50158 39 ASN B N 1
ATOM 2523 C CA . ASN B 1 39 ? 25.03192 -15.88039 32.35626 1.000 20.92576 39 ASN B CA 1
ATOM 2524 C C . ASN B 1 39 ? 25.16680 -15.13303 33.67878 1.000 21.36385 39 ASN B C 1
ATOM 2525 O O . ASN B 1 39 ? 26.07223 -15.42774 34.45929 1.000 22.97325 39 ASN B O 1
ATOM 2530 N N . TYR B 1 40 ? 24.28521 -14.16855 33.92384 1.000 21.88683 40 TYR B N 1
ATOM 2531 C CA . TYR B 1 40 ? 24.30935 -13.36657 35.14239 1.000 18.00069 40 TYR B CA 1
ATOM 2532 C C . TYR B 1 40 ? 22.97180 -13.50673 35.84089 1.000 19.88191 40 TYR B C 1
ATOM 2533 O O . TYR B 1 40 ? 21.92418 -13.30943 35.21827 1.000 21.93651 40 TYR B O 1
ATOM 2542 N N . HIS B 1 41 ? 23.01183 -13.83249 37.14228 1.000 21.61345 41 HIS B N 1
ATOM 2543 C CA . HIS B 1 41 ? 21.81669 -13.95483 37.96646 1.000 23.83837 41 HIS B CA 1
ATOM 2544 C C . HIS B 1 41 ? 21.70509 -12.72926 38.86893 1.000 26.05296 41 HIS B C 1
ATOM 2545 O O . HIS B 1 41 ? 22.39204 -12.66765 39.90196 1.000 26.26277 41 HIS B O 1
ATOM 2552 N N . PRO B 1 42 ? 20.84585 -11.75381 38.56081 1.000 20.79040 42 PRO B N 1
ATOM 2553 C CA . PRO B 1 42 ? 20.77127 -10.56192 39.42193 1.000 24.26686 42 PRO B CA 1
ATOM 2554 C C . PRO B 1 42 ? 20.27447 -10.86760 40.81956 1.000 26.29913 42 PRO B C 1
ATOM 2555 O O . PRO B 1 42 ? 20.62010 -10.14299 41.76470 1.000 32.39519 42 PRO B O 1
ATOM 2559 N N . ALA B 1 43 ? 19.47823 -11.92318 40.99297 1.000 25.18290 43 ALA B N 1
ATOM 2560 C CA . ALA B 1 43 ? 18.90182 -12.17985 42.30830 1.000 26.88662 43 ALA B CA 1
ATOM 2561 C C . ALA B 1 43 ? 19.96902 -12.56320 43.32369 1.000 29.60677 43 ALA B C 1
ATOM 2562 O O . ALA B 1 43 ? 19.79062 -12.32992 44.52287 1.000 32.70258 43 ALA B O 1
ATOM 2564 N N . THR B 1 44 ? 21.08010 -13.14239 42.86950 1.000 25.59672 44 THR B N 1
ATOM 2565 C CA . THR B 1 44 ? 22.13189 -13.61754 43.75152 1.000 28.22417 44 THR B CA 1
ATOM 2566 C C . THR B 1 44 ? 23.49901 -13.03514 43.45326 1.000 26.55487 44 THR B C 1
ATOM 2567 O O . THR B 1 44 ? 24.37346 -13.08494 44.32530 1.000 28.21882 44 THR B O 1
ATOM 2571 N N . GLY B 1 45 ? 23.70794 -12.48204 42.26433 1.000 24.54988 45 GLY B N 1
ATOM 2572 C CA . GLY B 1 45 ? 25.02173 -12.07731 41.82397 1.000 27.36901 45 GLY B CA 1
ATOM 2573 C C . GLY B 1 45 ? 25.86444 -13.18443 41.22613 1.000 22.62780 45 GLY B C 1
ATOM 2574 O O . GLY B 1 45 ? 27.01767 -12.92886 40.86616 1.000 25.10288 45 GLY B O 1
ATOM 2575 N N . GLU B 1 46 ? 25.34504 -14.40712 41.12385 1.000 25.07125 46 GLU B N 1
ATOM 2576 C CA . GLU B 1 46 ? 26.12638 -15.48920 40.54190 1.000 26.00510 46 GLU B CA 1
ATOM 2577 C C . GLU B 1 46 ? 26.38665 -15.21932 39.06379 1.000 24.90896 46 GLU B C 1
ATOM 2578 O O . GLU B 1 46 ? 25.49954 -14.76575 38.33797 1.000 25.92971 46 GLU B O 1
ATOM 2584 N N . ARG B 1 47 ? 27.60724 -15.51824 38.62636 1.000 24.24022 47 ARG B N 1
ATOM 2585 C CA . ARG B 1 47 ? 28.05536 -15.33692 37.25193 1.000 29.13672 47 ARG B CA 1
ATOM 2586 C C . ARG B 1 47 ? 28.59600 -16.65970 36.73664 1.000 26.60772 47 ARG B C 1
ATOM 2587 O O . ARG B 1 47 ? 29.24676 -17.39890 37.47833 1.000 26.21467 47 ARG B O 1
ATOM 2595 N N . PHE B 1 48 ? 28.29663 -16.97306 35.47476 1.000 30.41475 48 PHE B N 1
ATOM 2596 C CA . PHE B 1 48 ? 28.76128 -18.20199 34.84446 1.000 27.62112 48 PHE B CA 1
ATOM 2597 C C . PHE B 1 48 ? 29.25160 -17.89457 33.43771 1.000 26.05032 48 PHE B C 1
ATOM 2598 O O . PHE B 1 48 ? 28.79157 -16.94627 32.79896 1.000 25.03660 48 PHE B O 1
ATOM 2606 N N . SER B 1 49 ? 30.20864 -18.68844 32.97101 1.000 25.06480 49 SER B N 1
ATOM 2607 C CA . SER B 1 49 ? 30.76216 -18.52426 31.63278 1.000 22.13931 49 SER B CA 1
ATOM 2608 C C . SER B 1 49 ? 31.01670 -19.89328 31.01724 1.000 28.13450 49 SER B C 1
ATOM 2609 O O . SER B 1 49 ? 31.38786 -20.83340 31.72026 1.000 25.82999 49 SER B O 1
ATOM 2612 N N . PHE B 1 50 ? 30.80026 -20.00092 29.70482 1.000 21.66285 50 PHE B N 1
ATOM 2613 C CA . PHE B 1 50 ? 31.02367 -21.22675 28.94756 1.000 23.70910 50 PHE B CA 1
ATOM 2614 C C . PHE B 1 50 ? 31.89295 -20.91189 27.74161 1.000 25.25351 50 PHE B C 1
ATOM 2615 O O . PHE B 1 50 ? 31.59829 -19.96843 27.00264 1.000 25.31220 50 PHE B O 1
ATOM 2623 N N . ASP B 1 51 ? 32.93567 -21.71394 27.52008 1.000 26.59090 51 ASP B N 1
ATOM 2624 C CA . ASP B 1 51 ? 33.77340 -21.54531 26.33463 1.000 32.29301 51 ASP B CA 1
ATOM 2625 C C . ASP B 1 51 ? 33.11163 -22.16436 25.10617 1.000 28.35445 51 ASP B C 1
ATOM 2626 O O . ASP B 1 51 ? 32.60505 -23.28518 25.15433 1.000 28.69360 51 ASP B O 1
ATOM 2631 N N . ALA B 1 52 ? 33.13850 -21.44248 24.00640 1.000 24.57030 52 ALA B N 1
ATOM 2632 C CA . ALA B 1 52 ? 32.59363 -21.93211 22.74717 1.000 23.85698 52 ALA B CA 1
ATOM 2633 C C . ALA B 1 52 ? 33.71515 -22.35461 21.80279 1.000 24.63569 52 ALA B C 1
ATOM 2634 O O . ALA B 1 52 ? 34.82444 -21.82364 21.87461 1.000 30.23741 52 ALA B O 1
ATOM 2636 N N . PRO B 1 53 ? 33.48412 -23.31714 20.90515 1.000 26.15650 53 PRO B N 1
ATOM 2637 C CA . PRO B 1 53 ? 34.56227 -23.74304 19.99835 1.000 25.15584 53 PRO B CA 1
ATOM 2638 C C . PRO B 1 53 ? 34.83403 -22.76568 18.86519 1.000 30.64686 53 PRO B C 1
ATOM 2639 O O . PRO B 1 53 ? 35.83604 -22.92841 18.15694 1.000 30.87974 53 PRO B O 1
ATOM 2643 N N . ASP B 1 54 ? 33.98184 -21.76267 18.67274 1.000 23.73730 54 ASP B N 1
ATOM 2644 C CA . ASP B 1 54 ? 34.21738 -20.70129 17.70215 1.000 23.41387 54 ASP B CA 1
ATOM 2645 C C . ASP B 1 54 ? 33.45514 -19.47486 18.18582 1.000 28.15289 54 ASP B C 1
ATOM 2646 O O . ASP B 1 54 ? 32.78088 -19.51334 19.21817 1.000 24.26547 54 ASP B O 1
ATOM 2651 N N . GLN B 1 55 ? 33.54252 -18.38480 17.42558 1.000 25.78820 55 GLN B N 1
ATOM 2652 C CA . GLN B 1 55 ? 32.75654 -17.20451 17.76301 1.000 22.51438 55 GLN B CA 1
ATOM 2653 C C . GLN B 1 55 ? 31.29906 -17.60035 17.94446 1.000 25.66615 55 GLN B C 1
ATOM 2654 O O . GLN B 1 55 ? 30.74390 -18.35620 17.14342 1.000 23.92837 55 GLN B O 1
ATOM 2660 N N . VAL B 1 56 ? 30.69074 -17.10587 19.01828 1.000 20.06918 56 VAL B N 1
ATOM 2661 C CA . VAL B 1 56 ? 29.29756 -17.38180 19.34329 1.000 20.68419 56 VAL B CA 1
ATOM 2662 C C . VAL B 1 56 ? 28.57082 -16.04454 19.40498 1.000 22.52625 56 VAL B C 1
ATOM 2663 O O . VAL B 1 56 ? 29.06275 -15.09764 20.03240 1.000 22.21501 56 VAL B O 1
ATOM 2667 N N . THR B 1 57 ? 27.42079 -15.95132 18.72118 1.000 21.01820 57 THR B N 1
ATOM 2668 C CA . THR B 1 57 ? 26.87448 -14.64793 18.35935 1.000 19.54667 57 THR B CA 1
ATOM 2669 C C . THR B 1 57 ? 25.44573 -14.37908 18.80632 1.000 21.96865 57 THR B C 1
ATOM 2670 O O . THR B 1 57 ? 25.07511 -13.20023 18.90302 1.000 20.88539 57 THR B O 1
ATOM 2674 N N . PHE B 1 58 ? 24.63139 -15.40460 19.04474 1.000 17.97310 58 PHE B N 1
ATOM 2675 C CA . PHE B 1 58 ? 23.28007 -15.20426 19.55255 1.000 21.23556 58 PHE B CA 1
ATOM 2676 C C . PHE B 1 58 ? 22.84806 -16.44125 20.32794 1.000 22.47309 58 PHE B C 1
ATOM 2677 O O . PHE B 1 58 ? 23.42589 -17.52121 20.18176 1.000 20.20541 58 PHE B O 1
ATOM 2685 N N . LEU B 1 59 ? 21.82882 -16.25917 21.17286 1.000 19.86182 59 LEU B N 1
ATOM 2686 C CA . LEU B 1 59 ? 21.24681 -17.32526 21.97617 1.000 20.60784 59 LEU B CA 1
ATOM 2687 C C . LEU B 1 59 ? 19.73582 -17.23098 21.87168 1.000 17.72016 59 LEU B C 1
ATOM 2688 O O . LEU B 1 59 ? 19.17104 -16.13625 21.93911 1.000 23.62936 59 LEU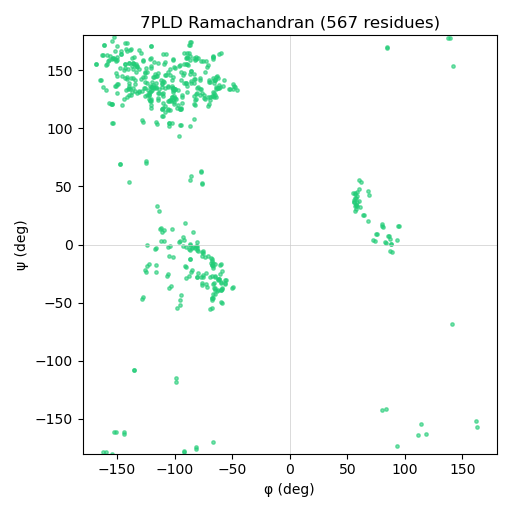 B O 1
ATOM 2693 N N . ALA B 1 60 ? 19.08331 -18.36587 21.74012 1.000 16.83811 60 ALA B N 1
ATOM 2694 C CA . ALA B 1 60 ? 17.63032 -18.36524 21.68874 1.000 18.15365 60 ALA B CA 1
ATOM 2695 C C . ALA B 1 60 ? 17.15624 -19.64263 22.36389 1.000 21.69308 60 ALA B C 1
ATOM 2696 O O . ALA B 1 60 ? 17.46252 -20.74651 21.89833 1.000 20.26849 60 ALA B O 1
ATOM 2698 N N . PRO B 1 61 ? 16.36849 -19.54037 23.42805 1.000 20.48693 61 PRO B N 1
ATOM 2699 C CA . PRO B 1 61 ? 15.95785 -20.75656 24.14162 1.000 20.31726 61 PRO B CA 1
ATOM 2700 C C . PRO B 1 61 ? 14.91803 -21.55169 23.36685 1.000 18.90273 61 PRO B C 1
ATOM 2701 O O . PRO B 1 61 ? 14.06276 -20.99898 22.67415 1.000 22.56757 61 PRO B O 1
ATOM 2705 N N . ILE B 1 62 ? 14.96259 -22.87330 23.54485 1.000 16.54249 62 ILE B N 1
ATOM 2706 C CA . ILE B 1 62 ? 14.11238 -23.79662 22.80847 1.000 17.42178 62 ILE B CA 1
ATOM 2707 C C . ILE B 1 62 ? 12.97232 -24.22703 23.71510 1.000 20.13557 62 ILE B C 1
ATOM 2708 O O . ILE B 1 62 ? 13.16059 -24.43128 24.91953 1.000 22.37475 62 ILE B O 1
ATOM 2713 N N . VAL B 1 63 ? 11.78413 -24.36758 23.13165 1.000 21.75901 63 VAL B N 1
ATOM 2714 C CA . VAL B 1 63 ? 10.64176 -24.86203 23.88250 1.000 23.80530 63 VAL B CA 1
ATOM 2715 C C . VAL B 1 63 ? 10.98630 -26.22451 24.47769 1.000 28.91900 63 VAL B C 1
ATOM 2716 O O . VAL B 1 63 ? 11.67858 -27.04137 23.85980 1.000 30.47001 63 VAL B O 1
ATOM 2720 N N . GLY B 1 64 ? 10.52336 -26.45788 25.70429 1.000 26.17679 64 GLY B N 1
ATOM 2721 C CA . GLY B 1 64 ? 10.74675 -27.71895 26.38672 1.000 29.69907 64 GLY B CA 1
ATOM 2722 C C . GLY B 1 64 ? 12.10772 -27.87821 27.02643 1.000 29.30811 64 GLY B C 1
ATOM 2723 O O . GLY B 1 64 ? 12.49973 -29.00097 27.35316 1.000 25.82019 64 GLY B O 1
ATOM 2724 N N . ALA B 1 65 ? 12.83261 -26.78049 27.24467 1.000 23.92483 65 ALA B N 1
ATOM 2725 C CA . ALA B 1 65 ? 14.10183 -26.79779 27.97230 1.000 24.04318 65 ALA B CA 1
ATOM 2726 C C . ALA B 1 65 ? 15.13601 -27.72430 27.34179 1.000 24.12161 65 ALA B C 1
ATOM 2727 O O . ALA B 1 65 ? 15.96029 -28.31248 28.04438 1.000 26.09772 65 ALA B O 1
ATOM 2729 N N . THR B 1 66 ? 15.13808 -27.84017 26.01500 1.000 23.91650 66 THR B N 1
ATOM 2730 C CA . THR B 1 66 ? 16.11042 -28.68620 25.33789 1.000 22.54723 66 THR B CA 1
ATOM 2731 C C . THR B 1 66 ? 17.38256 -27.94019 24.94952 1.000 22.33724 66 THR B C 1
ATOM 2732 O O . THR B 1 66 ? 18.17472 -28.47492 24.15846 1.000 23.02241 66 THR B O 1
ATOM 2736 N N . GLY B 1 67 ? 17.64986 -26.78572 25.55775 1.000 21.55003 67 GLY B N 1
ATOM 2737 C CA . GLY B 1 67 ? 18.83462 -26.01265 25.24780 1.000 21.41844 67 GLY B CA 1
ATOM 2738 C C . GLY B 1 67 ? 18.54148 -24.70436 24.53045 1.000 22.84486 67 GLY B C 1
ATOM 2739 O O . GLY B 1 67 ? 17.43290 -24.15856 24.57495 1.000 21.13715 67 GLY B O 1
ATOM 2740 N N . PHE B 1 68 ? 19.59470 -24.14592 23.93890 1.000 20.74084 68 PHE B N 1
ATOM 2741 C CA . PHE B 1 68 ? 19.51956 -22.92429 23.14755 1.000 18.10744 68 PHE B CA 1
ATOM 2742 C C . PHE B 1 68 ? 19.95146 -23.20506 21.71674 1.000 19.36128 68 PHE B C 1
ATOM 2743 O O . PHE B 1 68 ? 20.86641 -24.00067 21.48371 1.000 19.32507 68 PHE B O 1
ATOM 2751 N N . VAL B 1 69 ? 19.30555 -22.53831 20.75996 1.000 18.91600 69 VAL B N 1
ATOM 2752 C CA . VAL B 1 69 ? 19.86791 -22.41783 19.41881 1.000 18.99040 69 VAL B CA 1
ATOM 2753 C C . VAL B 1 69 ? 20.85007 -21.25818 19.44081 1.000 23.30512 69 VAL B C 1
ATOM 2754 O O . VAL B 1 69 ? 20.51363 -20.15908 19.89556 1.000 22.55163 69 VAL B O 1
ATOM 2758 N N 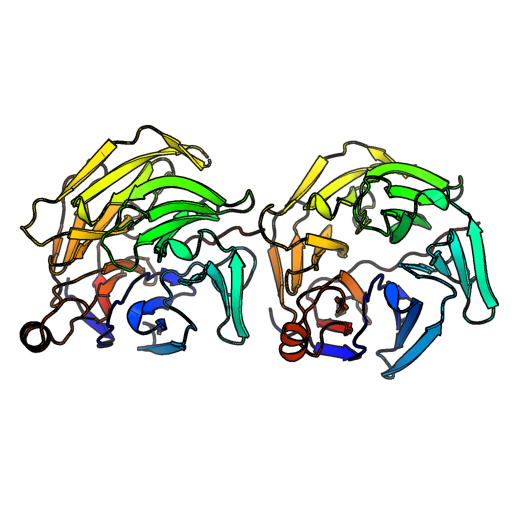. VAL B 1 70 ? 22.07065 -21.49607 18.98238 1.000 16.82353 70 VAL B N 1
ATOM 2759 C CA . VAL B 1 70 ? 23.09481 -20.46498 19.04727 1.000 20.15286 70 VAL B CA 1
ATOM 2760 C C . VAL B 1 70 ? 23.74955 -20.35971 17.68325 1.000 20.99758 70 VAL B C 1
ATOM 2761 O O . VAL B 1 70 ? 23.80923 -21.33415 16.92514 1.000 19.84262 70 VAL B O 1
ATOM 2765 N N . GLY B 1 71 ? 24.23962 -19.15966 17.37637 1.000 21.01572 71 GLY B N 1
ATOM 2766 C CA . GLY B 1 71 ? 25.00740 -18.93873 16.17189 1.000 21.21922 71 GLY B CA 1
ATOM 2767 C C . GLY B 1 71 ? 26.49116 -19.05551 16.44378 1.000 23.73211 71 GLY B C 1
ATOM 2768 O O . GLY B 1 71 ? 27.03771 -18.30325 17.25749 1.000 23.90037 71 GLY B O 1
ATOM 2769 N N . LEU B 1 72 ? 27.14207 -20.02518 15.80609 1.000 19.18184 72 LEU B N 1
ATOM 2770 C CA . LEU B 1 72 ? 28.59343 -20.12597 15.78214 1.000 20.04358 72 LEU B CA 1
ATOM 2771 C C . LEU B 1 72 ? 29.08188 -19.78795 14.38112 1.000 19.68778 72 LEU B C 1
ATOM 2772 O O . LEU B 1 72 ? 28.34812 -19.95150 13.40110 1.000 23.52202 72 LEU B O 1
ATOM 2777 N N . LYS B 1 73 ? 30.33293 -19.33478 14.27914 1.000 21.27236 73 LYS B N 1
ATOM 2778 C CA . LYS B 1 73 ? 30.84946 -19.03556 12.94796 1.000 22.50410 73 LYS B CA 1
ATOM 2779 C C . LYS B 1 73 ? 30.74417 -20.24324 12.03132 1.000 25.95103 73 LYS B C 1
ATOM 2780 O O . LYS B 1 73 ? 30.57263 -20.08496 10.81659 1.000 24.43478 73 LYS B O 1
ATOM 2786 N N . THR B 1 74 ? 30.82648 -21.44953 12.59345 1.000 25.76089 74 THR B N 1
ATOM 2787 C CA . THR B 1 74 ? 30.79805 -22.68993 11.82745 1.000 26.51222 74 THR B CA 1
ATOM 2788 C C . THR B 1 74 ? 29.38878 -23.19737 11.56004 1.000 25.18781 74 THR B C 1
ATOM 2789 O O . THR B 1 74 ? 29.23038 -24.24001 10.91757 1.000 30.61205 74 THR B O 1
ATOM 2793 N N . GLY B 1 75 ? 28.36726 -22.49397 12.02814 1.000 22.98069 75 GLY B N 1
ATOM 2794 C CA . GLY B 1 75 ? 26.99960 -22.88882 11.76682 1.000 22.39894 75 GLY B CA 1
ATOM 2795 C C . GLY B 1 75 ? 26.08041 -22.72379 12.95919 1.000 23.64079 75 GLY B C 1
ATOM 2796 O O . GLY B 1 75 ? 26.51284 -22.32147 14.04446 1.000 22.85338 75 GLY B O 1
ATOM 2797 N N . ILE B 1 76 ? 24.80218 -23.02118 12.75594 1.000 16.69496 76 ILE B N 1
ATOM 2798 C CA . ILE B 1 76 ? 23.80033 -22.91782 13.80925 1.000 19.53533 76 ILE B CA 1
ATOM 2799 C C . ILE B 1 76 ? 23.87206 -24.17945 14.65691 1.000 19.85801 76 ILE B C 1
ATOM 2800 O O . ILE B 1 76 ? 23.76469 -25.29243 14.13295 1.000 20.62605 76 ILE B O 1
ATOM 2805 N N . HIS B 1 77 ? 24.05733 -24.00789 15.96227 1.000 18.02211 77 HIS B N 1
ATOM 2806 C CA . HIS B 1 77 ? 24.29607 -25.11852 16.87492 1.000 21.08316 77 HIS B CA 1
ATOM 2807 C C . HIS B 1 77 ? 23.23235 -25.18418 17.95662 1.000 20.74096 77 HIS B C 1
ATOM 2808 O O . HIS B 1 77 ? 22.53253 -24.20740 18.24192 1.000 21.00923 77 HIS B O 1
ATOM 2815 N N . ARG B 1 78 ? 23.13095 -26.35596 18.57563 1.000 15.79471 78 ARG B N 1
ATOM 2816 C CA . ARG B 1 78 ? 22.48409 -26.43499 19.86928 1.000 19.54010 78 ARG B CA 1
ATOM 2817 C C . ARG B 1 78 ? 23.55123 -26.22231 20.92728 1.000 18.21561 78 ARG B C 1
ATOM 2818 O O . ARG B 1 78 ? 24.67961 -26.70615 20.79280 1.000 21.80166 78 ARG B O 1
ATOM 2826 N N . PHE B 1 79 ? 23.21476 -25.45550 21.96356 1.000 20.30999 79 PHE B N 1
ATOM 2827 C CA . PHE B 1 79 ? 24.05515 -25.37570 23.14441 1.000 20.37148 79 PHE B CA 1
ATOM 2828 C C . PHE B 1 79 ? 23.20478 -25.78792 24.33597 1.000 18.57662 79 PHE B C 1
ATOM 2829 O O . PHE B 1 79 ? 22.10038 -25.27305 24.53215 1.000 21.72701 79 PHE B O 1
ATOM 2837 N N . HIS B 1 80 ? 23.71087 -26.72388 25.11819 1.000 19.16444 80 HIS B N 1
ATOM 2838 C CA . HIS B 1 80 ? 23.08881 -27.08107 26.37524 1.000 20.79900 80 HIS B CA 1
ATOM 2839 C C . HIS B 1 80 ? 24.21592 -27.15007 27.39651 1.000 21.16744 80 HIS B C 1
ATOM 2840 O O . HIS B 1 80 ? 25.26448 -27.75054 27.10958 1.000 21.53801 80 HIS B O 1
ATOM 2847 N N . PRO B 1 81 ? 24.06542 -26.53758 28.57410 1.000 19.48191 81 PRO B N 1
ATOM 2848 C CA . PRO B 1 81 ? 25.14497 -26.62307 29.56908 1.000 22.33641 81 PRO B CA 1
ATOM 2849 C C . PRO B 1 81 ? 25.63614 -28.04616 29.78814 1.000 24.02847 81 PRO B C 1
ATOM 2850 O O . PRO B 1 81 ? 26.83731 -28.25430 29.98474 1.000 27.36359 81 PRO B O 1
ATOM 2854 N N . ALA B 1 82 ? 24.74194 -29.03334 29.75205 1.000 21.11810 82 ALA B N 1
ATOM 2855 C CA . ALA B 1 82 ? 25.16002 -30.40115 30.05009 1.000 25.90930 82 ALA B CA 1
ATOM 2856 C C . ALA B 1 82 ? 25.91160 -31.04250 28.89126 1.000 26.56607 82 ALA B C 1
ATOM 2857 O O . ALA B 1 82 ? 26.81517 -31.85261 29.12726 1.000 29.44574 82 ALA B O 1
ATOM 2859 N N . THR B 1 83 ? 25.56635 -30.70699 27.64146 1.000 18.77830 83 THR B N 1
ATOM 2860 C CA . THR B 1 83 ? 26.11244 -31.42660 26.49585 1.000 25.13342 83 THR B CA 1
ATOM 2861 C C . THR B 1 83 ? 26.98469 -30.57666 25.58555 1.000 22.97501 83 THR B C 1
ATOM 2862 O O . THR B 1 83 ? 27.52845 -31.10818 24.61175 1.000 24.37373 83 THR B O 1
ATOM 2866 N N . GLY B 1 84 ? 27.12991 -29.28118 25.85366 1.000 25.17263 84 GLY B N 1
ATOM 2867 C CA . GLY B 1 84 ? 28.00815 -28.45918 25.04947 1.000 20.52332 84 GLY B CA 1
ATOM 2868 C C . GLY B 1 84 ? 27.33300 -28.03943 23.75931 1.000 21.89083 84 GLY B C 1
ATOM 2869 O O . GLY B 1 84 ? 26.12498 -27.77673 23.74297 1.000 20.72014 84 GLY B O 1
ATOM 2870 N N . PHE B 1 85 ? 28.10115 -28.00219 22.67317 1.000 21.02394 85 PHE B N 1
ATOM 2871 C CA . PHE B 1 85 ? 27.65484 -27.46861 21.39274 1.000 21.54433 85 PHE B CA 1
ATOM 2872 C C . PHE B 1 85 ? 27.59341 -28.60464 20.38121 1.000 22.15340 85 PHE B C 1
ATOM 2873 O O . PHE B 1 85 ? 28.52782 -29.40624 20.29119 1.000 25.39859 85 PHE B O 1
ATOM 2881 N N . SER B 1 86 ? 26.50237 -28.66762 19.62369 1.000 19.96772 86 SER B N 1
ATOM 2882 C CA . SER B 1 86 ? 26.32487 -29.67766 18.58706 1.000 19.98619 86 SER B CA 1
ATOM 2883 C C . SER B 1 86 ? 25.67181 -29.03872 17.36791 1.000 22.27691 86 SER B C 1
ATOM 2884 O O . SER B 1 86 ? 24.70202 -28.28519 17.50541 1.000 21.56367 86 SER B O 1
ATOM 2887 N N . LEU B 1 87 ? 26.21013 -29.34153 16.18112 1.000 17.46358 87 LEU B N 1
ATOM 2888 C CA . LEU B 1 87 ? 25.79488 -28.68425 14.94282 1.000 21.01803 87 LEU B CA 1
ATOM 2889 C C . LEU B 1 87 ? 24.37910 -29.08598 14.55974 1.000 22.39003 87 LEU B C 1
ATOM 2890 O O . LEU B 1 87 ? 24.09215 -30.27217 14.37334 1.000 24.21626 87 LEU B O 1
ATOM 2895 N N . LEU B 1 88 ? 23.50645 -28.08871 14.38179 1.000 20.04684 88 LEU B N 1
ATOM 2896 C CA . LEU B 1 88 ? 22.16561 -28.31828 13.86020 1.000 19.79214 88 LEU B CA 1
ATOM 2897 C C . LEU B 1 88 ? 22.09626 -28.11114 12.35481 1.000 27.37285 88 LEU B C 1
ATOM 2898 O O . LEU B 1 88 ? 21.46024 -28.90159 11.65241 1.000 27.97903 88 LEU B O 1
ATOM 2903 N N . LEU B 1 89 ? 22.72019 -27.05020 11.85147 1.000 21.95123 89 LEU B N 1
ATOM 2904 C CA . LEU B 1 89 ? 22.57593 -26.70346 10.44295 1.000 28.41439 89 LEU B CA 1
ATOM 2905 C C . LEU B 1 89 ? 23.72194 -25.80349 10.01152 1.000 25.16564 89 LEU B C 1
ATOM 2906 O O . LEU B 1 89 ? 24.01237 -24.80290 10.67291 1.000 23.86572 89 LEU B O 1
ATOM 2911 N N . GLU B 1 90 ? 24.33315 -26.12677 8.87461 1.000 30.10172 90 GLU B N 1
ATOM 2912 C CA . GLU B 1 90 ? 25.30614 -25.23830 8.24168 1.000 30.98306 90 GLU B CA 1
ATOM 2913 C C . GLU B 1 90 ? 24.54821 -24.40628 7.21152 1.000 33.98960 90 GLU B C 1
ATOM 2914 O O . GLU B 1 90 ? 24.21116 -24.89169 6.13055 1.000 34.07776 90 GLU B O 1
ATOM 2920 N N . VAL B 1 91 ? 24.25882 -23.14765 7.54478 1.000 29.63155 91 VAL B N 1
ATOM 2921 C CA . VAL B 1 91 ? 23.38324 -22.36870 6.67520 1.000 30.53538 91 VAL B CA 1
ATOM 2922 C C . VAL B 1 91 ? 24.11490 -21.81065 5.45655 1.000 31.87646 91 VAL B C 1
ATOM 2923 O O . VAL B 1 91 ? 23.48598 -21.55489 4.42450 1.000 27.77907 91 VAL B O 1
ATOM 2927 N N . GLU B 1 92 ? 25.42697 -21.63419 5.53053 1.000 28.87189 92 GLU B N 1
ATOM 2928 C CA . GLU B 1 92 ? 26.14663 -20.94977 4.47210 1.000 27.19371 92 GLU B CA 1
ATOM 2929 C C . GLU B 1 92 ? 27.47160 -21.64588 4.20753 1.000 28.46359 92 GLU B C 1
ATOM 2930 O O . GLU B 1 92 ? 28.02204 -22.33767 5.06308 1.000 28.92291 92 GLU B O 1
ATOM 2936 N N . ASP B 1 93 ? 27.96889 -21.45161 2.99194 1.000 31.17791 93 ASP B N 1
ATOM 2937 C CA . ASP B 1 93 ? 29.28148 -21.94706 2.61044 1.000 31.57390 93 ASP B CA 1
ATOM 2938 C C . ASP B 1 93 ? 30.37117 -21.26142 3.42773 1.000 32.47602 93 ASP B C 1
ATOM 2939 O O . ASP B 1 93 ? 30.44641 -20.03095 3.47922 1.000 27.86407 93 ASP B O 1
ATOM 2944 N N . ALA B 1 94 ? 31.22263 -22.07093 4.06602 1.000 29.12497 94 ALA B N 1
ATOM 2945 C CA . ALA B 1 94 ? 32.26837 -21.53093 4.92628 1.000 30.31804 94 ALA B CA 1
ATOM 2946 C C . ALA B 1 94 ? 33.22323 -20.62306 4.16808 1.000 31.20584 94 ALA B C 1
ATOM 2947 O O . ALA B 1 94 ? 33.83092 -19.72498 4.76235 1.000 30.71065 94 ALA B O 1
ATOM 2949 N N . ALA B 1 95 ? 33.35960 -20.82130 2.85821 1.000 31.77681 95 ALA B N 1
ATOM 2950 C CA . ALA B 1 95 ? 34.31208 -20.02786 2.09059 1.000 29.70911 95 ALA B CA 1
ATOM 2951 C C . ALA B 1 95 ? 33.91458 -18.55877 2.01798 1.000 31.18054 95 ALA B C 1
ATOM 2952 O O . ALA B 1 95 ? 34.76412 -17.71349 1.71898 1.000 27.80607 95 ALA B O 1
ATOM 2954 N N . LEU B 1 96 ? 32.64773 -18.23346 2.28565 1.000 29.13562 96 LEU B N 1
ATOM 2955 C CA . LEU B 1 96 ? 32.23558 -16.83759 2.31941 1.000 24.72476 96 LEU B CA 1
ATOM 2956 C C . LEU B 1 96 ? 32.89904 -16.06947 3.44972 1.000 24.30962 96 LEU B C 1
ATOM 2957 O O . LEU B 1 96 ? 32.89692 -14.83710 3.42499 1.000 23.00161 96 LEU B O 1
ATOM 2962 N N . ASN B 1 97 ? 33.45949 -16.76686 4.44042 1.000 26.90629 97 ASN B N 1
ATOM 2963 C CA . ASN B 1 97 ? 33.95705 -16.12264 5.65583 1.000 26.17021 97 ASN B CA 1
ATOM 2964 C C . ASN B 1 97 ? 32.85972 -15.29796 6.32794 1.000 27.99328 97 ASN B C 1
ATOM 2965 O O . ASN B 1 97 ? 33.10982 -14.21730 6.87437 1.000 25.05467 97 ASN B O 1
ATOM 2970 N N . ASN B 1 98 ? 31.63231 -15.80546 6.27253 1.000 22.54222 98 ASN B N 1
ATOM 2971 C CA . ASN B 1 98 ? 30.52216 -15.22333 7.00603 1.000 23.84267 98 ASN B CA 1
ATOM 2972 C C . ASN B 1 98 ? 30.48022 -15.81613 8.40550 1.000 25.77526 98 ASN B C 1
ATOM 2973 O O . ASN B 1 98 ? 31.10201 -16.84576 8.68905 1.000 22.79347 98 ASN B O 1
ATOM 2978 N N . ARG B 1 99 ? 29.73251 -15.15206 9.27702 1.000 24.04277 99 ARG B N 1
ATOM 2979 C CA . ARG B 1 99 ? 29.33840 -15.70760 10.56038 1.000 24.41856 99 ARG B CA 1
ATOM 2980 C C . ARG B 1 99 ? 27.92256 -15.25041 10.86240 1.000 19.93339 99 ARG B C 1
ATOM 2981 O O . ARG B 1 99 ? 27.47988 -14.20906 10.37090 1.000 22.45176 99 ARG B O 1
ATOM 2989 N N . PRO B 1 100 ? 27.19302 -16.00105 11.67931 1.000 21.70371 100 PRO B N 1
ATOM 2990 C CA . PRO B 1 100 ? 25.91274 -15.50409 12.18119 1.000 18.96857 100 PRO B CA 1
ATOM 2991 C C . PRO B 1 100 ? 26.12832 -14.21626 12.96164 1.000 17.87370 100 PRO B C 1
ATOM 2992 O O . PRO B 1 100 ? 27.24860 -13.85729 13.32703 1.000 19.78605 100 PRO B O 1
ATOM 2996 N N . ASN B 1 101 ? 25.03939 -13.49670 13.19510 1.000 20.41028 101 ASN B N 1
ATOM 2997 C CA . ASN B 1 101 ? 25.13406 -12.33976 14.06561 1.000 18.43672 101 ASN B CA 1
ATOM 2998 C C . ASN B 1 101 ? 23.95864 -12.32337 15.03871 1.000 23.30258 101 ASN B C 1
ATOM 2999 O O . ASN B 1 101 ? 23.92401 -13.13835 15.96509 1.000 24.19925 101 ASN B O 1
ATOM 3004 N N . ASP B 1 102 ? 23.00623 -11.41566 14.85521 1.000 21.35092 102 ASP B N 1
ATOM 3005 C CA . ASP B 1 102 ? 21.92018 -11.18042 15.80261 1.000 19.34919 102 ASP B CA 1
ATOM 3006 C C . ASP B 1 102 ? 20.70743 -12.06778 15.52843 1.000 22.64084 102 ASP B C 1
ATOM 3007 O O . ASP B 1 102 ? 20.51384 -12.58083 14.42237 1.000 20.62938 102 ASP B O 1
ATOM 3012 N N . ALA B 1 103 ? 19.85825 -12.20511 16.55035 1.000 17.88943 103 ALA B N 1
ATOM 3013 C CA . ALA B 1 103 ? 18.68212 -13.05337 16.44110 1.000 16.02543 103 ALA B CA 1
ATOM 3014 C C . ALA B 1 103 ? 17.57456 -12.55238 17.35430 1.000 20.68551 103 ALA B C 1
ATOM 3015 O O . ALA B 1 103 ? 17.81002 -11.81038 18.30882 1.000 19.55686 103 ALA B O 1
ATOM 3017 N N . THR B 1 104 ? 16.35223 -12.96828 17.03241 1.000 18.09575 104 THR B N 1
ATOM 3018 C CA . THR B 1 104 ? 15.19544 -12.76079 17.89037 1.000 18.54585 104 THR B CA 1
ATOM 3019 C C . THR B 1 104 ? 14.26929 -13.94915 17.70558 1.000 21.82980 104 THR B C 1
ATOM 3020 O O . THR B 1 104 ? 14.39737 -14.71250 16.74635 1.000 19.09812 104 THR B O 1
ATOM 3024 N N . VAL B 1 105 ? 13.33327 -14.10320 18.63312 1.000 15.33305 105 VAL B N 1
ATOM 3025 C CA . VAL B 1 105 ? 12.31830 -15.14693 18.55746 1.000 18.70252 105 VAL B CA 1
ATOM 3026 C C . VAL B 1 105 ? 10.96950 -14.45416 18.59507 1.000 19.82177 105 VAL B C 1
ATOM 3027 O O . VAL B 1 105 ? 10.70683 -13.66918 19.51034 1.000 20.83686 105 VAL B O 1
ATOM 3031 N N . ASP B 1 106 ? 10.12803 -14.71812 17.60087 1.000 17.39973 106 ASP B N 1
ATOM 3032 C CA . ASP B 1 106 ? 8.83023 -14.06417 17.58028 1.000 22.48223 106 ASP B CA 1
ATOM 3033 C C . ASP B 1 106 ? 7.80873 -14.85883 18.40432 1.000 26.15616 106 ASP B C 1
ATOM 3034 O O . ASP B 1 106 ? 8.09488 -15.93729 18.93512 1.000 24.11443 106 ASP B O 1
ATOM 3039 N N . ALA B 1 107 ? 6.61087 -14.28468 18.55238 1.000 22.99542 107 ALA B N 1
ATOM 3040 C CA . ALA B 1 107 ? 5.60043 -14.87273 19.43389 1.000 23.23310 107 ALA B CA 1
ATOM 3041 C C . ALA B 1 107 ? 5.06023 -16.19594 18.91394 1.000 26.18677 107 ALA B C 1
ATOM 3042 O O . ALA B 1 107 ? 4.34733 -16.88820 19.65048 1.000 28.54560 107 ALA B O 1
ATOM 3044 N N . GLN B 1 108 ? 5.36053 -16.54903 17.66617 1.000 26.05054 108 GLN B N 1
ATOM 3045 C CA . GLN B 1 108 ? 4.99347 -17.84321 17.10934 1.000 26.64613 108 GLN B CA 1
ATOM 3046 C C . GLN B 1 108 ? 6.09229 -18.87708 17.30000 1.000 22.03713 108 GLN B C 1
ATOM 3047 O O . GLN B 1 108 ? 5.95587 -20.00695 16.81888 1.000 25.82289 108 GLN B O 1
ATOM 3053 N N . GLY B 1 109 ? 7.17361 -18.51919 17.98975 1.000 22.33921 109 GLY B N 1
ATOM 3054 C CA . GLY B 1 109 ? 8.27382 -19.43773 18.18938 1.000 23.83146 109 GLY B CA 1
ATOM 3055 C C . GLY B 1 109 ? 9.22496 -19.55203 17.01839 1.000 21.86270 109 GLY B C 1
ATOM 3056 O O . GLY B 1 109 ? 10.01276 -20.50248 16.96391 1.000 18.61652 109 GLY B O 1
ATOM 3057 N N . ARG B 1 110 ? 9.17818 -18.61434 16.07648 1.000 20.28368 110 ARG B N 1
ATOM 3058 C CA . ARG B 1 110 ? 10.10228 -18.60893 14.95443 1.000 18.99081 110 ARG B CA 1
ATOM 3059 C C . ARG B 1 110 ? 11.38091 -17.88640 15.33738 1.000 21.78767 110 ARG B C 1
ATOM 3060 O O . ARG B 1 110 ? 11.34712 -16.83982 15.98904 1.000 21.67805 110 ARG B O 1
ATOM 3068 N N . LEU B 1 111 ? 12.50723 -18.43785 14.90469 1.000 19.10680 111 LEU B N 1
ATOM 3069 C CA . LEU B 1 111 ? 13.81530 -17.83583 15.12270 1.000 19.89516 111 LEU B CA 1
ATOM 3070 C C . LEU B 1 111 ? 14.20886 -17.05686 13.87310 1.000 20.84975 111 LEU B C 1
ATOM 3071 O O . LEU B 1 111 ? 14.27551 -17.62409 12.77234 1.000 19.06996 111 LEU B O 1
ATOM 3076 N N . TRP B 1 112 ? 14.41384 -15.75244 14.03510 1.000 18.49141 112 TRP B N 1
ATOM 3077 C CA . TRP B 1 112 ? 14.92511 -14.89324 12.96841 1.000 17.75983 112 TRP B CA 1
ATOM 3078 C C . TRP B 1 112 ? 16.37461 -14.58306 13.29892 1.000 20.09389 112 TRP B C 1
ATOM 3079 O O . TRP B 1 112 ? 16.66366 -14.07448 14.38427 1.000 23.05024 112 TRP B O 1
ATOM 3090 N N . PHE B 1 113 ? 17.28388 -14.89438 12.39028 1.000 17.00720 113 PHE B N 1
ATOM 3091 C CA . PHE B 1 113 ? 18.68287 -14.58363 12.63539 1.000 19.72394 113 PHE B CA 1
ATOM 3092 C C . PHE B 1 113 ? 19.32577 -14.09299 11.35331 1.000 22.45299 113 PHE B C 1
ATOM 3093 O O . PHE B 1 113 ? 18.91557 -14.45991 10.25169 1.000 20.94783 113 PHE B O 1
ATOM 3101 N N . GLY B 1 114 ? 20.32962 -13.23890 11.51570 1.000 18.90819 114 GLY B N 1
ATOM 3102 C CA . GLY B 1 114 ? 21.07790 -12.77211 10.37162 1.000 18.90620 114 GLY B CA 1
ATOM 3103 C C . GLY B 1 114 ? 22.48193 -13.32791 10.33531 1.000 19.99692 114 GLY B C 1
ATOM 3104 O O . GLY B 1 114 ? 22.98380 -13.87139 11.32616 1.000 21.69573 114 GLY B O 1
ATOM 3105 N N . THR B 1 115 ? 23.11644 -13.21678 9.18049 1.000 19.06403 115 THR B N 1
ATOM 3106 C CA . THR B 1 115 ? 24.52426 -13.51115 9.02168 1.000 15.56803 115 THR B CA 1
ATOM 3107 C C . THR B 1 115 ? 25.22273 -12.25212 8.52374 1.000 17.51625 115 THR B C 1
ATOM 3108 O O . THR B 1 115 ? 24.58121 -11.26650 8.16558 1.000 20.64251 115 THR B O 1
ATOM 3112 N N . MET B 1 116 ? 26.54907 -12.29507 8.49701 1.000 21.13846 116 MET B N 1
ATOM 3113 C CA . MET B 1 116 ? 27.31910 -11.12022 8.12987 1.000 18.72311 116 MET B CA 1
ATOM 3114 C C . MET B 1 116 ? 28.67174 -11.58413 7.63403 1.000 23.74939 116 MET B C 1
ATOM 3115 O O . MET B 1 116 ? 29.11275 -12.68864 7.94923 1.000 25.01131 116 MET B O 1
ATOM 3120 N N . HIS B 1 117 ? 29.33484 -10.72286 6.86152 1.000 22.25240 117 HIS B N 1
ATOM 3121 C CA . HIS B 1 117 ? 30.72897 -10.98331 6.52754 1.000 25.73732 117 HIS B CA 1
ATOM 3122 C C . HIS B 1 117 ? 31.59084 -10.78138 7.76843 1.000 25.34197 117 HIS B C 1
ATOM 3123 O O . HIS B 1 117 ? 31.62677 -9.67964 8.32952 1.000 27.24510 117 HIS B O 1
ATOM 3130 N N . ASP B 1 118 ? 32.28980 -11.83449 8.20733 1.000 23.51010 118 ASP B N 1
ATOM 3131 C CA . ASP B 1 118 ? 33.10269 -11.68438 9.41329 1.000 27.95970 118 ASP B CA 1
ATOM 3132 C C . ASP B 1 118 ? 34.17843 -10.63328 9.21723 1.000 27.72937 118 ASP B C 1
ATOM 3133 O O . ASP B 1 118 ? 34.57780 -9.96825 10.17918 1.000 31.95662 118 ASP B O 1
ATOM 3138 N N . GLY B 1 119 ? 34.65339 -10.46264 7.98265 1.000 28.50867 119 GLY B N 1
ATOM 3139 C CA . GLY B 1 119 ? 35.56573 -9.37873 7.67748 1.000 29.38654 119 GLY B CA 1
ATOM 3140 C C . GLY B 1 119 ? 34.92698 -8.00541 7.56396 1.000 35.42311 119 GLY B C 1
ATOM 3141 O O . GLY B 1 119 ? 35.65276 -7.02105 7.40622 1.000 37.20528 119 GLY B O 1
ATOM 3142 N N . GLU B 1 120 ? 33.59399 -7.91823 7.62447 1.000 32.70753 120 GLU B N 1
ATOM 3143 C CA . GLU B 1 120 ? 32.88174 -6.63764 7.63983 1.000 27.81782 120 GLU B CA 1
ATOM 3144 C C . GLU B 1 120 ? 33.17152 -5.80553 6.38542 1.000 37.30281 120 GLU B C 1
ATOM 3145 O O . GLU B 1 120 ? 33.27798 -4.57840 6.44380 1.000 31.30794 120 GLU B O 1
ATOM 3151 N N . GLU B 1 121 ? 33.28435 -6.47943 5.23439 1.000 29.01446 121 GLU B N 1
ATOM 3152 C CA . GLU B 1 121 ? 33.56496 -5.81657 3.96119 1.000 32.61161 121 GLU B CA 1
ATOM 3153 C C . GLU B 1 121 ? 32.58509 -6.19616 2.85172 1.000 34.33186 121 GLU B C 1
ATOM 3154 O O . GLU B 1 121 ? 32.09780 -5.32459 2.11908 1.000 34.57440 121 GLU B O 1
ATOM 3160 N N . ASN B 1 122 ? 32.32098 -7.49153 2.69377 1.000 32.87021 122 ASN B N 1
ATOM 3161 C CA . ASN B 1 122 ? 31.49560 -7.99333 1.60170 1.000 29.50635 122 ASN B CA 1
ATOM 3162 C C . ASN B 1 122 ? 30.01542 -7.96000 1.96568 1.000 28.94213 122 ASN B C 1
ATOM 3163 O O . ASN B 1 122 ? 29.63076 -8.20008 3.11289 1.000 30.17897 122 ASN B O 1
ATOM 3168 N N . ASN B 1 123 ? 29.17843 -7.71816 0.95935 1.000 27.33634 123 ASN B N 1
ATOM 3169 C CA . ASN B 1 123 ? 27.72769 -7.69783 1.15029 1.000 23.30591 123 ASN B CA 1
ATOM 3170 C C . ASN B 1 123 ? 27.16621 -9.11336 1.03679 1.000 27.83466 123 ASN B C 1
ATOM 3171 O O . ASN B 1 123 ? 26.31447 -9.41733 0.20180 1.000 29.48569 123 ASN B O 1
ATOM 3176 N N . SER B 1 124 ? 27.67475 -9.98913 1.90779 1.000 23.55324 124 SER B N 1
ATOM 3177 C CA . SER B 1 124 ? 27.42905 -11.41752 1.79610 1.000 25.23455 124 SER B CA 1
ATOM 3178 C C . SER B 1 124 ? 26.43780 -11.96292 2.81890 1.000 22.98927 124 SER B C 1
ATOM 3179 O O . SER B 1 124 ? 26.12813 -13.16224 2.77394 1.000 23.23782 124 SER B O 1
ATOM 3182 N N . GLY B 1 125 ? 25.93402 -11.12526 3.73027 1.000 22.29615 125 GLY B N 1
ATOM 3183 C CA . GLY B 1 125 ? 25.03969 -11.58944 4.77403 1.000 22.91866 125 GLY B CA 1
ATOM 3184 C C . GLY B 1 125 ? 23.58023 -11.61188 4.35665 1.000 23.87885 125 GLY B C 1
ATOM 3185 O O . GLY B 1 125 ? 23.15786 -10.92582 3.42631 1.000 22.69176 125 GLY B O 1
ATOM 3186 N N . SER B 1 126 ? 22.79178 -12.40606 5.07570 1.000 21.28758 126 SER B N 1
ATOM 3187 C CA . SER B 1 126 ? 21.37112 -12.56532 4.79033 1.000 22.49364 126 SER B CA 1
ATOM 3188 C C . SER B 1 126 ? 20.58429 -12.57579 6.09290 1.000 22.43696 126 SER B C 1
ATOM 3189 O O . SER B 1 126 ? 21.14671 -12.70769 7.18620 1.000 23.17787 126 SER B O 1
ATOM 3192 N N . LEU B 1 127 ? 19.26241 -12.47081 5.96142 1.000 23.98980 127 LEU B N 1
ATOM 3193 C CA . LEU B 1 127 ? 18.33662 -12.68709 7.06960 1.000 19.87077 127 LEU B CA 1
ATOM 3194 C C . LEU B 1 127 ? 17.64156 -14.03046 6.88989 1.000 25.18895 127 LEU B C 1
ATOM 3195 O O . LEU B 1 127 ? 17.18475 -14.35331 5.79524 1.000 21.15724 127 LEU B O 1
ATOM 3200 N N . TYR B 1 128 ? 17.53922 -14.80941 7.96661 1.000 19.56248 128 TYR B N 1
ATOM 3201 C CA . TYR B 1 128 ? 16.93947 -16.13338 7.89847 1.000 18.52440 128 TYR B CA 1
ATOM 3202 C C . TYR B 1 128 ? 15.79375 -16.25775 8.88683 1.000 22.08499 128 TYR B C 1
ATOM 3203 O O . TYR B 1 128 ? 15.78926 -15.63051 9.94889 1.000 20.06684 128 TYR B O 1
ATOM 3212 N N . ARG B 1 129 ? 14.81077 -17.06684 8.51518 1.000 19.42214 129 ARG B N 1
ATOM 3213 C CA . ARG B 1 129 ? 13.70301 -17.41493 9.39555 1.000 20.96574 129 ARG B CA 1
ATOM 3214 C C . ARG B 1 129 ? 13.70789 -18.92761 9.56780 1.000 23.81916 129 ARG B C 1
ATOM 3215 O O . ARG B 1 129 ? 13.60940 -19.66304 8.58167 1.000 23.67352 129 ARG B O 1
ATOM 3223 N N . MET B 1 130 ? 13.85671 -19.38840 10.80421 1.000 22.61142 130 MET B N 1
ATOM 3224 C CA . MET B 1 130 ? 13.85125 -20.81513 11.11416 1.000 24.82873 130 MET B CA 1
ATOM 3225 C C . MET B 1 130 ? 12.56896 -21.10492 11.87289 1.000 27.19200 130 MET B C 1
ATOM 3226 O O . MET B 1 130 ? 12.32015 -20.50746 12.92630 1.000 26.02294 130 MET B O 1
ATOM 3231 N N . ASP B 1 131 ? 11.76095 -22.01509 11.34239 1.000 23.60474 131 ASP B N 1
ATOM 3232 C CA . ASP B 1 131 ? 10.50274 -22.36972 11.99038 1.000 27.91949 131 ASP B CA 1
ATOM 3233 C C . ASP B 1 131 ? 10.15149 -23.81499 11.64986 1.000 25.80620 131 ASP B C 1
ATOM 3234 O O . ASP B 1 131 ? 11.01750 -24.60386 11.25812 1.000 29.35822 131 ASP B O 1
ATOM 3239 N N . LEU B 1 132 ? 8.87799 -24.16653 11.82636 1.000 26.28244 132 LEU B N 1
ATOM 3240 C CA . LEU B 1 132 ? 8.45101 -25.55110 11.65048 1.000 27.31020 132 LEU B CA 1
ATOM 3241 C C . LEU B 1 132 ? 8.39835 -25.96657 10.18834 1.000 28.13965 132 LEU B C 1
ATOM 3242 O O . LEU B 1 132 ? 8.22061 -27.15635 9.90771 1.000 30.33622 132 LEU B O 1
ATOM 3247 N N . THR B 1 133 ? 8.51060 -25.02741 9.25851 1.000 30.09504 133 THR B N 1
ATOM 3248 C CA . THR B 1 133 ? 8.64964 -25.37567 7.85095 1.000 31.60547 133 THR B CA 1
ATOM 3249 C C . THR B 1 133 ? 10.10298 -25.47401 7.42167 1.000 34.94717 133 THR B C 1
ATOM 3250 O O . THR B 1 133 ? 10.36931 -25.76601 6.25056 1.000 34.34120 133 THR B O 1
ATOM 3254 N N . GLY B 1 134 ? 11.04616 -25.22417 8.32631 1.000 30.92856 134 GLY B N 1
ATOM 3255 C CA . GLY B 1 134 ? 12.44036 -25.28756 7.95389 1.000 29.18564 134 GLY B CA 1
ATOM 3256 C C . GLY B 1 134 ? 13.08545 -23.92495 8.04418 1.000 32.88409 134 GLY B C 1
ATOM 3257 O O . GLY B 1 134 ? 12.62892 -23.06703 8.80439 1.000 25.84348 134 GLY B O 1
ATOM 3258 N N . VAL B 1 135 ? 14.15105 -23.71877 7.27712 1.000 29.67087 135 VAL B N 1
ATOM 3259 C CA . VAL B 1 135 ? 14.89942 -22.46864 7.26325 1.000 24.29647 135 VAL B CA 1
ATOM 3260 C C . VAL B 1 135 ? 14.67323 -21.78700 5.92572 1.000 28.13928 135 VAL B C 1
ATOM 3261 O O . VAL B 1 135 ? 14.80083 -22.41980 4.86833 1.000 29.70940 135 VAL B O 1
ATOM 3265 N N . ALA B 1 136 ? 14.30783 -20.50424 5.97242 1.000 24.15743 136 ALA B N 1
ATOM 3266 C CA . ALA B 1 136 ? 14.06440 -19.69894 4.78022 1.000 21.93904 136 ALA B CA 1
ATOM 3267 C C . ALA B 1 136 ? 14.99699 -18.49752 4.74832 1.000 23.06756 136 ALA B C 1
ATOM 3268 O O . ALA B 1 136 ? 15.17942 -17.81837 5.76120 1.000 23.02026 136 ALA B O 1
ATOM 3270 N N . ARG B 1 137 ? 15.57607 -18.22452 3.57900 1.000 23.20316 137 ARG B N 1
ATOM 3271 C CA . ARG B 1 137 ? 16.36148 -17.01336 3.38129 1.000 20.38583 137 ARG B CA 1
ATOM 3272 C C . ARG B 1 137 ? 15.39740 -15.87348 3.06721 1.000 26.78306 137 ARG B C 1
ATOM 3273 O O . ARG B 1 137 ? 14.63451 -15.94480 2.09519 1.000 24.56927 137 ARG B O 1
ATOM 3281 N N . MET B 1 138 ? 15.41616 -14.83430 3.90151 1.000 22.62324 138 MET B N 1
ATOM 3282 C CA . MET B 1 138 ? 14.36935 -13.82249 3.91281 1.000 24.51153 138 MET B CA 1
ATOM 3283 C C . MET B 1 138 ? 14.78494 -12.48920 3.30959 1.000 28.98798 138 MET B C 1
ATOM 3284 O O . MET B 1 138 ? 13.92608 -11.74290 2.84466 1.000 36.20511 138 MET B O 1
ATOM 3289 N N . ASP B 1 139 ? 16.07339 -12.16693 3.34119 1.000 28.06365 139 ASP B N 1
ATOM 3290 C CA . ASP B 1 139 ? 16.63285 -10.96279 2.74726 1.000 25.31986 139 ASP B CA 1
ATOM 3291 C C . ASP B 1 139 ? 18.10449 -11.25992 2.51437 1.000 28.10118 139 ASP B C 1
ATOM 3292 O O . ASP B 1 139 ? 18.67125 -12.14181 3.16071 1.000 30.75846 139 ASP B O 1
ATOM 3297 N N . ARG B 1 140 ? 18.73679 -10.52383 1.60145 1.000 27.28675 140 ARG B N 1
ATOM 3298 C CA . ARG B 1 140 ? 20.07577 -10.94382 1.20904 1.000 25.19457 140 ARG B CA 1
ATOM 3299 C C . ARG B 1 140 ? 20.95696 -9.74368 0.87936 1.000 26.80448 140 ARG B C 1
ATOM 3300 O O . ARG B 1 140 ? 20.48632 -8.61327 0.73165 1.000 25.14285 140 ARG B O 1
ATOM 3308 N N . ASP B 1 141 ? 22.26466 -10.02045 0.78002 1.000 23.13938 141 ASP B N 1
ATOM 3309 C CA . ASP B 1 141 ? 23.26934 -9.07314 0.26947 1.000 24.83416 141 ASP B CA 1
ATOM 3310 C C . ASP B 1 141 ? 23.48439 -7.88238 1.21104 1.000 28.80795 141 ASP B C 1
ATOM 3311 O O . ASP B 1 141 ? 23.56758 -6.72898 0.78518 1.000 26.98142 141 ASP B O 1
ATOM 3316 N N . ILE B 1 142 ? 23.61666 -8.17592 2.50146 1.000 23.62712 142 ILE B N 1
ATOM 3317 C CA . ILE B 1 142 ? 23.86322 -7.16620 3.52131 1.000 22.74866 142 ILE B CA 1
ATOM 3318 C C . ILE B 1 142 ? 25.19298 -7.48380 4.18843 1.000 24.64282 142 ILE B C 1
ATOM 3319 O O . ILE B 1 142 ? 25.44471 -8.63193 4.57471 1.000 27.00830 142 ILE B O 1
ATOM 3324 N N . CYS B 1 143 ? 26.03983 -6.47292 4.33953 1.000 23.43124 143 CYS B N 1
ATOM 3325 C CA . CYS B 1 143 ? 27.34241 -6.72171 4.94310 1.000 23.78457 143 CYS B CA 1
ATOM 3326 C C . CYS B 1 143 ? 27.20260 -7.10013 6.41904 1.000 22.69640 143 CYS B C 1
ATOM 3327 O O . CYS B 1 143 ? 27.69882 -8.14723 6.85182 1.000 19.38928 143 CYS B O 1
ATOM 3330 N N . ILE B 1 144 ? 26.52757 -6.26516 7.20529 1.000 21.63463 144 ILE B N 1
ATOM 3331 C CA . ILE B 1 144 ? 26.32355 -6.51041 8.63501 1.000 22.42657 144 ILE B CA 1
ATOM 3332 C C . ILE B 1 144 ? 24.83407 -6.38873 8.92491 1.000 21.54616 144 ILE B C 1
ATOM 3333 O O . ILE B 1 144 ? 24.27981 -5.28493 8.87303 1.000 23.51612 144 ILE B O 1
ATOM 3338 N N . THR B 1 145 ? 24.17768 -7.52293 9.16976 1.000 23.41065 145 THR B N 1
ATOM 3339 C CA . THR B 1 145 ? 22.79624 -7.54445 9.62341 1.000 20.26362 145 THR B CA 1
ATOM 3340 C C . THR B 1 145 ? 22.74740 -7.30653 11.12705 1.000 19.29330 145 THR B C 1
ATOM 3341 O O . THR B 1 145 ? 23.73481 -7.50450 11.83654 1.000 19.17156 145 THR B O 1
ATOM 3345 N N . ASN B 1 146 ? 21.58121 -6.89228 11.61624 1.000 17.58607 146 ASN B N 1
ATOM 3346 C CA . ASN B 1 146 ? 21.49285 -6.60447 13.04534 1.000 15.94721 146 ASN B CA 1
ATOM 3347 C C . ASN B 1 146 ? 20.04267 -6.43515 13.46305 1.000 22.19553 146 ASN B C 1
ATOM 3348 O O . ASN B 1 146 ? 19.17261 -6.09822 12.65387 1.000 18.58225 146 ASN B O 1
ATOM 3353 N N . GLY B 1 147 ? 19.80286 -6.68899 14.74916 1.000 21.93865 147 GLY B N 1
ATOM 3354 C CA . GLY B 1 147 ? 18.62361 -6.22442 15.43450 1.000 19.04033 147 GLY B CA 1
ATOM 3355 C C . GLY B 1 147 ? 17.28820 -6.63233 14.84913 1.000 16.85523 147 GLY B C 1
ATOM 3356 O O . GLY B 1 147 ? 16.37069 -5.81531 14.77283 1.000 20.90686 147 GLY B O 1
ATOM 3357 N N . PRO B 1 148 ? 17.12090 -7.89288 14.45255 1.000 19.19209 148 PRO B N 1
ATOM 3358 C CA . PRO B 1 148 ? 15.77426 -8.34149 14.09575 1.000 18.44694 148 PRO B CA 1
ATOM 3359 C C . PRO B 1 148 ? 14.87462 -8.28604 15.32505 1.000 18.80449 148 PRO B C 1
ATOM 3360 O O . PRO B 1 148 ? 15.27804 -8.66961 16.42822 1.000 18.03798 148 PRO B O 1
ATOM 3364 N N . CYS B 1 149 ? 13.66416 -7.76087 15.14519 1.000 18.31254 149 CYS B N 1
ATOM 3365 C CA . CYS B 1 149 ? 12.71274 -7.71772 16.25194 1.000 17.74761 149 CYS B CA 1
ATOM 3366 C C . CYS B 1 149 ? 11.31561 -7.49999 15.69518 1.000 18.63929 149 CYS B C 1
ATOM 3367 O O . CYS B 1 149 ? 11.13895 -7.09545 14.54329 1.000 21.66791 149 CYS B O 1
ATOM 3370 N N . VAL B 1 150 ? 10.32462 -7.78149 16.53442 1.000 18.12205 150 VAL B N 1
ATOM 3371 C CA A VAL B 1 150 ? 8.92545 -7.75117 16.13232 0.412 20.90439 150 VAL B CA 1
ATOM 3372 C CA B VAL B 1 150 ? 8.92290 -7.76803 16.14228 0.588 20.90738 150 VAL B CA 1
ATOM 3373 C C . VAL B 1 150 ? 8.14932 -6.89567 17.11649 1.000 22.94767 150 VAL B C 1
ATOM 3374 O O . VAL B 1 150 ? 8.48522 -6.81473 18.30227 1.000 24.01000 150 VAL B O 1
ATOM 3381 N N . SER B 1 151 ? 7.10328 -6.25194 16.61210 1.000 19.89688 151 SER B N 1
ATOM 3382 C CA . SER B 1 151 ? 6.25664 -5.41890 17.44711 1.000 19.98369 151 SER B CA 1
ATOM 3383 C C . SER B 1 151 ? 5.34645 -6.27987 18.31786 1.000 21.25309 151 SER B C 1
ATOM 3384 O O . SER B 1 151 ? 5.07096 -7.43769 17.99161 1.000 23.06430 151 SER B O 1
ATOM 3387 N N . PRO B 1 152 ? 4.85090 -5.72205 19.42435 1.000 20.12789 152 PRO B N 1
ATOM 3388 C CA . PRO B 1 152 ? 3.96239 -6.49262 20.31333 1.000 22.11716 152 PRO B CA 1
ATOM 3389 C C . PRO B 1 152 ? 2.72828 -7.05704 19.63519 1.000 22.43685 152 PRO B C 1
ATOM 3390 O O . PRO B 1 152 ? 2.24783 -8.11448 20.05739 1.000 23.65727 152 PRO B O 1
ATOM 3394 N N . ASP B 1 153 ? 2.16802 -6.37699 18.63457 1.000 23.61375 153 ASP B N 1
ATOM 3395 C CA . ASP B 1 153 ? 1.01194 -6.93184 17.94050 1.000 25.99914 153 ASP B CA 1
ATOM 3396 C C . ASP B 1 153 ? 1.40310 -7.98014 16.90184 1.000 25.51736 153 ASP B C 1
ATOM 3397 O O . ASP B 1 153 ? 0.51744 -8.57933 16.27598 1.000 27.77742 153 ASP B O 1
ATOM 3402 N N . GLY B 1 154 ? 2.70039 -8.21735 16.71835 1.000 23.23346 154 GLY B N 1
ATOM 3403 C CA . GLY B 1 154 ? 3.19168 -9.24366 15.82499 1.000 21.99264 154 GLY B CA 1
ATOM 3404 C C . GLY B 1 154 ? 3.09693 -8.90127 14.35817 1.000 24.69848 154 GLY B C 1
ATOM 3405 O O . GLY B 1 154 ? 3.32267 -9.78056 13.51760 1.000 27.56258 154 GLY B O 1
ATOM 3406 N N . LYS B 1 155 ? 2.76048 -7.65739 14.02214 1.000 22.69121 155 LYS B N 1
ATOM 3407 C CA . LYS B 1 155 ? 2.48096 -7.28330 12.64512 1.000 26.12188 155 LYS B CA 1
ATOM 3408 C C . LYS B 1 155 ? 3.59448 -6.48581 11.99046 1.000 22.57453 155 LYS B C 1
ATOM 3409 O O . LYS B 1 155 ? 3.53981 -6.26502 10.77841 1.000 24.78385 155 LYS B O 1
ATOM 3415 N N . THR B 1 156 ? 4.58825 -6.03066 12.74290 1.000 19.15137 156 THR B N 1
ATOM 3416 C CA . THR B 1 156 ? 5.68361 -5.27702 12.14993 1.000 20.76718 156 THR B CA 1
ATOM 3417 C C . THR B 1 156 ? 7.00564 -5.92158 12.53989 1.000 21.98298 156 THR B C 1
ATOM 3418 O O . THR B 1 156 ? 7.22435 -6.26690 13.70760 1.000 23.23861 156 THR B O 1
ATOM 3422 N N . PHE B 1 157 ? 7.88046 -6.07665 11.55716 1.000 21.78804 157 PHE B N 1
ATOM 3423 C CA . PHE B 1 157 ? 9.19409 -6.65959 11.75480 1.000 18.22440 157 PHE B CA 1
ATOM 3424 C C . PHE B 1 157 ? 10.21791 -5.60162 11.39884 1.000 21.69040 157 PHE B C 1
ATOM 3425 O O . PHE B 1 157 ? 10.07818 -4.90722 10.38329 1.000 23.44634 157 PHE B O 1
ATOM 3433 N N . TYR B 1 158 ? 11.23484 -5.46838 12.23322 1.000 18.24046 158 TYR B N 1
ATOM 3434 C CA . TYR B 1 158 ? 12.28925 -4.49453 12.01344 1.000 18.54358 158 TYR B CA 1
ATOM 3435 C C . TYR B 1 158 ? 13.60297 -5.22305 11.79839 1.000 19.35380 158 TYR B C 1
ATOM 3436 O O . TYR B 1 158 ? 13.85286 -6.27209 12.40510 1.000 19.82396 158 TYR B O 1
ATOM 3445 N N . HIS B 1 159 ? 14.44073 -4.66316 10.93289 1.000 16.13360 159 HIS B N 1
ATOM 3446 C CA . HIS B 1 159 ? 15.74458 -5.24686 10.66910 1.000 17.89288 159 HIS B CA 1
ATOM 3447 C C . HIS B 1 159 ? 16.70923 -4.13899 10.27620 1.000 17.48181 159 HIS B C 1
ATOM 3448 O O . HIS B 1 159 ? 16.31448 -3.15205 9.65298 1.000 20.76105 159 HIS B O 1
ATOM 3455 N N . THR B 1 160 ? 17.97657 -4.30777 10.64160 1.000 17.69855 160 THR B N 1
ATOM 3456 C CA . THR B 1 160 ? 18.96807 -3.25035 10.48573 1.000 19.35685 160 THR B CA 1
ATOM 3457 C C . THR B 1 160 ? 20.09889 -3.67297 9.56172 1.000 20.85421 160 THR B C 1
ATOM 3458 O O . THR B 1 160 ? 20.57234 -4.80694 9.62193 1.000 19.04368 160 THR B O 1
ATOM 3462 N N . ASP B 1 161 ? 20.50386 -2.75062 8.68759 1.000 20.18972 161 ASP B N 1
ATOM 3463 C CA . ASP B 1 161 ? 21.74022 -2.84504 7.91773 1.000 20.13401 161 ASP B CA 1
ATOM 3464 C C . ASP B 1 161 ? 22.71634 -1.86739 8.56062 1.000 23.45123 161 ASP B C 1
ATOM 3465 O O . ASP B 1 161 ? 22.58599 -0.65212 8.40236 1.000 23.24644 161 ASP B O 1
ATOM 3470 N N . THR B 1 162 ? 23.68830 -2.39780 9.30816 1.000 22.19062 162 THR B N 1
ATOM 3471 C CA . THR B 1 162 ? 24.46652 -1.55162 10.21083 1.000 21.13381 162 THR B CA 1
ATOM 3472 C C . THR B 1 162 ? 25.33791 -0.55609 9.45218 1.000 22.92476 162 THR B C 1
ATOM 3473 O O . THR B 1 162 ? 25.42093 0.61551 9.83309 1.000 23.16042 162 THR B O 1
ATOM 3477 N N . LEU B 1 163 ? 26.04466 -1.01330 8.41450 1.000 23.07272 163 LEU B N 1
ATOM 3478 C CA . LEU B 1 163 ? 26.99479 -0.12811 7.75086 1.000 28.27794 163 LEU B CA 1
ATOM 3479 C C . LEU B 1 163 ? 26.29495 0.88996 6.86266 1.000 28.39563 163 LEU B C 1
ATOM 3480 O O . LEU B 1 163 ? 26.80968 2.00039 6.68814 1.000 29.39499 163 LEU B O 1
ATOM 3485 N N . GLU B 1 164 ? 25.11345 0.55991 6.33062 1.000 22.01186 164 GLU B N 1
ATOM 3486 C CA . GLU B 1 164 ? 24.30347 1.57187 5.66574 1.000 25.11567 164 GLU B CA 1
ATOM 3487 C C . GLU B 1 164 ? 23.53574 2.43614 6.65710 1.000 25.28784 164 GLU B C 1
ATOM 3488 O O . GLU B 1 164 ? 22.89769 3.41767 6.24319 1.000 23.07584 164 GLU B O 1
ATOM 3494 N N . LYS B 1 165 ? 23.60751 2.10792 7.95045 1.000 20.49647 165 LYS B N 1
ATOM 3495 C CA . LYS B 1 165 ? 22.95231 2.86981 9.01322 1.000 22.17693 165 LYS B CA 1
ATOM 3496 C C . LYS B 1 165 ? 21.44250 2.97030 8.80567 1.000 20.65757 165 LYS B C 1
ATOM 3497 O O . LYS B 1 165 ? 20.82984 4.01007 9.06187 1.000 25.22339 165 LYS B O 1
ATOM 3503 N N . THR B 1 166 ? 20.82118 1.87050 8.39450 1.000 21.82274 166 THR B N 1
ATOM 3504 C CA . THR B 1 166 ? 19.40742 1.88070 8.04686 1.000 21.78866 166 THR B CA 1
ATOM 3505 C C . THR B 1 166 ? 18.67238 0.81424 8.84097 1.000 23.06329 166 THR B C 1
ATOM 3506 O O . THR B 1 166 ? 19.05786 -0.35980 8.81255 1.000 22.74173 166 THR B O 1
ATOM 3510 N N . ILE B 1 167 ? 17.60099 1.21996 9.51600 1.000 22.10227 167 ILE B N 1
ATOM 3511 C CA . ILE B 1 167 ? 16.64021 0.29046 10.09936 1.000 19.23585 167 ILE B CA 1
ATOM 3512 C C . ILE B 1 167 ? 15.42939 0.23568 9.18053 1.000 20.83807 167 ILE B C 1
ATOM 3513 O O . ILE B 1 167 ? 14.82039 1.27242 8.88468 1.000 21.75997 167 ILE B O 1
ATOM 3518 N N . TYR B 1 168 ? 15.07331 -0.96353 8.72992 1.000 20.84625 168 TYR B N 1
ATOM 3519 C CA . TYR B 1 168 ? 13.88890 -1.17075 7.91227 1.000 18.34560 168 TYR B CA 1
ATOM 3520 C C . TYR B 1 168 ? 12.75186 -1.71433 8.75857 1.000 22.77628 168 TYR B C 1
ATOM 3521 O O . TYR B 1 168 ? 12.96814 -2.35405 9.78866 1.000 22.92344 168 TYR B O 1
ATOM 3530 N N . ALA B 1 169 ? 11.53791 -1.42254 8.32314 1.000 19.41627 169 ALA B N 1
ATOM 3531 C CA . ALA B 1 169 ? 10.33157 -2.03185 8.84869 1.000 20.99465 169 ALA B CA 1
ATOM 3532 C C . ALA B 1 169 ? 9.66686 -2.81443 7.72633 1.000 23.47886 169 ALA B C 1
ATOM 3533 O O . ALA B 1 169 ? 9.75614 -2.43674 6.54767 1.000 21.40445 169 ALA B O 1
ATOM 3535 N N . PHE B 1 170 ? 9.02449 -3.92205 8.09022 1.000 19.47661 170 PHE B N 1
ATOM 3536 C CA . PHE B 1 170 ? 8.28137 -4.75565 7.14540 1.000 19.56364 170 PHE B CA 1
ATOM 3537 C C . PHE B 1 170 ? 6.92441 -5.08305 7.74803 1.000 24.63385 170 PHE B C 1
ATOM 3538 O O . PHE B 1 170 ? 6.77165 -5.13824 8.97203 1.000 23.81378 170 PHE B O 1
ATOM 3546 N N . ASP B 1 171 ? 5.96007 -5.36955 6.88272 1.000 25.62150 171 ASP B N 1
ATOM 3547 C CA . ASP B 1 171 ? 4.74541 -6.04252 7.31534 1.000 26.37028 171 ASP B CA 1
ATOM 3548 C C . ASP B 1 171 ? 5.04276 -7.52143 7.52995 1.000 24.72259 171 ASP B C 1
ATOM 3549 O O . ASP B 1 171 ? 5.63557 -8.17760 6.66649 1.000 22.76031 171 ASP B O 1
ATOM 3554 N N . LEU B 1 172 ? 4.64029 -8.04903 8.68135 1.000 19.56011 172 LEU B N 1
ATOM 3555 C CA . LEU B 1 172 ? 4.83276 -9.46133 8.99005 1.000 19.63280 172 LEU B CA 1
ATOM 3556 C C . LEU B 1 172 ? 3.47520 -10.15192 8.99725 1.000 26.23089 172 LEU B C 1
ATOM 3557 O O . LEU B 1 172 ? 2.62527 -9.84644 9.84266 1.000 27.00700 172 LEU B O 1
ATOM 3562 N N . ALA B 1 173 ? 3.28886 -11.09688 8.07528 1.000 27.51553 173 ALA B N 1
ATOM 3563 C CA . ALA B 1 173 ? 2.04071 -11.83304 7.95987 1.000 27.60255 173 ALA B CA 1
ATOM 3564 C C . ALA B 1 173 ? 1.97734 -12.96215 8.98042 1.000 28.30376 173 ALA B C 1
ATOM 3565 O O . ALA B 1 173 ? 2.98646 -13.38658 9.54873 1.000 26.55622 173 ALA B O 1
ATOM 3567 N N . GLU B 1 174 ? 0.75815 -13.44438 9.21985 1.000 28.09858 174 GLU B N 1
ATOM 3568 C CA . GLU B 1 174 ? 0.59113 -14.54609 10.15942 1.000 31.39526 174 GLU B CA 1
ATOM 3569 C C . GLU B 1 174 ? 1.37522 -15.77218 9.71608 1.000 34.37781 174 GLU B C 1
ATOM 3570 O O . GLU B 1 174 ? 1.88476 -16.52033 10.55909 1.000 36.35851 174 GLU B O 1
ATOM 3576 N N . ASP B 1 175 ? 1.50672 -15.98544 8.40496 1.000 30.71224 175 ASP B N 1
ATOM 3577 C CA . ASP B 1 175 ? 2.26125 -17.12987 7.90805 1.000 33.27801 175 ASP B CA 1
ATOM 3578 C C . ASP B 1 175 ? 3.76453 -16.88970 7.91341 1.000 33.75935 175 ASP B C 1
ATOM 3579 O O . ASP B 1 175 ? 4.51850 -17.77553 7.49138 1.000 29.43024 175 ASP B O 1
ATOM 3584 N N . GLY B 1 176 ? 4.21552 -15.72731 8.38785 1.000 27.58876 176 GLY B N 1
ATOM 3585 C CA . GLY B 1 176 ? 5.62930 -15.45584 8.53980 1.000 29.88275 176 GLY B CA 1
ATOM 3586 C C . GLY B 1 176 ? 6.29035 -14.76868 7.36221 1.000 29.22860 176 GLY B C 1
ATOM 3587 O O . GLY B 1 176 ? 7.50820 -14.56111 7.39467 1.000 27.02415 176 GLY B O 1
ATOM 3588 N N . LEU B 1 177 ? 5.53756 -14.39336 6.33417 1.000 30.01859 177 LEU B N 1
ATOM 3589 C CA . LEU B 1 177 ? 6.14333 -13.72817 5.18950 1.000 23.90414 177 LEU B CA 1
ATOM 3590 C C . LEU B 1 177 ? 6.31076 -12.23971 5.45921 1.000 24.89965 177 LEU B C 1
ATOM 3591 O O . LEU B 1 177 ? 5.50136 -11.60857 6.14745 1.000 24.79953 177 LEU B O 1
ATOM 3596 N N . LEU B 1 178 ? 7.37218 -11.68166 4.89865 1.000 19.98287 178 LEU B N 1
ATOM 3597 C CA . LEU B 1 178 ? 7.64975 -10.26026 5.01045 1.000 24.09618 178 LEU B CA 1
ATOM 3598 C C . LEU B 1 178 ? 7.23484 -9.56814 3.72413 1.000 24.71799 178 LEU B C 1
ATOM 3599 O O . LEU B 1 178 ? 7.35758 -10.13526 2.63579 1.000 23.25064 178 LEU B O 1
ATOM 3604 N N . SER B 1 179 ? 6.72686 -8.34709 3.85138 1.000 24.83036 179 SER B N 1
ATOM 3605 C CA . SER B 1 179 ? 6.35990 -7.56674 2.67818 1.000 26.16907 179 SER B CA 1
ATOM 3606 C C . SER B 1 179 ? 6.43827 -6.09315 3.03768 1.000 29.78517 179 SER B C 1
ATOM 3607 O O . SER B 1 179 ? 6.70707 -5.72878 4.18631 1.000 24.21462 179 SER B O 1
ATOM 3610 N N . ASN B 1 180 ? 6.22153 -5.24308 2.03118 1.000 27.80030 180 ASN B N 1
ATOM 3611 C CA A ASN B 1 180 ? 6.09152 -3.79933 2.22936 0.529 27.52141 180 ASN B CA 1
ATOM 3612 C CA B ASN B 1 180 ? 6.08457 -3.80286 2.24436 0.471 27.52164 180 ASN B CA 1
ATOM 3613 C C . ASN B 1 180 ? 7.31110 -3.21332 2.93736 1.000 26.59103 180 ASN B C 1
ATOM 3614 O O . ASN B 1 180 ? 7.19448 -2.36592 3.82279 1.000 26.19197 180 ASN B O 1
ATOM 3623 N N . LYS B 1 181 ? 8.49612 -3.65741 2.53070 1.000 24.64160 181 LYS B N 1
ATOM 3624 C CA . LYS B 1 181 ? 9.72031 -3.13262 3.11785 1.000 21.17271 181 LYS B CA 1
ATOM 3625 C C . LYS B 1 181 ? 9.80289 -1.62284 2.92904 1.000 27.29508 181 LYS B C 1
ATOM 3626 O O . LYS B 1 181 ? 9.49511 -1.09714 1.85788 1.000 28.58343 181 LYS B O 1
ATOM 3632 N N . ARG B 1 182 ? 10.19825 -0.91749 3.98533 1.000 21.07355 182 ARG B N 1
ATOM 3633 C CA . ARG B 1 182 ? 10.39572 0.52329 3.90281 1.000 22.63732 182 ARG B CA 1
ATOM 3634 C C . ARG B 1 182 ? 11.45409 0.94196 4.90784 1.000 25.46003 182 ARG B C 1
ATOM 3635 O O . ARG B 1 182 ? 11.73728 0.22804 5.87221 1.000 21.67324 182 ARG B O 1
ATOM 3643 N N . VAL B 1 183 ? 12.06140 2.10101 4.65392 1.000 22.49248 183 VAL B N 1
ATOM 3644 C CA . VAL B 1 183 ? 12.97152 2.68402 5.63298 1.000 26.30648 183 VAL B CA 1
ATOM 3645 C C . VAL B 1 183 ? 12.18587 3.11790 6.86137 1.000 25.84758 183 VAL B C 1
ATOM 3646 O O . VAL B 1 183 ? 11.21685 3.88232 6.75641 1.000 25.80206 183 VAL B O 1
ATOM 3650 N N . PHE B 1 184 ? 12.62907 2.66797 8.04053 1.000 20.81496 184 PHE B N 1
ATOM 3651 C CA . PHE B 1 184 ? 12.06437 3.10460 9.31171 1.000 25.20686 184 PHE B CA 1
ATOM 3652 C C . PHE B 1 184 ? 12.85898 4.25613 9.91307 1.000 18.72245 184 PHE B C 1
ATOM 3653 O O . PHE B 1 184 ? 12.29188 5.29783 10.23915 1.000 23.80948 184 PHE B O 1
ATOM 3661 N N . VAL B 1 185 ? 14.17225 4.08615 10.04288 1.000 21.28202 185 VAL B N 1
ATOM 3662 C CA . VAL B 1 185 ? 15.07508 5.11279 10.54806 1.000 23.36239 185 VAL B CA 1
ATOM 3663 C C . VAL B 1 185 ? 16.35835 5.05822 9.73813 1.000 25.51165 185 VAL B C 1
ATOM 3664 O O . VAL B 1 185 ? 16.87434 3.97294 9.44666 1.000 21.88748 185 VAL B O 1
ATOM 3668 N N . GLN B 1 186 ? 16.83898 6.22484 9.31533 1.000 25.71367 186 GLN B N 1
ATOM 3669 C CA . GLN B 1 186 ? 18.13787 6.34327 8.66993 1.000 29.14460 186 GLN B CA 1
ATOM 3670 C C . GLN B 1 186 ? 19.02481 7.27761 9.47831 1.000 29.72208 186 GLN B C 1
ATOM 3671 O O . GLN B 1 186 ? 18.64409 8.42121 9.73045 1.000 28.20041 186 GLN B O 1
ATOM 3677 N N . PHE B 1 187 ? 20.21080 6.79854 9.85520 1.000 24.14789 187 PHE B N 1
ATOM 3678 C CA . PHE B 1 187 ? 21.15646 7.57173 10.64650 1.000 27.44851 187 PHE B CA 1
ATOM 3679 C C . PHE B 1 187 ? 22.07299 8.35337 9.71516 1.000 36.31127 187 PHE B C 1
ATOM 3680 O O . PHE B 1 187 ? 22.49195 7.84606 8.66796 1.000 32.95024 187 PHE B O 1
ATOM 3688 N N . ALA B 1 188 ? 22.35698 9.60064 10.08303 1.000 27.82973 188 ALA B N 1
ATOM 3689 C CA . ALA B 1 188 ? 23.26784 10.41822 9.29079 1.000 32.98721 188 ALA B CA 1
ATOM 3690 C C . ALA B 1 188 ? 24.55263 9.66489 8.97408 1.000 35.63847 188 ALA B C 1
ATOM 3691 O O . ALA B 1 188 ? 25.12701 8.99418 9.83418 1.000 34.72414 188 ALA B O 1
ATOM 3693 N N . LEU B 1 189 ? 25.01456 9.79998 7.73151 1.000 39.32891 189 LEU B N 1
ATOM 3694 C CA . LEU B 1 189 ? 26.30119 9.25557 7.32318 1.000 35.07018 189 LEU B CA 1
ATOM 3695 C C . LEU B 1 189 ? 27.32489 10.37431 7.46419 1.000 43.55846 189 LEU B C 1
ATOM 3696 O O . LEU B 1 189 ? 27.02422 11.54479 7.20399 1.000 48.10291 189 LEU B O 1
ATOM 3701 N N . GLY B 1 190 ? 28.52109 10.01816 7.90917 1.000 41.59272 190 GLY B N 1
ATOM 3702 C CA . GLY B 1 190 ? 29.53928 11.01214 8.17977 1.000 47.00818 190 GLY B CA 1
ATOM 3703 C C . GLY B 1 190 ? 30.31358 10.64913 9.42794 1.000 50.29895 190 GLY B C 1
ATOM 3704 O O . GLY B 1 190 ? 31.50323 10.32655 9.35790 1.000 61.18652 190 GLY B O 1
ATOM 3705 N N . ASP B 1 191 ? 29.65392 10.72590 10.57947 1.000 46.25417 191 ASP B N 1
ATOM 3706 C CA . ASP B 1 191 ? 30.27731 10.36085 11.84462 1.000 44.92057 191 ASP B CA 1
ATOM 3707 C C . ASP B 1 191 ? 30.56233 8.85603 11.86041 1.000 49.29451 191 ASP B C 1
ATOM 3708 O O . ASP B 1 191 ? 30.44637 8.14822 10.85236 1.000 43.90126 191 ASP B O 1
ATOM 3713 N N . ASP B 1 192 ? 30.93551 8.35353 13.03367 1.000 46.96348 192 ASP B N 1
ATOM 3714 C CA . ASP B 1 192 ? 31.27965 6.95123 13.22399 1.000 35.72384 192 ASP B CA 1
ATOM 3715 C C . ASP B 1 192 ? 30.29046 6.26987 14.16544 1.000 31.89129 192 ASP B C 1
ATOM 3716 O O . ASP B 1 192 ? 30.65843 5.37795 14.93580 1.000 28.15940 192 ASP B O 1
ATOM 3721 N N . VAL B 1 193 ? 29.03441 6.70403 14.12825 1.000 28.47686 193 VAL B N 1
ATOM 3722 C CA . VAL B 1 193 ? 27.96896 6.12855 14.93948 1.000 26.16719 193 VAL B CA 1
ATOM 3723 C C . VAL B 1 193 ? 27.14160 5.22061 14.04531 1.000 28.46317 193 VAL B C 1
ATOM 3724 O O . VAL B 1 193 ? 26.72468 5.62508 12.95233 1.000 26.03160 193 VAL B O 1
ATOM 3728 N N . TYR B 1 194 ? 26.96188 3.97415 14.47858 1.000 24.93795 194 TYR B N 1
ATOM 3729 C CA . TYR B 1 194 ? 26.25461 2.95958 13.72152 1.000 23.33282 194 TYR B CA 1
ATOM 3730 C C . TYR B 1 194 ? 25.19023 2.30989 14.59295 1.000 22.48146 194 TYR B C 1
ATOM 3731 O O . TYR B 1 194 ? 25.42581 2.06357 15.78722 1.000 20.58771 194 TYR B O 1
ATOM 3740 N N . PRO B 1 195 ? 24.02568 1.99083 14.02894 1.000 21.80361 195 PRO B N 1
ATOM 3741 C CA . PRO B 1 195 ? 23.03199 1.24226 14.79944 1.000 18.43094 195 PRO B CA 1
ATOM 3742 C C . PRO B 1 195 ? 23.47103 -0.20953 14.90849 1.000 21.59766 195 PRO B C 1
ATOM 3743 O O . PRO B 1 195 ? 23.77584 -0.85326 13.90430 1.000 21.90997 195 PRO B O 1
ATOM 3747 N N . ASP B 1 196 ? 23.53191 -0.71429 16.13676 1.000 20.67470 196 ASP B N 1
ATOM 3748 C CA . ASP B 1 196 ? 23.84504 -2.12682 16.32752 1.000 19.72328 196 ASP B CA 1
ATOM 3749 C C . ASP B 1 196 ? 22.55067 -2.89596 16.53899 1.000 21.82111 196 ASP B C 1
ATOM 3750 O O . ASP B 1 196 ? 21.72432 -2.95790 15.62419 1.000 22.37217 196 ASP B O 1
ATOM 3755 N N . GLY B 1 197 ? 22.35195 -3.48232 17.72743 1.000 19.26953 197 GLY B N 1
ATOM 3756 C CA . GLY B 1 197 ? 21.16365 -4.28172 17.98131 1.000 18.45614 197 GLY B CA 1
ATOM 3757 C C . GLY B 1 197 ? 19.97745 -3.47660 18.49149 1.000 17.08942 197 GLY B C 1
ATOM 3758 O O . GLY B 1 197 ? 20.13123 -2.41301 19.09051 1.000 22.31127 197 GLY B O 1
ATOM 3759 N N . SER B 1 198 ? 18.77475 -4.00069 18.24132 1.000 18.99055 198 SER B N 1
ATOM 3760 C CA . SER B 1 198 ? 17.54044 -3.32243 18.61902 1.000 22.94250 198 SER B CA 1
ATOM 3761 C C . SER B 1 198 ? 16.56243 -4.32072 19.21389 1.000 23.30108 198 SER B C 1
ATOM 3762 O O . SER B 1 198 ? 16.58981 -5.51546 18.89635 1.000 22.04692 198 SER B O 1
ATOM 3765 N N . VAL B 1 199 ? 15.67403 -3.80492 20.06664 1.000 20.05379 199 VAL B N 1
ATOM 3766 C CA . VAL B 1 199 ? 14.51959 -4.54416 20.55816 1.000 17.98891 199 VAL B CA 1
ATOM 3767 C C . VAL B 1 199 ? 13.33326 -3.59723 20.53351 1.000 20.92171 199 VAL B C 1
ATOM 3768 O O . VAL B 1 199 ? 13.48907 -2.37406 20.52036 1.000 22.43689 199 VAL B O 1
ATOM 3772 N N . VAL B 1 200 ? 12.13497 -4.17271 20.55948 1.000 17.95046 200 VAL B N 1
ATOM 3773 C CA . VAL B 1 200 ? 10.89737 -3.40116 20.64031 1.000 19.99238 200 VAL B CA 1
ATOM 3774 C C . VAL B 1 200 ? 10.30305 -3.60112 22.03391 1.000 19.02452 200 VAL B C 1
ATOM 3775 O O . VAL B 1 200 ? 10.27170 -4.72641 22.55020 1.000 18.76683 200 VAL B O 1
ATOM 3779 N N . ASP B 1 201 ? 9.85621 -2.50993 22.66235 1.000 18.30197 201 ASP B N 1
ATOM 3780 C CA . ASP B 1 201 ? 9.34236 -2.63271 24.01590 1.000 17.94314 201 ASP B CA 1
ATOM 3781 C C . ASP B 1 201 ? 7.83382 -2.87757 23.97261 1.000 22.24342 201 ASP B C 1
ATOM 3782 O O . ASP B 1 201 ? 7.22753 -3.00079 22.90807 1.000 21.41756 201 ASP B O 1
ATOM 3787 N N . SER B 1 202 ? 7.21171 -2.97311 25.14619 1.000 19.27327 202 SER B N 1
ATOM 3788 C CA . SER B 1 202 ? 5.80241 -3.35223 25.16774 1.000 20.84006 202 SER B CA 1
ATOM 3789 C C . SER B 1 202 ? 4.88753 -2.29306 24.56323 1.000 23.07158 202 SER B C 1
ATOM 3790 O O . SER B 1 202 ? 3.72172 -2.59704 24.29283 1.000 20.48742 202 SER B O 1
ATOM 3793 N N . GLU B 1 203 ? 5.36164 -1.06202 24.35804 1.000 21.67401 203 GLU B N 1
ATOM 3794 C CA . GLU B 1 203 ? 4.52760 -0.05345 23.71827 1.000 24.11787 203 GLU B CA 1
ATOM 3795 C C . GLU B 1 203 ? 4.76336 0.04380 22.21641 1.000 25.84347 203 GLU B C 1
ATOM 3796 O O . GLU B 1 203 ? 4.13492 0.88379 21.55463 1.000 25.08832 203 GLU B O 1
ATOM 3802 N N . GLY B 1 204 ? 5.62264 -0.80483 21.65900 1.000 19.14879 204 GLY B N 1
ATOM 3803 C CA . GLY B 1 204 ? 5.95923 -0.73375 20.24881 1.000 22.24404 204 GLY B CA 1
ATOM 3804 C C . GLY B 1 204 ? 7.08097 0.22094 19.90963 1.000 23.47432 204 GLY B C 1
ATOM 3805 O O . GLY B 1 204 ? 7.32942 0.46636 18.72128 1.000 23.76276 204 GLY B O 1
ATOM 3806 N N . TYR B 1 205 ? 7.75233 0.78887 20.90693 1.000 21.24663 205 TYR B N 1
ATOM 3807 C CA . TYR B 1 205 ? 8.88398 1.66065 20.63951 1.000 24.20834 205 TYR B CA 1
ATOM 3808 C C . TYR B 1 205 ? 10.14302 0.83444 20.42729 1.000 20.44840 205 TYR B C 1
ATOM 3809 O O . TYR B 1 205 ? 10.35968 -0.18086 21.09636 1.000 20.09226 205 TYR B O 1
ATOM 3818 N N . LEU B 1 206 ? 10.97700 1.27649 19.49490 1.000 20.74950 206 LEU B N 1
ATOM 3819 C CA . LEU B 1 206 ? 12.21975 0.58733 19.18708 1.000 16.45331 206 LEU B CA 1
ATOM 3820 C C . LEU B 1 206 ? 13.35741 1.20173 19.99098 1.000 23.97547 206 LEU B C 1
ATOM 3821 O O . LEU B 1 206 ? 13.55663 2.42083 19.96196 1.000 23.79375 206 LEU B O 1
ATOM 3826 N N . TRP B 1 207 ? 14.09366 0.35644 20.71151 1.000 19.86043 207 TRP B N 1
ATOM 3827 C CA . TRP B 1 207 ? 15.32301 0.74966 21.38994 1.000 21.77244 207 TRP B CA 1
ATOM 3828 C C . TRP B 1 207 ? 16.51432 0.23747 20.58658 1.000 21.83186 207 TRP B C 1
ATOM 3829 O O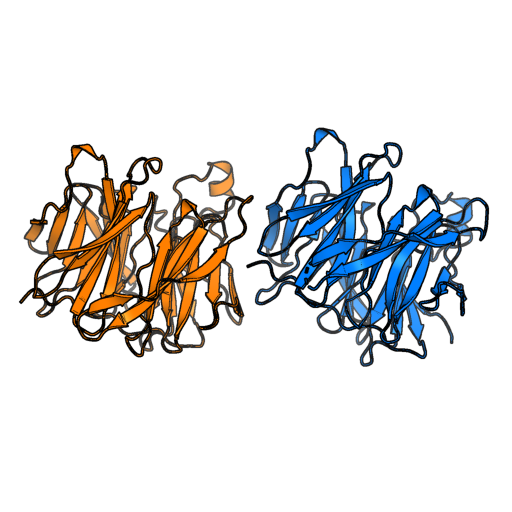 . TRP B 1 207 ? 16.63746 -0.97182 20.35085 1.000 21.01088 207 TRP B O 1
ATOM 3840 N N . THR B 1 208 ? 17.40113 1.14991 20.19396 1.000 18.43742 208 THR B N 1
ATOM 3841 C CA . THR B 1 208 ? 18.54521 0.83137 19.35486 1.000 21.34829 208 THR B CA 1
ATOM 3842 C C . THR B 1 208 ? 19.82570 1.20569 20.08106 1.000 18.09444 208 THR B C 1
ATOM 3843 O O . THR B 1 208 ? 20.00215 2.36154 20.46595 1.000 19.49752 208 THR B O 1
ATOM 3847 N N . ALA B 1 209 ? 20.71751 0.23238 20.24830 1.000 20.48975 209 ALA B N 1
ATOM 3848 C CA . ALA B 1 209 ? 22.04509 0.47313 20.78980 1.000 21.25201 209 ALA B CA 1
ATOM 3849 C C . ALA B 1 209 ? 22.93909 1.06534 19.70838 1.000 20.10325 209 ALA B C 1
ATOM 3850 O O . ALA B 1 209 ? 22.87018 0.66728 18.53818 1.000 22.53587 209 ALA B O 1
ATOM 3852 N N . LEU B 1 210 ? 23.78956 2.01154 20.09468 1.000 18.49018 210 LEU B N 1
ATOM 3853 C CA . LEU B 1 210 ? 24.61655 2.73059 19.13111 1.000 25.48085 210 LEU B CA 1
ATOM 3854 C C . LEU B 1 210 ? 26.07494 2.32084 19.28325 1.000 21.79520 210 LEU B C 1
ATOM 3855 O O . LEU B 1 210 ? 26.67945 2.55145 20.33394 1.000 22.75596 210 LEU B O 1
ATOM 3860 N N . TRP B 1 211 ? 26.63747 1.73416 18.22837 1.000 22.00638 211 TRP B N 1
ATOM 3861 C CA . TRP B 1 211 ? 28.08168 1.57828 18.13279 1.000 24.13372 211 TRP B CA 1
ATOM 3862 C C . TRP B 1 211 ? 28.71283 2.94424 17.90078 1.000 25.03773 211 TRP B C 1
ATOM 3863 O O . TRP B 1 211 ? 28.29346 3.68561 17.00657 1.000 24.82778 211 TRP B O 1
ATOM 3874 N N . GLY B 1 212 ? 29.68709 3.29444 18.73819 1.000 24.32278 212 GLY B N 1
ATOM 3875 C CA . GLY B 1 212 ? 30.28195 4.61501 18.70699 1.000 27.21057 212 GLY B CA 1
ATOM 3876 C C . GLY B 1 212 ? 29.40604 5.72946 19.22889 1.000 25.66841 212 GLY B C 1
ATOM 3877 O O . GLY B 1 212 ? 29.82200 6.89280 19.17827 1.000 28.15207 212 GLY B O 1
ATOM 3878 N N . GLY B 1 213 ? 28.21901 5.42225 19.74307 1.000 23.12430 213 GLY B N 1
ATOM 3879 C CA . GLY B 1 213 ? 27.27413 6.45802 20.10965 1.000 27.41339 213 GLY B CA 1
ATOM 3880 C C . GLY B 1 213 ? 27.05922 6.65307 21.59931 1.000 28.59190 213 GLY B C 1
ATOM 3881 O O . GLY B 1 213 ? 26.22291 7.46520 21.99983 1.000 28.80787 213 GLY B O 1
ATOM 3882 N N . PHE B 1 214 ? 27.78707 5.91369 22.43729 1.000 30.10937 214 PHE B N 1
ATOM 3883 C CA . PHE B 1 214 ? 27.79742 6.16101 23.88325 1.000 28.11414 214 PHE B CA 1
ATOM 3884 C C . PHE B 1 214 ? 26.40571 6.05877 24.49624 1.000 31.89110 214 PHE B C 1
ATOM 3885 O O . PHE B 1 214 ? 26.08450 6.79136 25.43348 1.000 32.12250 214 PHE B O 1
ATOM 3893 N N . GLY B 1 215 ? 25.55634 5.18643 23.96573 1.000 27.23957 215 GLY B N 1
ATOM 3894 C CA . GLY B 1 215 ? 24.24120 4.98943 24.55014 1.000 30.24621 215 GLY B CA 1
ATOM 3895 C C . GLY B 1 215 ? 23.30412 4.29618 23.57367 1.000 27.57526 215 GLY B C 1
ATOM 3896 O O . GLY B 1 215 ? 23.74341 3.62822 22.63564 1.000 24.28690 215 GLY B O 1
ATOM 3897 N N . ALA B 1 216 ? 22.00748 4.50686 23.80677 1.000 22.86343 216 ALA B N 1
ATOM 3898 C CA . ALA B 1 216 ? 20.93589 3.87228 23.05184 1.000 22.87247 216 ALA B CA 1
ATOM 3899 C C . ALA B 1 216 ? 19.79315 4.86639 22.90145 1.000 25.85303 216 ALA B C 1
ATOM 3900 O O . ALA B 1 216 ? 19.58006 5.72617 23.76243 1.000 22.90506 216 ALA B O 1
ATOM 3902 N N . VAL B 1 217 ? 19.04860 4.74283 21.80772 1.000 19.62181 217 VAL B N 1
ATOM 3903 C CA . VAL B 1 217 ? 17.98496 5.68540 21.48038 1.000 22.77566 217 VAL B CA 1
ATOM 3904 C C . VAL B 1 217 ? 16.66149 4.94243 21.41366 1.000 23.38166 217 VAL B C 1
ATOM 3905 O O . VAL B 1 217 ? 16.59727 3.81301 20.91577 1.000 23.73782 217 VAL B O 1
ATOM 3909 N N . ARG B 1 218 ? 15.61259 5.56424 21.94200 1.000 18.64370 218 ARG B N 1
ATOM 3910 C CA . ARG B 1 218 ? 14.25941 5.03301 21.83809 1.000 23.43501 218 ARG B CA 1
ATOM 3911 C C . ARG B 1 218 ? 13.50841 5.76634 20.73265 1.000 24.68358 218 ARG B C 1
ATOM 3912 O O . ARG B 1 218 ? 13.44136 7.00533 20.73829 1.000 22.38342 218 ARG B O 1
ATOM 3920 N N . PHE B 1 219 ? 12.95505 5.00704 19.78267 1.000 20.87771 219 PHE B N 1
ATOM 3921 C CA . PHE B 1 219 ? 12.19787 5.56252 18.66569 1.000 21.81502 219 PHE B CA 1
ATOM 3922 C C . PHE B 1 219 ? 10.71553 5.25296 18.81721 1.000 25.96543 219 PHE B C 1
ATOM 3923 O O . PHE B 1 219 ? 10.33805 4.14176 19.20021 1.000 21.17300 219 PHE B O 1
ATOM 3931 N N . SER B 1 220 ? 9.87691 6.23672 18.49226 1.000 23.28685 220 SER B N 1
ATOM 3932 C CA . SER B 1 220 ? 8.44743 5.99806 18.40711 1.000 22.83844 220 SER B CA 1
ATOM 3933 C C . SER B 1 220 ? 8.13949 5.05120 17.24742 1.000 23.01626 220 SER B C 1
ATOM 3934 O O . SER B 1 220 ? 8.95930 4.87545 16.34523 1.000 24.27843 220 SER B O 1
ATOM 3937 N N . PRO B 1 221 ? 6.95868 4.42724 17.25126 1.000 26.49230 221 PRO B N 1
ATOM 3938 C CA . PRO B 1 221 ? 6.56832 3.59614 16.10303 1.000 25.47770 221 PRO B CA 1
ATOM 3939 C C . PRO B 1 221 ? 6.52137 4.37421 14.79921 1.000 27.87692 221 PRO B C 1
ATOM 3940 O O . PRO B 1 221 ? 6.52530 3.76610 13.71983 1.000 28.04758 221 PRO B O 1
ATOM 3944 N N . GLN B 1 222 ? 6.47933 5.69744 14.86593 1.000 24.98677 222 GLN B N 1
ATOM 3945 C CA . GLN B 1 222 ? 6.55261 6.53747 13.67591 1.000 32.10078 222 GLN B CA 1
ATOM 3946 C C . GLN B 1 222 ? 7.98410 6.85243 13.26537 1.000 30.07830 222 GLN B C 1
ATOM 3947 O O . GLN B 1 222 ? 8.19132 7.49030 12.22412 1.000 32.18119 222 GLN B O 1
ATOM 3953 N N . GLY B 1 223 ? 8.97016 6.42587 14.04909 1.000 27.50333 223 GLY B N 1
ATOM 3954 C CA . GLY B 1 223 ? 10.36013 6.56622 13.66387 1.000 26.36861 223 GLY B CA 1
ATOM 3955 C C . GLY B 1 223 ? 11.06187 7.80205 14.18171 1.000 31.48090 223 GLY B C 1
ATOM 3956 O O . GLY B 1 223 ? 12.13965 8.14271 13.67623 1.000 29.47165 223 GLY B O 1
ATOM 3957 N N . ASP B 1 224 ? 10.49951 8.48036 15.17410 1.000 30.81821 224 ASP B N 1
ATOM 3958 C CA . ASP B 1 224 ? 11.09492 9.68613 15.73372 1.000 30.47786 224 ASP B CA 1
ATOM 3959 C C . ASP B 1 224 ? 11.77987 9.36570 17.05460 1.000 29.29768 224 ASP B C 1
ATOM 3960 O O . ASP B 1 224 ? 11.22626 8.64058 17.88546 1.000 25.70619 224 ASP B O 1
ATOM 3965 N N . ALA B 1 225 ? 12.99148 9.88289 17.23394 1.000 26.41739 225 ALA B N 1
ATOM 3966 C CA . ALA B 1 225 ? 13.69804 9.68733 18.49361 1.000 25.49140 225 ALA B CA 1
ATOM 3967 C C . ALA B 1 225 ? 12.98266 10.41793 19.62395 1.000 31.98482 225 ALA B C 1
ATOM 3968 O O . ALA B 1 225 ? 12.72120 11.62381 19.52983 1.000 28.49887 225 ALA B O 1
ATOM 3970 N N . VAL B 1 226 ? 12.68902 9.69916 20.70750 1.000 22.19956 226 VAL B N 1
ATOM 3971 C CA . VAL B 1 226 ? 12.03238 10.30571 21.85707 1.000 23.94720 226 VAL B CA 1
ATOM 3972 C C . VAL B 1 226 ? 12.88423 10.29463 23.11627 1.000 30.52067 226 VAL B C 1
ATOM 3973 O O . VAL B 1 226 ? 12.64040 11.12005 24.01194 1.000 31.39943 226 VAL B O 1
ATOM 3977 N N . THR B 1 227 ? 13.85665 9.39399 23.25012 1.000 26.28555 227 THR B N 1
ATOM 3978 C CA . THR B 1 227 ? 14.69053 9.38259 24.44093 1.000 28.04716 227 THR B CA 1
ATOM 3979 C C . THR B 1 227 ? 16.06609 8.85651 24.07830 1.000 26.16821 227 THR B C 1
ATOM 3980 O O . THR B 1 227 ? 16.25120 8.19224 23.06023 1.000 26.17194 227 THR B O 1
ATOM 3984 N N . ARG B 1 228 ? 17.02926 9.14746 24.93847 1.000 24.58146 228 ARG B N 1
ATOM 3985 C CA . ARG B 1 228 ? 18.39415 8.68779 24.74959 1.000 26.17951 228 ARG B CA 1
ATOM 3986 C C . ARG B 1 228 ? 18.97885 8.36941 26.10891 1.000 29.96748 228 ARG B C 1
ATOM 3987 O O . ARG B 1 228 ? 18.99490 9.23357 26.98924 1.000 34.24864 228 ARG B O 1
ATOM 3995 N N . ILE B 1 229 ? 19.48501 7.15336 26.27226 1.000 23.05490 229 ILE B N 1
ATOM 3996 C CA . ILE B 1 229 ? 20.14627 6.75530 27.50374 1.000 26.85129 229 ILE B CA 1
ATOM 3997 C C . ILE B 1 229 ? 21.64125 6.81868 27.25916 1.000 24.70153 229 ILE B C 1
ATOM 3998 O O . ILE B 1 229 ? 22.14390 6.26563 26.26945 1.000 25.27105 229 ILE B O 1
ATOM 4003 N N . GLU B 1 230 ? 22.35215 7.46536 28.17541 1.000 27.76564 230 GLU B N 1
ATOM 4004 C CA . GLU B 1 230 ? 23.78106 7.68750 28.05033 1.000 26.18997 230 GLU B CA 1
ATOM 4005 C C . GLU B 1 230 ? 24.52382 6.61622 28.82640 1.000 28.67430 230 GLU B C 1
ATOM 4006 O O . GLU B 1 230 ? 24.17867 6.32807 29.97669 1.000 25.11801 230 GLU B O 1
ATOM 4012 N N . LEU B 1 23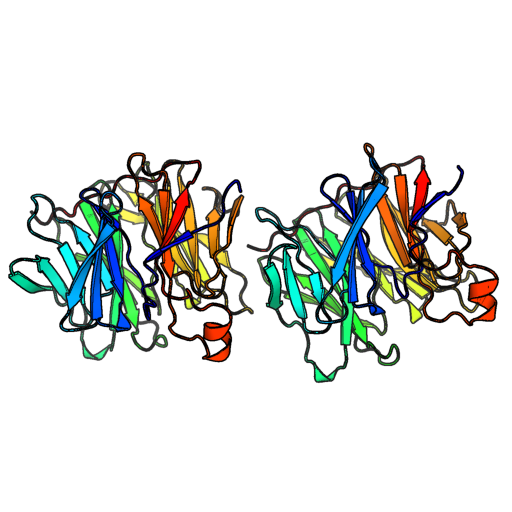1 ? 25.54131 6.02857 28.19839 1.000 26.13404 231 LEU B N 1
ATOM 4013 C CA . LEU B 1 231 ? 26.37449 5.07159 28.90050 1.000 32.54813 231 LEU B CA 1
ATOM 4014 C C . LEU B 1 231 ? 27.83814 5.47544 28.79469 1.000 27.25697 231 LEU B C 1
ATOM 4015 O O . LEU B 1 231 ? 28.27550 5.98115 27.75183 1.000 30.86058 231 LEU B O 1
ATOM 4020 N N . PRO B 1 232 ? 28.62565 5.23836 29.85098 1.000 30.82371 232 PRO B N 1
ATOM 4021 C CA . PRO B 1 232 ? 30.07266 5.48748 29.82722 1.000 29.54613 232 PRO B CA 1
ATOM 4022 C C . PRO B 1 232 ? 30.83650 4.40887 29.05856 1.000 30.97108 232 PRO B C 1
ATOM 4023 O O . PRO B 1 232 ? 31.78675 3.80649 29.56491 1.000 31.02877 232 PRO B O 1
ATOM 4027 N N . ALA B 1 233 ? 30.40696 4.15516 27.83090 1.000 28.74872 233 ALA B N 1
ATOM 4028 C CA . ALA B 1 233 ? 31.00549 3.12732 26.99987 1.000 26.01406 233 ALA B CA 1
ATOM 4029 C C . ALA B 1 233 ? 30.75995 3.52530 25.56134 1.000 26.12897 233 ALA B C 1
ATOM 4030 O O . ALA B 1 233 ? 29.60425 3.68866 25.15631 1.000 31.11399 233 ALA B O 1
ATOM 4032 N N . PRO B 1 234 ? 31.81241 3.71461 24.77094 1.000 28.91093 234 PRO B N 1
ATOM 4033 C CA . PRO B 1 234 ? 31.60512 4.22617 23.40896 1.000 27.08051 234 PRO B CA 1
ATOM 4034 C C . PRO B 1 234 ? 30.73186 3.32317 22.56287 1.000 28.52866 234 PRO B C 1
ATOM 4035 O O . PRO B 1 234 ? 29.89059 3.81972 21.80301 1.000 26.00203 234 PRO B O 1
ATOM 4039 N N . ASN B 1 235 ? 30.89665 2.00551 22.68630 1.000 24.74259 235 ASN B N 1
ATOM 4040 C CA . ASN B 1 235 ? 30.23473 1.03035 21.82521 1.000 24.93034 235 ASN B CA 1
ATOM 4041 C C . ASN B 1 235 ? 29.19851 0.27356 22.64693 1.000 25.25849 235 ASN B C 1
ATOM 4042 O O . ASN B 1 235 ? 29.54978 -0.53384 23.51379 1.000 23.93694 235 ASN B O 1
ATOM 4047 N N . VAL B 1 236 ? 27.92580 0.52191 22.36191 1.000 22.66046 236 VAL B N 1
ATOM 4048 C CA . VAL B 1 236 ? 26.81690 -0.16751 23.00945 1.000 20.24084 236 VAL B CA 1
ATOM 4049 C C . VAL B 1 236 ? 26.18188 -1.07413 21.96279 1.000 20.51522 236 VAL B C 1
ATOM 4050 O O . VAL B 1 236 ? 25.85170 -0.61950 20.86306 1.000 21.18731 236 VAL B O 1
ATOM 4054 N N . THR B 1 237 ? 26.02327 -2.35995 22.28987 1.000 21.84386 237 THR B N 1
ATOM 4055 C CA . THR B 1 237 ? 25.69258 -3.31912 21.23876 1.000 19.98979 237 THR B CA 1
ATOM 4056 C C . THR B 1 237 ? 24.23030 -3.74498 21.22312 1.000 19.17240 237 THR B C 1
ATOM 4057 O O . THR B 1 237 ? 23.67475 -3.95281 20.14382 1.000 21.49924 237 THR B O 1
ATOM 4061 N N . LYS B 1 238 ? 23.56973 -3.87696 22.37070 1.000 18.35489 238 LYS B N 1
ATOM 4062 C CA . LYS B 1 238 ? 22.17971 -4.32523 22.28960 1.000 19.06377 238 LYS B CA 1
ATOM 4063 C C . LYS B 1 238 ? 21.46824 -4.06725 23.59991 1.000 18.68139 238 LYS B C 1
ATOM 4064 O O . LYS B 1 238 ? 22.08250 -4.24534 24.65856 1.000 20.26630 238 LYS B O 1
ATOM 4070 N N . PRO B 1 239 ? 20.20267 -3.65478 23.58194 1.000 19.43268 239 PRO B N 1
ATOM 4071 C CA . PRO B 1 239 ? 19.42324 -3.58433 24.81806 1.000 18.42308 239 PRO B CA 1
ATOM 4072 C C . PRO B 1 239 ? 18.69442 -4.89660 25.07566 1.000 19.20653 239 PRO B C 1
ATOM 4073 O O . PRO B 1 239 ? 18.47557 -5.70807 24.16979 1.000 19.42471 239 PRO B O 1
ATOM 4077 N N . CYS B 1 240 ? 18.30974 -5.08425 26.33538 1.000 17.20934 240 CYS B N 1
ATOM 4078 C CA . CYS B 1 240 ? 17.56128 -6.27509 26.73588 1.000 19.73290 240 CYS B CA 1
ATOM 4079 C C . CYS B 1 240 ? 16.75103 -5.95453 27.97917 1.000 19.89327 240 CYS B C 1
ATOM 4080 O O . CYS B 1 240 ? 17.32323 -5.59014 29.01451 1.000 18.58517 240 CYS B O 1
ATOM 4083 N N . PHE B 1 241 ? 15.43212 -6.10047 27.89439 1.000 17.97442 241 PHE B N 1
ATOM 4084 C CA . PHE B 1 241 ? 14.58170 -5.86364 29.05832 1.000 18.45406 241 PHE B CA 1
ATOM 4085 C C . PHE B 1 241 ? 14.58490 -7.09053 29.95514 1.000 21.45377 241 PHE B C 1
ATOM 4086 O O . PHE B 1 241 ? 14.35340 -8.21061 29.49396 1.000 20.08526 241 PHE B O 1
ATOM 4094 N N . GLY B 1 242 ? 14.84396 -6.87367 31.24193 1.000 21.31944 242 GLY B N 1
ATOM 4095 C CA . GLY B 1 242 ? 14.84596 -7.95098 32.20396 1.000 20.99362 242 GLY B CA 1
ATOM 4096 C C . GLY B 1 242 ? 14.30022 -7.44575 33.52185 1.000 22.33493 242 GLY B C 1
ATOM 4097 O O . GLY B 1 242 ? 13.61933 -6.41830 33.55765 1.000 20.63211 242 GLY B O 1
ATOM 4098 N N . GLY B 1 243 ? 14.57669 -8.16308 34.60516 1.000 25.02325 243 GLY B N 1
ATOM 4099 C CA . GLY B 1 243 ? 14.04944 -7.81115 35.89897 1.000 25.60586 243 GLY B CA 1
ATOM 4100 C C . GLY B 1 243 ? 12.65797 -8.36421 36.10466 1.000 28.31221 243 GLY B C 1
ATOM 4101 O O . GLY B 1 243 ? 12.00325 -8.83006 35.16659 1.000 23.77589 243 GLY B O 1
ATOM 4102 N N . PRO B 1 244 ? 12.16254 -8.29547 37.34410 1.000 29.67865 244 PRO B N 1
ATOM 4103 C CA . PRO B 1 244 ? 10.88534 -8.96115 37.65326 1.000 35.60015 244 PRO B CA 1
ATOM 4104 C C . PRO B 1 244 ? 9.69997 -8.41450 36.86944 1.000 33.72320 24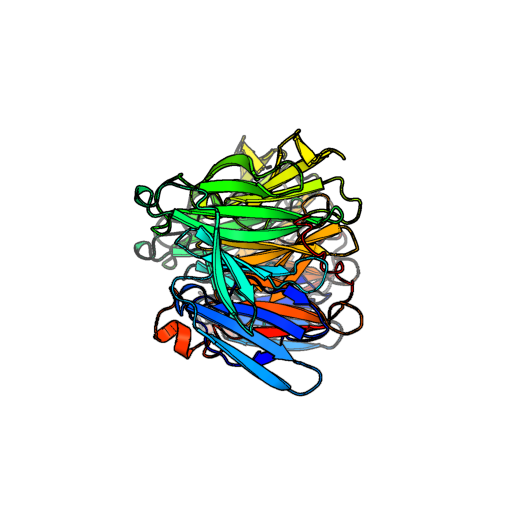4 PRO B C 1
ATOM 4105 O O . PRO B 1 244 ? 8.76161 -9.17085 36.58186 1.000 31.26997 244 PRO B O 1
ATOM 4109 N N . ASP B 1 245 ? 9.71044 -7.12963 36.51003 1.000 30.62904 245 ASP B N 1
ATOM 4110 C CA . ASP B 1 245 ? 8.62090 -6.52119 35.75789 1.000 26.20188 245 ASP B CA 1
ATOM 4111 C C . ASP B 1 245 ? 9.02786 -6.19294 34.32599 1.000 25.65384 245 ASP B C 1
ATOM 4112 O O . ASP B 1 245 ? 8.32039 -5.44087 33.64434 1.000 24.81487 245 ASP B O 1
ATOM 4117 N N . LEU B 1 246 ? 10.16676 -6.71188 33.87129 1.000 20.92377 246 LEU B N 1
ATOM 4118 C CA . LEU B 1 246 ? 10.72804 -6.37198 32.56269 1.000 23.26863 246 LEU B CA 1
ATOM 4119 C C . LEU B 1 246 ? 10.93661 -4.86670 32.41890 1.000 24.69252 246 LEU B C 1
ATOM 4120 O O . LEU B 1 246 ? 10.90086 -4.32697 31.30984 1.000 18.88461 246 LEU B O 1
ATOM 4125 N N . LYS B 1 247 ? 11.18156 -4.18779 33.54083 1.000 21.67264 247 LYS B N 1
ATOM 4126 C CA . LYS B 1 247 ? 11.42879 -2.75142 33.56793 1.000 24.24767 247 LYS B CA 1
ATOM 4127 C C . LYS B 1 247 ? 12.86193 -2.42258 33.95167 1.000 24.13606 247 LYS B C 1
ATOM 4128 O O . LYS B 1 247 ? 13.16260 -1.27103 34.27672 1.000 27.40581 247 LYS B O 1
ATOM 4134 N N . THR B 1 248 ? 13.75235 -3.40404 33.92588 1.000 22.84428 248 THR B N 1
ATOM 4135 C CA . THR B 1 248 ? 15.18195 -3.16880 34.05591 1.000 16.82282 248 THR B CA 1
ATOM 4136 C C . THR B 1 248 ? 15.79427 -3.34688 32.67563 1.000 28.94573 248 THR B C 1
ATOM 4137 O O . THR B 1 248 ? 15.71546 -4.43653 32.10270 1.000 23.37102 248 THR B O 1
ATOM 4141 N N . LEU B 1 249 ? 16.37013 -2.27965 32.12875 1.000 23.30370 249 LEU B N 1
ATOM 4142 C CA . LEU B 1 249 ? 16.94152 -2.33738 30.78983 1.000 20.59895 249 LEU B CA 1
ATOM 4143 C C . LEU B 1 249 ? 18.43189 -2.62992 30.90026 1.000 19.70545 249 LEU B C 1
ATOM 4144 O O . LEU B 1 249 ? 19.18985 -1.82917 31.46162 1.000 22.80448 249 LEU B O 1
ATOM 4149 N N . TYR B 1 250 ? 18.84548 -3.77973 30.36825 1.000 18.72235 250 TYR B N 1
ATOM 4150 C CA . TYR B 1 250 ? 20.23974 -4.18879 30.34596 1.000 18.77539 250 TYR B CA 1
ATOM 4151 C C . TYR B 1 250 ? 20.87043 -3.80639 29.01330 1.000 21.15355 250 TYR B C 1
ATOM 4152 O O . TYR B 1 250 ? 20.18176 -3.67341 28.00172 1.000 22.58263 250 TYR B O 1
ATOM 4161 N N . PHE B 1 251 ? 22.18806 -3.62243 29.02303 1.000 18.92486 251 PHE B N 1
ATOM 4162 C CA . PHE B 1 251 ? 22.92866 -3.33618 27.80452 1.000 22.48095 251 PHE B CA 1
ATOM 4163 C C . PHE B 1 251 ? 24.23138 -4.11197 27.80611 1.000 21.33382 251 PHE B C 1
ATOM 4164 O O . PHE B 1 251 ? 24.95992 -4.09478 28.80456 1.000 22.44594 251 PHE B O 1
ATOM 4172 N N . THR B 1 252 ? 24.53683 -4.74950 26.67809 1.000 17.52410 252 THR B N 1
ATOM 4173 C CA . THR B 1 252 ? 25.87736 -5.24348 26.42333 1.000 20.97748 252 THR B CA 1
ATOM 4174 C C . THR B 1 252 ? 26.68455 -4.15847 25.71191 1.000 20.47893 252 THR B C 1
ATOM 4175 O O . THR B 1 252 ? 26.12760 -3.26660 25.07077 1.000 21.61582 252 THR B O 1
ATOM 4179 N N . THR B 1 253 ? 28.01104 -4.22579 25.85402 1.000 20.45655 253 THR B N 1
ATOM 4180 C CA . THR B 1 253 ? 28.90581 -3.23562 25.25643 1.000 19.94991 253 THR B CA 1
ATOM 4181 C C . THR B 1 253 ? 30.16643 -3.93704 24.76952 1.000 24.20947 253 THR B C 1
ATOM 4182 O O . THR B 1 253 ? 30.37735 -5.12315 25.02749 1.000 22.20839 253 THR B O 1
ATOM 4186 N N . ALA B 1 254 ? 31.02151 -3.18868 24.06871 1.000 28.40809 254 ALA B N 1
ATOM 4187 C CA . ALA B 1 254 ? 32.15878 -3.78493 23.38475 1.000 26.73736 254 ALA B CA 1
ATOM 4188 C C . ALA B 1 254 ? 33.41178 -2.92518 23.50247 1.000 29.23596 254 ALA B C 1
ATOM 4189 O O . ALA B 1 254 ? 33.36775 -1.70794 23.30533 1.000 24.78774 254 ALA B O 1
ATOM 4191 N N . ARG B 1 255 ? 34.54300 -3.58148 23.76605 1.000 26.79978 255 ARG B N 1
ATOM 4192 C CA . ARG B 1 255 ? 35.83951 -2.92151 23.73565 1.000 27.05655 255 ARG B CA 1
ATOM 4193 C C . ARG B 1 255 ? 36.49022 -2.97878 22.36453 1.000 34.61926 255 ARG B C 1
ATOM 4194 O O . ARG B 1 255 ? 37.38517 -2.17292 22.07971 1.000 34.13090 255 ARG B O 1
ATOM 4202 N N . LYS B 1 256 ? 36.05014 -3.90319 21.51558 1.000 31.89030 256 LYS B N 1
ATOM 4203 C CA . LYS B 1 256 ? 36.55106 -3.99591 20.15352 1.000 33.63699 256 LYS B CA 1
ATOM 4204 C C . LYS B 1 256 ? 36.59019 -2.61492 19.51595 1.000 34.14832 256 LYS B C 1
ATOM 4205 O O . LYS B 1 256 ? 35.63410 -1.84130 19.62551 1.000 30.33660 256 LYS B O 1
ATOM 4211 N N . GLY B 1 257 ? 37.71705 -2.29695 18.87964 1.000 35.13764 257 GLY B N 1
ATOM 4212 C CA . GLY B 1 257 ? 37.85594 -1.06877 18.12126 1.000 34.82618 257 GLY B CA 1
ATOM 4213 C C . GLY B 1 257 ? 38.30840 0.14393 18.90700 1.000 42.27627 257 GLY B C 1
ATOM 4214 O O . GLY B 1 257 ? 38.57713 1.18963 18.29726 1.000 37.93623 257 GLY B O 1
ATOM 4215 N N . LEU B 1 258 ? 38.42927 0.04418 20.22704 1.000 37.14038 258 LEU B N 1
ATOM 4216 C CA . LEU B 1 258 ? 38.72323 1.20227 21.05917 1.000 39.03324 258 LEU B CA 1
ATOM 4217 C C . LEU B 1 258 ? 40.20204 1.23891 21.42156 1.000 41.78803 258 LEU B C 1
ATOM 4218 O O . LEU B 1 258 ? 40.77440 0.22352 21.82897 1.000 45.83979 258 LEU B O 1
ATOM 4223 N N . SER B 1 259 ? 40.80564 2.41891 21.28509 1.000 42.55962 259 SER B N 1
ATOM 4224 C CA . SER B 1 259 ? 42.21315 2.61300 21.58912 1.000 41.51903 259 SER B CA 1
ATOM 4225 C C . SER B 1 259 ? 42.47480 2.44309 23.08196 1.000 40.78447 259 SER B C 1
ATOM 4226 O O . SER B 1 259 ? 41.57439 2.56809 23.91630 1.000 41.11611 259 SER B O 1
ATOM 4229 N N . ASP B 1 260 ? 43.74421 2.18526 23.41724 1.000 45.64856 260 ASP B N 1
ATOM 4230 C CA . ASP B 1 260 ? 44.12216 2.09153 24.82445 1.000 44.85601 260 ASP B CA 1
ATOM 4231 C C . ASP B 1 260 ? 43.80181 3.38526 25.55884 1.000 45.21578 260 ASP B C 1
ATOM 4232 O O . ASP B 1 260 ? 43.37362 3.36018 26.71820 1.000 48.35171 260 ASP B O 1
ATOM 4237 N N . GLU B 1 261 ? 43.99543 4.52979 24.89612 1.000 43.22156 261 GLU B N 1
ATOM 4238 C CA . GLU B 1 261 ? 43.68771 5.80644 25.53048 1.000 43.31707 261 GLU B CA 1
ATOM 4239 C C . GLU B 1 261 ? 42.19084 5.94910 25.77255 1.000 42.34603 261 GLU B C 1
ATOM 4240 O O . GLU B 1 261 ? 41.76717 6.40542 26.84000 1.000 40.35497 261 GLU B O 1
ATOM 4243 N N . THR B 1 262 ? 41.37467 5.56046 24.79194 1.000 37.63221 262 THR B N 1
ATOM 4244 C CA . THR B 1 262 ? 39.92858 5.60424 24.97371 1.000 37.93479 262 THR B CA 1
ATOM 4245 C C . THR B 1 262 ? 39.49536 4.66220 26.08752 1.000 38.36031 262 THR B C 1
ATOM 4246 O O . THR B 1 262 ? 38.63292 5.00270 26.90670 1.000 37.80661 262 THR B O 1
ATOM 4250 N N . LEU B 1 263 ? 40.10426 3.47877 26.14619 1.000 40.41297 263 LEU B N 1
ATOM 4251 C CA . LEU B 1 263 ? 39.75149 2.51714 27.18000 1.000 41.93383 263 LEU B CA 1
ATOM 4252 C C . LEU B 1 263 ? 40.13263 3.02465 28.56230 1.000 43.71147 263 LEU B C 1
ATOM 4253 O O . LEU B 1 263 ? 39.42216 2.75114 29.53506 1.000 40.70388 263 LEU B O 1
ATOM 4258 N N . ALA B 1 264 ? 41.22854 3.78449 28.66409 1.000 43.81218 264 ALA B N 1
ATOM 4259 C CA . ALA B 1 264 ? 41.61096 4.35762 29.95017 1.000 46.06511 264 ALA B CA 1
ATOM 4260 C C . ALA B 1 264 ? 40.57216 5.35545 30.43472 1.000 41.65113 264 ALA B C 1
ATOM 4261 O O . ALA B 1 264 ? 40.27049 5.42059 31.63128 1.000 42.46259 264 ALA B O 1
ATOM 4263 N N . GLN B 1 265 ? 40.00106 6.12969 29.51431 1.000 41.02871 265 GLN B N 1
ATOM 4264 C CA . GLN B 1 265 ? 38.97765 7.09828 29.88470 1.000 41.34192 265 GLN B CA 1
ATOM 4265 C C . GLN B 1 265 ? 37.66192 6.41413 30.23870 1.000 40.78123 265 GLN B C 1
ATOM 4266 O O . GLN B 1 265 ? 36.92433 6.90341 31.10290 1.000 42.61324 265 GLN B O 1
ATOM 4272 N N . TYR B 1 266 ? 37.34679 5.29652 29.57609 1.000 38.56835 266 TYR B N 1
ATOM 4273 C CA . TYR B 1 266 ? 36.10734 4.55076 29.78730 1.000 35.68730 266 TYR B CA 1
ATOM 4274 C C . TYR B 1 266 ? 36.44492 3.10039 30.13587 1.000 35.88171 266 TYR B C 1
ATOM 4275 O O . TYR B 1 266 ? 36.22971 2.18419 29.32944 1.000 29.81916 266 TYR B O 1
ATOM 4284 N N . PRO B 1 267 ? 36.97336 2.85580 31.33936 1.000 36.95418 267 PRO B N 1
ATOM 4285 C CA . PRO B 1 267 ? 37.45300 1.50407 31.66803 1.000 35.84474 267 PRO B CA 1
ATOM 4286 C C . PRO B 1 267 ? 36.34702 0.46846 31.77482 1.000 30.89796 267 PRO B C 1
ATOM 4287 O O . PRO B 1 267 ? 36.63834 -0.73276 31.74186 1.000 33.66695 267 PRO B O 1
ATOM 4291 N N . LEU B 1 268 ? 35.09925 0.88654 31.93301 1.000 32.87649 268 LEU B N 1
ATOM 4292 C CA . LEU B 1 268 ? 33.99984 -0.05887 32.01522 1.000 26.07620 268 LEU B CA 1
ATOM 4293 C C . LEU B 1 268 ? 33.52605 -0.52355 30.64334 1.000 30.07270 268 LEU B C 1
ATOM 4294 O O . LEU B 1 268 ? 32.63544 -1.37849 30.57739 1.000 30.03617 268 LEU B O 1
ATOM 4299 N N . ALA B 1 269 ? 34.09663 0.00796 29.55989 1.000 28.17090 269 ALA B N 1
ATOM 4300 C CA . ALA B 1 269 ? 33.77168 -0.48497 28.22510 1.000 28.74075 269 ALA B CA 1
ATOM 4301 C C . ALA B 1 269 ? 33.82447 -2.00624 28.20605 1.000 27.76602 269 ALA B C 1
ATOM 4302 O O . ALA B 1 269 ? 34.75341 -2.61234 28.74323 1.000 27.04244 269 ALA B O 1
ATOM 4304 N N . GLY B 1 270 ? 32.82095 -2.62156 27.58013 1.000 23.67341 270 GLY B N 1
ATOM 4305 C CA . GLY B 1 270 ? 32.70840 -4.06008 27.55411 1.000 25.79358 270 GLY B CA 1
ATOM 4306 C C . GLY B 1 270 ? 31.95548 -4.66074 28.72282 1.000 26.70461 270 GLY B C 1
ATOM 4307 O O . GLY B 1 270 ? 31.81310 -5.89023 28.78166 1.000 26.78884 270 GLY B O 1
ATOM 4308 N N . GLY B 1 271 ? 31.47149 -3.83919 29.64431 1.000 25.03064 271 GLY B N 1
ATOM 4309 C CA . GLY B 1 271 ? 30.71452 -4.32436 30.77920 1.000 27.40927 271 GLY B CA 1
ATOM 4310 C C . GLY B 1 271 ? 29.23784 -4.44061 30.46865 1.000 27.11248 271 GLY B C 1
ATOM 4311 O O . GLY B 1 271 ? 28.75775 -4.00535 29.42156 1.000 26.09906 271 GLY B O 1
ATOM 4312 N N . VAL B 1 272 ? 28.51187 -5.04384 31.40206 1.000 21.94422 272 VAL B N 1
ATOM 4313 C CA . VAL B 1 272 ? 27.06341 -5.17050 31.31111 1.000 23.43324 272 VAL B CA 1
ATOM 4314 C C . VAL B 1 272 ? 26.44624 -4.08474 32.17812 1.000 24.59802 272 VAL B C 1
ATOM 4315 O O . VAL B 1 272 ? 26.76105 -3.97890 33.37012 1.000 24.11158 272 VAL B O 1
ATOM 4319 N N . PHE B 1 273 ? 25.55794 -3.29198 31.59212 1.000 21.91172 273 PHE B N 1
ATOM 4320 C CA . PHE B 1 273 ? 24.95388 -2.15867 32.27199 1.000 24.20330 273 PHE B CA 1
ATOM 4321 C C . PHE B 1 273 ? 23.46183 -2.38750 32.45424 1.000 22.12590 273 PHE B C 1
ATOM 4322 O O . PHE B 1 273 ? 22.83135 -3.16813 31.73580 1.000 27.38209 273 PHE B O 1
ATOM 4330 N N . ALA B 1 274 ? 22.90547 -1.70463 33.44538 1.000 23.29616 274 ALA B N 1
ATOM 4331 C CA . ALA B 1 274 ? 21.48990 -1.81155 33.75079 1.000 19.84499 274 ALA B CA 1
ATOM 4332 C C . ALA B 1 274 ? 21.00136 -0.46016 34.23824 1.000 29.75129 274 ALA B C 1
ATOM 4333 O O . ALA B 1 274 ? 21.73486 0.26610 34.91522 1.000 26.96367 274 ALA B O 1
ATOM 4335 N N . VAL B 1 275 ? 19.76561 -0.13236 33.88773 1.000 24.87129 275 VAL B N 1
ATOM 4336 C CA . VAL B 1 275 ? 19.12937 1.08641 34.37183 1.000 31.03111 275 VAL B CA 1
ATOM 4337 C C . VAL B 1 275 ? 17.63638 0.79819 34.44538 1.000 26.97632 275 VAL B C 1
ATOM 4338 O O . VAL B 1 275 ? 17.09340 0.12273 33.55854 1.000 24.28168 275 VAL B O 1
ATOM 4342 N N . PRO B 1 276 ? 16.94423 1.23263 35.49167 1.000 23.10867 276 PRO B N 1
ATOM 4343 C CA . PRO B 1 276 ? 15.48697 1.08832 35.50520 1.000 21.00159 276 PRO B CA 1
ATOM 4344 C C . PRO B 1 276 ? 14.86268 1.96692 34.43393 1.000 23.73307 276 PRO B C 1
ATOM 4345 O O . PRO B 1 276 ? 15.32700 3.07529 34.16183 1.000 28.85286 276 PRO B O 1
ATOM 4349 N N . VAL B 1 277 ? 13.80755 1.45795 33.80960 1.000 23.93447 277 VAL B N 1
ATOM 4350 C CA . VAL B 1 277 ? 13.13281 2.19550 32.75617 1.000 28.70241 277 VAL B CA 1
ATOM 4351 C C . VAL B 1 277 ? 11.65404 2.21223 33.06687 1.000 30.15507 277 VAL B C 1
ATOM 4352 O O . VAL B 1 277 ? 11.14412 1.41308 33.85138 1.000 29.94885 277 VAL B O 1
ATOM 4356 N N . ASP B 1 278 ? 10.96187 3.10323 32.38465 1.000 33.44540 278 ASP B N 1
ATOM 4357 C CA . ASP B 1 278 ? 9.61746 3.46481 32.77653 1.000 31.07917 278 ASP B CA 1
ATOM 4358 C C . ASP B 1 278 ? 8.57156 2.59021 32.10382 1.000 34.40814 278 ASP B C 1
ATOM 4359 O O . ASP B 1 278 ? 7.50459 2.35964 32.67693 1.000 36.20121 278 ASP B O 1
ATOM 4364 N N . VAL B 1 279 ? 8.86989 2.07869 30.90860 1.000 28.60640 279 VAL B N 1
ATOM 4365 C CA . VAL B 1 279 ? 7.96239 1.23793 30.13628 1.000 22.26247 279 VAL B CA 1
ATOM 4366 C C . VAL B 1 279 ? 8.58028 -0.14626 29.97985 1.000 31.42734 279 VAL B C 1
ATOM 4367 O O . VAL B 1 279 ? 9.77659 -0.27659 29.69385 1.000 23.23375 279 VAL B O 1
ATOM 4371 N N . ALA B 1 280 ? 7.76208 -1.17574 30.19781 1.000 24.18923 280 ALA B N 1
ATOM 4372 C CA . ALA B 1 280 ? 8.23430 -2.55339 30.20823 1.000 22.30762 280 ALA B CA 1
ATOM 4373 C C . ALA B 1 280 ? 8.59058 -3.04401 28.80947 1.000 22.34325 280 ALA B C 1
ATOM 4374 O O . ALA B 1 280 ? 8.03126 -2.59758 27.80742 1.000 20.37112 280 ALA B O 1
ATOM 4376 N N . GLY B 1 281 ? 9.51520 -3.99842 28.75714 1.000 20.88052 281 GLY B N 1
ATOM 4377 C CA . GLY B 1 281 ? 9.82152 -4.69163 27.52987 1.000 20.45128 281 GLY B CA 1
ATOM 4378 C C . GLY B 1 281 ? 8.81477 -5.79593 27.28042 1.000 22.02267 281 GLY B C 1
ATOM 4379 O O . GLY B 1 281 ? 7.81126 -5.94041 27.98009 1.000 21.99682 281 GLY B O 1
ATOM 4380 N N . GLN B 1 282 ? 9.08392 -6.57354 26.23357 1.000 19.84202 282 GLN B N 1
ATOM 4381 C CA . GLN B 1 282 ? 8.32300 -7.76298 25.87804 1.000 18.50861 282 GLN B CA 1
ATOM 4382 C C . GLN B 1 282 ? 8.96222 -9.01382 26.46038 1.000 20.93146 282 GLN B C 1
ATOM 4383 O O . GLN B 1 282 ? 10.18598 -9.09298 26.59144 1.000 20.00230 282 GLN B O 1
ATOM 4389 N N . PRO B 1 283 ? 8.14326 -10.00545 26.79508 1.000 24.04341 283 PRO B N 1
ATOM 4390 C CA . PRO B 1 283 ? 8.68429 -11.28655 27.27469 1.000 25.27103 283 PRO B CA 1
ATOM 4391 C C . PRO B 1 283 ? 9.46425 -12.02214 26.19171 1.000 24.29892 283 PRO B C 1
ATOM 4392 O O . PRO B 1 283 ? 9.07022 -12.03983 25.02527 1.000 21.46319 283 PRO B O 1
ATOM 4396 N N . GLN B 1 284 ? 10.57076 -12.65097 26.59923 1.000 22.09786 284 GLN B N 1
ATOM 4397 C CA . GLN B 1 284 ? 11.32649 -13.52649 25.70727 1.000 21.58021 284 GLN B CA 1
ATOM 4398 C C . GLN B 1 284 ? 10.47447 -14.71655 25.27066 1.000 22.62032 284 GLN B C 1
ATOM 4399 O O . GLN B 1 284 ? 9.81736 -15.35545 26.09705 1.000 19.90441 284 GLN B O 1
ATOM 4405 N N . HIS B 1 285 ? 10.50271 -15.03645 23.96896 1.000 22.27939 285 HIS B N 1
ATOM 4406 C CA . HIS B 1 285 ? 9.82629 -16.21206 23.43204 1.000 17.97607 285 HIS B CA 1
ATOM 4407 C C . HIS B 1 285 ? 10.82245 -17.34067 23.17643 1.000 19.62609 285 HIS B C 1
ATOM 4408 O O . HIS B 1 285 ? 12.03165 -17.12478 23.06152 1.000 19.75323 285 HIS B O 1
ATOM 4415 N N . GLU B 1 286 ? 10.29950 -18.56050 23.11247 1.000 19.30689 286 GLU B N 1
ATOM 4416 C CA . GLU B 1 286 ? 11.12082 -19.74616 22.91619 1.000 20.05652 286 GLU B CA 1
ATOM 4417 C C . GLU B 1 286 ? 10.92548 -20.31135 21.51687 1.000 19.59689 286 GLU B C 1
ATOM 4418 O O . GLU B 1 286 ? 9.82738 -20.27159 20.95395 1.000 19.54076 286 GLU B O 1
ATOM 4424 N N . VAL B 1 287 ? 12.00238 -20.85512 20.96962 1.000 19.06475 287 VAL B N 1
ATOM 4425 C CA . VAL B 1 287 ? 11.98110 -21.38606 19.61091 1.000 19.38069 287 VAL B CA 1
ATOM 4426 C C . VAL B 1 287 ? 11.31437 -22.75190 19.59705 1.000 23.03802 287 VAL B C 1
ATOM 4427 O O . VAL B 1 287 ? 11.63064 -23.61945 20.41843 1.000 19.66515 287 VAL B O 1
ATOM 4431 N N . ARG B 1 288 ? 10.41827 -22.96049 18.64031 1.000 22.67050 288 ARG B N 1
ATOM 4432 C CA . ARG B 1 288 ? 9.76442 -24.25634 18.44742 1.000 23.83124 288 ARG B CA 1
ATOM 4433 C C . ARG B 1 288 ? 10.51980 -25.04127 17.38150 1.000 27.88496 288 ARG B C 1
ATOM 4434 O O . ARG B 1 288 ? 10.43411 -24.72733 16.19176 1.000 23.25848 288 ARG B O 1
ATOM 4442 N N . LEU B 1 289 ? 11.31815 -26.01906 17.82067 1.000 29.79026 289 LEU B N 1
ATOM 4443 C CA . LEU B 1 289 ? 12.00837 -26.91222 16.89613 1.000 25.19406 289 LEU B CA 1
ATOM 4444 C C . LEU B 1 289 ? 11.13283 -28.08453 16.47153 1.000 32.20381 289 LEU B C 1
ATOM 4445 O O . LEU B 1 289 ? 11.38624 -28.68979 15.42161 1.000 31.10826 289 LEU B O 1
ATOM 4450 N N . VAL B 1 290 ? 10.11790 -28.41130 17.26268 1.000 29.31936 290 VAL B N 1
ATOM 4451 C CA . VAL B 1 290 ? 9.15189 -29.44088 16.92000 1.000 35.35624 290 VAL B CA 1
ATOM 4452 C C . VAL B 1 290 ? 7.78379 -28.97494 17.40281 1.000 38.52425 290 VAL B C 1
ATOM 4453 O O . VAL B 1 290 ? 6.75961 -29.58541 17.10241 1.000 38.03962 290 VAL B O 1
#

Nearest PDB structures (foldseek):
  7plb-assembly1_A  TM=1.003E+00  e=6.458E-58  Caulobacter vibrioides CB15
  4gnc-assembly1_A  TM=9.589E-01  e=8.886E-28  Homo sapiens
  4gn9-assembly1_A  TM=9.554E-01  e=3.590E-27  Mus musculus
  2ghs-assembly1_A  TM=9.537E-01  e=5.429E-27  Agrobacterium fabrum str. C58
  6h0a-assembly1_A  TM=6.898E-01  e=9.347E-09  Homo sapiens